Protein AF-A0A7S4L5F2-F1 (afdb_monomer_lite)

Secondary structure (DSSP, 8-state):
-----SSEEEEEEETTEEEEEETT-BEEEEEEETTEEPPPB-EES----TTS-HHHHHTT-S-PPSEE-B--SSEEEEEEEEESTTS-EEE-TTS-EEE-TT-EEEEEEEETTSSEEEEE-TTS-SS--EEEEPHHHHT--EEEEEEETTEEEEEETT--EEEEE--TTTTT--TTS-EE-S--S-TT-PPPHHHHHHHHTS-PPPPEESSPPPPEEEPP-TTEEEEEEEEEEEE-SSSTT-EEEEEEEEETT--EEEEEEETT-S--EEEEPPTT-TT-----GGGB----TT--HHHHHTT------EEEEEEEEESGGG-EEEEEEEEEEBTTBS-EEEEEEETTEEEEEEEEEEEES-B-TTS-B--EEEEEE--GGGS-HHHHHHHHHHTTSS---EEEEEE-SS-------------SSTTTT--S-----EEE-------HHHHHHHHHTS----

Radius of gyration: 23.86 Å; chains: 1; bounding box: 66×54×67 Å

Foldseek 3Di:
DPDDAPDFPDWADEDQKIWTAGPQQWIWIWGDDPNDTDDIDRWAAPQPDVPPPQCVLVVPALRDHTDTQGDDPFFLEKYKEKADDQAQWAAWPLGDTAGQVVIWIKIWTQGNQQQWIFIDTNRHDSYRPHTAGDPPQSFARFNYWADYNQKIWTAHLQGWIKIFRDDCQLLVNDLVAAEDQDNPDDPPDDDDPVNVVVVVPDPDGDGHHDDTDHIDIAQGAPQFPWWFRDKYKHAQGYYDQRIKIKTWGAGPVRATFIWMDGPPDNHIDTDGDDPPDPPDDDDDPNRTGSHDNDDDPVNVVVSTHDAQFFWKWWWFFFADPRPFIWIKIFRGDHQNDDWTWIWTHGPNDTATKIKGWRHQPDQDPQRWRFWIWIAIDGDPVPDDPVRVVVVCRRCVPLERAEITMDGDDDDDDDWDDDDDDDPDRPCPRHPDDSGHTYIHGTGDPPGPVVCVVVVVVVDDDD

Organism: NCBI:txid180227

Structure (mmCIF, N/CA/C/O backbone):
data_AF-A0A7S4L5F2-F1
#
_entry.id   AF-A0A7S4L5F2-F1
#
loop_
_atom_site.group_PDB
_atom_site.id
_atom_site.type_symbol
_atom_site.label_atom_id
_atom_site.label_alt_id
_atom_site.label_comp_id
_atom_site.label_asym_id
_atom_site.label_entity_id
_atom_site.label_seq_id
_atom_site.pdbx_PDB_ins_code
_atom_site.Cartn_x
_atom_site.Cartn_y
_atom_site.Cartn_z
_atom_site.occupancy
_atom_site.B_iso_or_equiv
_atom_site.auth_seq_id
_atom_site.auth_comp_id
_atom_site.auth_asym_id
_atom_site.auth_atom_id
_atom_site.pdbx_PDB_model_num
ATOM 1 N N . GLY A 1 1 ? 24.619 -21.614 6.978 1.00 56.69 1 GLY A N 1
ATOM 2 C CA . GLY A 1 1 ? 25.404 -21.291 5.772 1.00 56.69 1 GLY A CA 1
ATOM 3 C C . GLY A 1 1 ? 24.621 -20.325 4.908 1.00 56.69 1 GLY A C 1
ATOM 4 O O . GLY A 1 1 ? 23.407 -20.264 5.059 1.00 56.69 1 GLY A O 1
ATOM 5 N N . PHE A 1 2 ? 25.303 -19.556 4.061 1.00 72.62 2 PHE A N 1
ATOM 6 C CA . PHE A 1 2 ? 24.676 -18.732 3.024 1.00 72.62 2 PHE A CA 1
ATOM 7 C C . PHE A 1 2 ? 24.310 -19.646 1.847 1.00 72.62 2 PHE A C 1
ATOM 9 O O . PHE A 1 2 ? 25.204 -20.189 1.201 1.00 72.62 2 PHE A O 1
ATOM 16 N N . GLU A 1 3 ? 23.019 -19.886 1.619 1.00 79.62 3 GLU A N 1
ATOM 17 C CA . GLU A 1 3 ? 22.554 -20.665 0.469 1.00 79.62 3 GLU A CA 1
ATOM 18 C C . GLU A 1 3 ? 22.649 -19.781 -0.774 1.00 79.62 3 GLU A C 1
ATOM 20 O O . GLU A 1 3 ? 21.918 -18.804 -0.888 1.00 79.62 3 GLU A O 1
ATOM 25 N N . LYS A 1 4 ? 23.593 -20.057 -1.673 1.00 85.19 4 LYS A N 1
ATOM 26 C CA . LYS A 1 4 ? 23.807 -19.242 -2.873 1.00 85.19 4 LYS A CA 1
ATOM 27 C C . LYS A 1 4 ? 22.803 -19.647 -3.968 1.00 85.19 4 LYS A C 1
ATOM 29 O O . LYS A 1 4 ? 22.752 -20.838 -4.279 1.00 85.19 4 LYS A O 1
ATOM 34 N N . PRO A 1 5 ? 22.072 -18.703 -4.589 1.00 91.00 5 PRO A N 1
ATOM 35 C CA . PRO A 1 5 ? 21.181 -19.027 -5.698 1.00 91.00 5 PRO A CA 1
ATOM 36 C C . PRO A 1 5 ? 21.993 -19.334 -6.965 1.00 91.00 5 PRO A C 1
ATOM 38 O O . PRO A 1 5 ? 23.121 -18.849 -7.114 1.00 91.00 5 PRO A O 1
ATOM 41 N N . GLN A 1 6 ? 21.438 -20.120 -7.892 1.00 93.56 6 GLN A N 1
ATOM 42 C CA . GLN A 1 6 ? 22.108 -20.379 -9.177 1.00 93.56 6 GLN A CA 1
ATOM 43 C C . GLN A 1 6 ? 21.929 -19.200 -10.136 1.00 93.56 6 GLN A C 1
ATOM 45 O O . GLN A 1 6 ? 22.825 -18.902 -10.926 1.00 93.56 6 GLN A O 1
ATOM 50 N N . LYS A 1 7 ? 20.795 -18.497 -10.040 1.00 94.94 7 LYS A N 1
ATOM 51 C CA . LYS A 1 7 ? 20.506 -17.278 -10.806 1.00 94.94 7 LYS A CA 1
ATOM 52 C C . LYS A 1 7 ? 19.665 -16.296 -9.992 1.00 94.94 7 LYS A C 1
ATOM 54 O O . LYS A 1 7 ? 18.913 -16.691 -9.105 1.00 94.94 7 LYS A O 1
ATOM 59 N N . VAL A 1 8 ? 19.778 -15.017 -10.335 1.00 94.62 8 VAL A N 1
ATOM 60 C CA . VAL A 1 8 ? 18.838 -13.980 -9.895 1.00 94.62 8 VAL A CA 1
ATOM 61 C C . VAL A 1 8 ? 17.659 -13.984 -10.860 1.00 94.62 8 VAL A C 1
ATOM 63 O O . VAL A 1 8 ? 17.870 -13.974 -12.072 1.00 94.62 8 VAL A O 1
ATOM 66 N N . ILE A 1 9 ? 16.438 -14.032 -10.330 1.00 94.62 9 ILE A N 1
ATOM 67 C CA . ILE A 1 9 ? 15.211 -13.999 -11.137 1.00 94.62 9 ILE A CA 1
ATOM 68 C C . ILE A 1 9 ? 14.535 -12.633 -11.122 1.00 94.62 9 ILE A C 1
ATOM 70 O O . ILE A 1 9 ? 13.814 -12.325 -12.064 1.00 94.62 9 ILE A O 1
ATOM 74 N N . ASP A 1 10 ? 14.776 -11.825 -10.087 1.00 94.06 10 ASP A N 1
ATOM 75 C CA . ASP A 1 10 ? 14.198 -10.489 -9.980 1.00 94.06 10 ASP A CA 1
ATOM 76 C C . ASP A 1 10 ? 14.983 -9.596 -9.007 1.00 94.06 10 ASP A C 1
ATOM 78 O O . ASP A 1 10 ? 15.770 -10.088 -8.189 1.00 94.06 10 ASP A O 1
ATOM 82 N N . VAL A 1 11 ? 14.780 -8.282 -9.100 1.00 94.56 11 VAL A N 1
ATOM 83 C CA . VAL A 1 11 ? 15.494 -7.265 -8.325 1.00 94.56 11 VAL A CA 1
ATOM 84 C C . VAL A 1 11 ? 14.625 -6.042 -8.048 1.00 94.56 11 VAL A C 1
ATOM 86 O O . VAL A 1 11 ? 13.863 -5.590 -8.894 1.00 94.56 11 VAL A O 1
ATOM 89 N N . THR A 1 12 ? 14.812 -5.445 -6.877 1.00 94.31 12 THR A N 1
ATOM 90 C CA . THR A 1 12 ? 14.240 -4.144 -6.521 1.00 94.31 12 THR A CA 1
ATOM 91 C C . THR A 1 12 ? 15.241 -3.351 -5.690 1.00 94.31 12 THR A C 1
ATOM 93 O O . THR A 1 12 ? 16.093 -3.912 -4.994 1.00 94.31 12 THR A O 1
ATOM 96 N N . CYS A 1 13 ? 15.116 -2.031 -5.711 1.00 92.94 13 CYS A N 1
ATOM 97 C CA . CYS A 1 13 ? 15.878 -1.154 -4.839 1.00 92.94 13 CYS A CA 1
ATOM 98 C C . CYS A 1 13 ? 15.044 0.045 -4.407 1.00 92.94 13 CYS A C 1
ATOM 100 O O . CYS A 1 13 ? 14.156 0.488 -5.130 1.00 92.94 13 CYS A O 1
ATOM 102 N N . ASP A 1 14 ? 15.348 0.554 -3.221 1.00 93.31 14 ASP A N 1
ATOM 103 C CA . ASP A 1 14 ? 14.805 1.809 -2.722 1.00 93.31 14 ASP A CA 1
ATOM 104 C C . ASP A 1 14 ? 15.791 2.403 -1.714 1.00 93.31 14 ASP A C 1
ATOM 106 O O . ASP A 1 14 ? 16.363 1.684 -0.890 1.00 93.31 14 ASP A O 1
ATOM 110 N N . GLY A 1 15 ? 16.024 3.712 -1.794 1.00 89.19 15 GLY A N 1
ATOM 111 C CA . GLY A 1 15 ? 17.030 4.398 -0.985 1.00 89.19 15 GLY A CA 1
ATOM 112 C C . GLY A 1 15 ? 18.410 3.724 -1.042 1.00 89.19 15 GLY A C 1
ATOM 113 O O . GLY A 1 15 ? 19.036 3.640 -2.095 1.00 89.19 15 GLY A O 1
ATOM 114 N N . ASP A 1 16 ? 18.891 3.268 0.116 1.00 86.81 16 ASP A N 1
ATOM 115 C CA . ASP A 1 16 ? 20.165 2.560 0.286 1.00 86.81 16 ASP A CA 1
ATOM 116 C C . ASP A 1 16 ? 20.026 1.025 0.313 1.00 86.81 16 ASP A C 1
ATOM 118 O O . ASP A 1 16 ? 21.006 0.316 0.556 1.00 86.81 16 ASP A O 1
ATOM 122 N N . GLY A 1 17 ? 18.815 0.509 0.096 1.00 88.69 17 GLY A N 1
ATOM 123 C CA . GLY A 1 17 ? 18.486 -0.908 0.119 1.00 88.69 17 GLY A CA 1
ATOM 124 C C . GLY A 1 17 ? 18.395 -1.504 -1.281 1.00 88.69 17 GLY A C 1
ATOM 125 O O . GLY A 1 17 ? 17.807 -0.925 -2.195 1.00 88.69 17 GLY A O 1
ATOM 126 N N . PHE A 1 18 ? 18.948 -2.700 -1.436 1.00 91.12 18 PHE A N 1
ATOM 127 C CA . PHE A 1 18 ? 18.907 -3.466 -2.674 1.00 91.12 18 PHE A CA 1
ATOM 128 C C . PHE A 1 18 ? 18.549 -4.914 -2.355 1.00 91.12 18 PHE A C 1
ATOM 130 O O . PHE A 1 18 ? 19.153 -5.527 -1.474 1.00 91.12 18 PHE A O 1
ATOM 137 N N . VAL A 1 19 ? 17.555 -5.461 -3.048 1.00 92.69 19 VAL A N 1
ATOM 138 C CA . VAL A 1 19 ? 17.059 -6.820 -2.825 1.00 92.69 19 VAL A CA 1
ATOM 139 C C . VAL A 1 19 ? 17.018 -7.566 -4.145 1.00 92.69 19 VAL A C 1
ATOM 141 O O . VAL A 1 19 ? 16.538 -7.044 -5.146 1.00 92.69 19 VAL A O 1
ATOM 144 N N . VAL A 1 20 ? 17.501 -8.804 -4.129 1.00 93.75 20 VAL A N 1
ATOM 145 C CA . VAL A 1 20 ? 17.402 -9.741 -5.247 1.00 93.75 20 VAL A CA 1
ATOM 146 C C . VAL A 1 20 ? 16.693 -11.006 -4.807 1.00 93.75 20 VAL A C 1
ATOM 148 O O . VAL A 1 20 ? 16.810 -11.447 -3.661 1.00 93.75 20 VAL A O 1
ATOM 151 N N . ILE A 1 21 ? 15.991 -11.613 -5.751 1.00 94.50 21 ILE A N 1
ATOM 152 C CA . ILE A 1 21 ? 15.314 -12.887 -5.565 1.00 94.50 21 ILE A CA 1
ATOM 153 C C . ILE A 1 21 ? 16.125 -13.951 -6.284 1.00 94.50 21 ILE A C 1
ATOM 155 O O . ILE A 1 21 ? 16.400 -13.838 -7.482 1.00 94.50 21 ILE A O 1
ATOM 159 N N . GLY A 1 22 ? 16.539 -14.975 -5.542 1.00 94.12 22 GLY A N 1
ATOM 160 C CA . GLY A 1 22 ? 17.152 -16.160 -6.127 1.00 94.12 22 GLY A CA 1
ATOM 161 C C . GLY A 1 22 ? 16.127 -17.034 -6.844 1.00 94.12 22 GLY A C 1
ATOM 162 O O . GLY A 1 22 ? 14.928 -16.952 -6.597 1.00 94.12 22 GLY A O 1
ATOM 163 N N . ASP A 1 23 ? 16.586 -17.941 -7.695 1.00 94.12 23 ASP A N 1
ATOM 164 C CA . ASP A 1 23 ? 15.737 -18.976 -8.297 1.00 94.12 23 ASP A CA 1
ATOM 165 C C . ASP A 1 23 ? 15.162 -19.989 -7.303 1.00 94.12 23 ASP A C 1
ATOM 167 O O . ASP A 1 23 ? 14.166 -20.641 -7.598 1.00 94.12 23 ASP A O 1
ATOM 171 N N . ASN A 1 24 ? 15.729 -20.061 -6.102 1.00 92.25 24 ASN A N 1
ATOM 172 C CA . ASN A 1 24 ? 15.149 -20.732 -4.937 1.00 92.25 24 ASN A CA 1
ATOM 173 C C . ASN A 1 24 ? 14.080 -19.888 -4.204 1.00 92.25 24 ASN A C 1
ATOM 175 O O . ASN A 1 24 ? 13.639 -20.264 -3.116 1.00 92.25 24 ASN A O 1
ATOM 179 N N . ARG A 1 25 ? 13.696 -18.734 -4.770 1.00 92.81 25 ARG A N 1
ATOM 180 C CA . ARG A 1 25 ? 12.781 -17.719 -4.216 1.00 92.81 25 ARG A CA 1
ATOM 181 C C . ARG A 1 25 ? 13.216 -17.114 -2.879 1.00 92.81 25 ARG A C 1
ATOM 183 O O . ARG A 1 25 ? 12.433 -16.390 -2.264 1.00 92.81 25 ARG A O 1
ATOM 190 N N . ILE A 1 26 ? 14.440 -17.383 -2.422 1.00 92.94 26 ILE A N 1
ATOM 191 C CA . ILE A 1 26 ? 14.986 -16.751 -1.221 1.00 92.94 26 ILE A CA 1
ATOM 192 C C . ILE A 1 26 ? 15.263 -15.281 -1.529 1.00 92.94 26 ILE A C 1
ATOM 194 O O . ILE A 1 26 ? 15.763 -14.925 -2.600 1.00 92.94 26 ILE A O 1
ATOM 198 N N . ILE A 1 27 ? 14.922 -14.440 -0.560 1.00 92.12 27 ILE A N 1
ATOM 199 C CA . ILE A 1 27 ? 15.156 -13.006 -0.597 1.00 92.12 27 ILE A CA 1
ATOM 200 C C . ILE A 1 27 ? 16.565 -12.732 -0.077 1.00 92.12 27 ILE A C 1
ATOM 202 O O . ILE A 1 27 ? 16.888 -13.008 1.081 1.00 92.12 27 ILE A O 1
ATOM 206 N N . TYR A 1 28 ? 17.402 -12.160 -0.935 1.00 90.75 28 TYR A N 1
ATOM 207 C CA . TYR A 1 28 ? 18.740 -11.709 -0.582 1.00 90.75 28 TYR A CA 1
ATOM 208 C C . TYR A 1 28 ? 18.759 -10.196 -0.576 1.00 90.75 28 TYR A C 1
ATOM 210 O O . TYR A 1 28 ? 18.334 -9.562 -1.537 1.00 90.75 28 TYR A O 1
ATOM 218 N N . TRP A 1 29 ? 19.282 -9.608 0.486 1.00 88.19 29 TRP A N 1
ATOM 219 C CA . TRP A 1 29 ? 19.282 -8.170 0.660 1.00 88.19 29 TRP A CA 1
ATOM 220 C C . TRP A 1 29 ? 20.678 -7.644 0.962 1.00 88.19 29 TRP A C 1
ATOM 222 O O . TRP A 1 29 ? 21.551 -8.333 1.499 1.00 88.19 29 TRP A O 1
ATOM 232 N N . LEU A 1 30 ? 20.875 -6.402 0.555 1.00 86.69 30 LEU A N 1
ATOM 233 C CA . LEU A 1 30 ? 22.110 -5.656 0.637 1.00 86.69 30 LEU A CA 1
ATOM 234 C C . LEU A 1 30 ? 21.767 -4.231 1.060 1.00 86.69 30 LEU A C 1
ATOM 236 O O . LEU A 1 30 ? 20.797 -3.648 0.573 1.00 86.69 30 LEU A O 1
ATOM 240 N N . ARG A 1 31 ? 22.590 -3.655 1.934 1.00 80.19 31 ARG A N 1
ATOM 241 C CA . ARG A 1 31 ? 22.562 -2.220 2.219 1.00 80.19 31 ARG A CA 1
ATOM 242 C C . ARG A 1 31 ? 23.845 -1.564 1.763 1.00 80.19 31 ARG A C 1
ATOM 244 O O . ARG A 1 31 ? 24.933 -2.129 1.897 1.00 80.19 31 ARG A O 1
ATOM 251 N N . TRP A 1 32 ? 23.706 -0.340 1.285 1.00 75.06 32 TRP A N 1
ATOM 252 C CA . TRP A 1 32 ? 24.827 0.536 1.007 1.00 75.06 32 TRP A CA 1
ATOM 253 C C . TRP A 1 32 ? 25.029 1.497 2.175 1.00 75.06 32 TRP A C 1
ATOM 255 O O . TRP A 1 32 ? 24.124 2.247 2.524 1.00 75.06 32 TRP A O 1
ATOM 265 N N . LYS A 1 33 ? 26.220 1.525 2.783 1.00 66.75 33 LYS A N 1
ATOM 266 C CA . LYS A 1 33 ? 26.515 2.463 3.876 1.00 66.75 33 LYS A CA 1
ATOM 267 C C . LYS A 1 33 ? 27.794 3.234 3.587 1.00 66.75 33 LYS A C 1
ATOM 269 O O . LYS A 1 33 ? 28.862 2.649 3.457 1.00 66.75 33 LYS A O 1
ATOM 274 N N . ASN A 1 34 ? 27.698 4.565 3.522 1.00 56.88 34 ASN A N 1
ATOM 275 C CA . ASN A 1 34 ? 28.844 5.474 3.363 1.00 56.88 34 ASN A CA 1
ATOM 276 C C . ASN A 1 34 ? 29.780 5.117 2.188 1.00 56.88 34 ASN A C 1
ATOM 278 O O . ASN A 1 34 ? 30.998 5.198 2.318 1.00 56.88 34 ASN A O 1
ATOM 282 N N . GLY A 1 35 ? 29.224 4.683 1.053 1.00 50.38 35 GLY A N 1
ATOM 283 C CA . GLY A 1 35 ? 30.015 4.290 -0.120 1.00 50.38 35 GLY A CA 1
ATOM 284 C C . GLY A 1 35 ? 30.648 2.894 -0.040 1.00 50.38 35 GLY A C 1
ATOM 285 O O . GLY A 1 35 ? 31.235 2.462 -1.027 1.00 50.38 35 GLY A O 1
ATOM 286 N N . PHE A 1 36 ? 30.481 2.167 1.069 1.00 43.66 36 PHE A N 1
ATOM 287 C CA . PHE A 1 36 ? 30.908 0.778 1.212 1.00 43.66 36 PHE A CA 1
ATOM 288 C C . PHE A 1 36 ? 29.712 -0.175 1.136 1.00 43.66 36 PHE A C 1
ATOM 290 O O . PHE A 1 36 ? 28.650 0.057 1.721 1.00 43.66 36 PHE A O 1
ATOM 297 N N . GLN A 1 37 ? 29.914 -1.263 0.401 1.00 55.62 37 GLN A N 1
ATOM 298 C CA . GLN A 1 37 ? 28.980 -2.373 0.291 1.00 55.62 37 GLN A CA 1
ATOM 299 C C . GLN A 1 37 ? 28.976 -3.176 1.609 1.00 55.62 37 GLN A C 1
ATOM 301 O O . GLN A 1 37 ? 30.035 -3.622 2.055 1.00 55.62 37 GLN A O 1
ATOM 306 N N . GLU A 1 38 ? 27.810 -3.378 2.239 1.00 67.19 38 GLU A N 1
ATOM 307 C CA . GLU A 1 38 ? 27.666 -4.418 3.273 1.00 67.19 38 GLU A CA 1
ATOM 308 C C . GLU A 1 38 ? 27.711 -5.817 2.629 1.00 67.19 38 GLU A C 1
ATOM 310 O O . GLU A 1 38 ? 27.595 -5.967 1.420 1.00 67.19 38 GLU A O 1
ATOM 315 N N . TYR A 1 39 ? 27.887 -6.885 3.404 1.00 72.69 39 TYR A N 1
ATOM 316 C CA . TYR A 1 39 ? 27.792 -8.238 2.846 1.00 72.69 39 TYR A CA 1
ATOM 317 C C . TYR A 1 39 ? 26.339 -8.578 2.492 1.00 72.69 39 TYR A C 1
ATOM 319 O O . TYR A 1 39 ? 25.419 -8.181 3.205 1.00 72.69 39 TYR A O 1
ATOM 327 N N . TRP A 1 40 ? 26.139 -9.356 1.425 1.00 80.88 40 TRP A N 1
ATOM 328 C CA . TRP A 1 40 ? 24.834 -9.935 1.103 1.00 80.88 40 TRP A CA 1
ATOM 329 C C . TRP A 1 40 ? 24.306 -10.776 2.265 1.00 80.88 40 TRP A C 1
ATOM 331 O O . TRP A 1 40 ? 25.015 -11.636 2.794 1.00 80.88 40 TRP A O 1
ATOM 341 N N . GLN A 1 41 ? 23.043 -10.564 2.621 1.00 79.88 41 GLN A N 1
ATOM 342 C CA . GLN A 1 41 ? 22.358 -11.306 3.671 1.00 79.88 41 GLN A CA 1
ATOM 343 C C . GLN A 1 41 ? 21.153 -12.039 3.087 1.00 79.88 41 GLN A C 1
ATOM 345 O O . GLN A 1 41 ? 20.427 -11.501 2.263 1.00 79.88 41 GLN A O 1
ATOM 350 N N . ALA A 1 42 ? 20.945 -13.281 3.518 1.00 79.94 42 ALA A N 1
ATOM 351 C CA . ALA A 1 42 ? 19.770 -14.087 3.162 1.00 79.94 42 ALA A CA 1
ATOM 352 C C . ALA A 1 42 ? 18.823 -14.286 4.354 1.00 79.94 42 ALA A C 1
ATOM 354 O O . ALA A 1 42 ? 17.774 -14.913 4.236 1.00 79.94 42 ALA A O 1
ATOM 355 N N . ARG A 1 43 ? 19.236 -13.824 5.541 1.00 80.06 43 ARG A N 1
ATOM 356 C CA . ARG A 1 43 ? 18.418 -13.898 6.746 1.00 80.06 43 ARG A CA 1
ATOM 357 C C . ARG A 1 43 ? 17.649 -12.601 6.899 1.00 80.06 43 ARG A C 1
ATOM 359 O O . ARG A 1 43 ? 18.245 -11.527 6.855 1.00 80.06 43 ARG A O 1
ATOM 366 N N . TRP A 1 44 ? 16.346 -12.735 7.057 1.00 78.38 44 TRP A N 1
ATOM 367 C CA . TRP A 1 44 ? 15.419 -11.663 7.365 1.00 78.38 44 TRP A CA 1
ATOM 368 C C . TRP A 1 44 ? 15.038 -11.740 8.845 1.00 78.38 44 TRP A C 1
ATOM 370 O O . TRP A 1 44 ? 15.040 -12.830 9.421 1.00 78.38 44 TRP A O 1
ATOM 380 N N . GLY A 1 45 ? 14.738 -10.595 9.454 1.00 71.56 45 GLY A N 1
ATOM 381 C CA . GLY A 1 45 ? 14.506 -10.477 10.894 1.00 71.56 45 GLY A CA 1
ATOM 382 C C . GLY A 1 45 ? 15.741 -9.992 11.665 1.00 71.56 45 GLY A C 1
ATOM 383 O O . GLY A 1 45 ? 16.881 -10.173 11.232 1.00 71.56 45 GLY A O 1
ATOM 384 N N . LEU A 1 46 ? 15.525 -9.374 12.828 1.00 60.91 46 LEU A N 1
ATOM 385 C CA . LEU A 1 46 ? 16.576 -8.714 13.621 1.00 60.91 46 LEU A CA 1
ATOM 386 C C . LEU A 1 46 ? 17.681 -9.619 14.141 1.00 60.91 46 LEU A C 1
ATOM 388 O O . LEU A 1 46 ? 18.736 -9.111 14.517 1.00 60.91 46 LEU A O 1
ATOM 392 N N . GLY A 1 47 ? 17.449 -10.929 14.214 1.00 50.72 47 GLY A N 1
ATOM 393 C CA . GLY A 1 47 ? 18.423 -11.843 14.797 1.00 50.72 47 GLY A CA 1
ATOM 394 C C . GLY A 1 47 ? 18.946 -11.352 16.137 1.00 50.72 47 GLY A C 1
ATOM 395 O O . GLY A 1 47 ? 20.161 -11.373 16.349 1.00 50.72 47 GLY A O 1
ATOM 396 N N . LEU A 1 48 ? 18.033 -10.867 16.997 1.00 47.44 48 LEU A N 1
ATOM 397 C CA . LEU A 1 48 ? 18.388 -10.390 18.326 1.00 47.44 48 LEU A CA 1
ATOM 398 C C . LEU A 1 48 ? 19.280 -11.445 18.992 1.00 47.44 48 LEU A C 1
ATOM 400 O O . LEU A 1 48 ? 19.018 -12.645 18.846 1.00 47.44 48 LEU A O 1
ATOM 404 N N . PRO A 1 49 ? 20.373 -11.023 19.654 1.00 38.81 49 PRO A N 1
ATOM 405 C CA . PRO A 1 49 ? 21.340 -11.952 20.200 1.00 38.81 49 PRO A CA 1
ATOM 406 C C . PRO A 1 49 ? 20.633 -12.989 21.061 1.00 38.81 49 PRO A C 1
ATOM 408 O O . PRO A 1 49 ? 19.715 -12.661 21.806 1.00 38.81 49 PRO A O 1
ATOM 411 N N . GLN A 1 50 ? 21.156 -14.207 21.030 1.00 39.00 50 GLN A N 1
ATOM 412 C CA . GLN A 1 50 ? 20.758 -15.394 21.801 1.00 39.00 50 GLN A CA 1
ATOM 413 C C . GLN A 1 50 ? 20.725 -15.174 23.340 1.00 39.00 50 GLN A C 1
ATOM 415 O O . GLN A 1 50 ? 20.512 -16.110 24.102 1.00 39.00 50 GLN A O 1
ATOM 420 N N . TYR A 1 51 ? 20.982 -13.942 23.791 1.00 39.38 51 TYR A N 1
ATOM 421 C CA . TYR A 1 51 ? 20.953 -13.445 25.161 1.00 39.38 51 TYR A CA 1
ATOM 422 C C . TYR A 1 51 ? 19.638 -12.741 25.533 1.00 39.38 51 TYR A C 1
ATOM 424 O O . TYR A 1 51 ? 19.406 -12.513 26.717 1.00 39.38 51 TYR A O 1
ATOM 432 N N . PHE A 1 52 ? 18.773 -12.408 24.567 1.00 42.00 52 PHE A N 1
ATOM 433 C CA . PHE A 1 52 ? 17.357 -12.205 24.862 1.00 42.00 52 PHE A CA 1
ATOM 434 C C . PHE A 1 52 ? 16.711 -13.591 24.937 1.00 42.00 52 PHE A C 1
ATOM 436 O O . PHE A 1 52 ? 16.840 -14.355 23.977 1.00 42.00 52 PHE A O 1
ATOM 443 N N . PRO A 1 53 ? 16.066 -13.966 26.056 1.00 44.97 53 PRO A N 1
ATOM 444 C CA . PRO A 1 53 ? 15.397 -15.254 26.149 1.00 44.97 53 PRO A CA 1
ATOM 445 C C . PRO A 1 53 ? 14.403 -15.372 24.994 1.00 44.97 53 PRO A C 1
ATOM 447 O O . PRO A 1 53 ? 13.510 -14.537 24.880 1.00 44.97 53 PRO A O 1
ATOM 450 N N . SER A 1 54 ? 14.562 -16.379 24.135 1.00 43.84 54 SER A N 1
ATOM 451 C CA . SER A 1 54 ? 13.751 -16.557 22.921 1.00 43.84 54 SER A CA 1
ATOM 452 C C . SER A 1 54 ? 12.244 -16.582 23.203 1.00 43.84 54 SER A C 1
ATOM 454 O O . SER A 1 54 ? 11.457 -16.165 22.356 1.00 43.84 54 SER A O 1
ATOM 456 N N . PHE A 1 55 ? 11.854 -16.994 24.416 1.00 46.41 55 PHE A N 1
ATOM 457 C CA . PHE A 1 55 ? 10.472 -16.943 24.886 1.00 46.41 55 PHE A CA 1
ATOM 458 C C . PHE A 1 55 ? 9.973 -15.509 25.122 1.00 46.41 55 PHE A C 1
ATOM 460 O O . PHE A 1 55 ? 8.817 -15.238 24.861 1.00 46.41 55 PHE A O 1
ATOM 467 N N . LEU A 1 56 ? 10.808 -14.557 25.555 1.00 39.94 56 LEU A N 1
ATOM 468 C CA . LEU A 1 56 ? 10.405 -13.148 25.689 1.00 39.94 56 LEU A CA 1
ATOM 469 C C . LEU A 1 56 ? 10.328 -12.436 24.334 1.00 39.94 56 LEU A C 1
ATOM 471 O O . LEU A 1 56 ? 9.621 -11.445 24.217 1.00 39.94 56 LEU A O 1
ATOM 475 N N . THR A 1 57 ? 11.033 -12.910 23.306 1.00 41.47 57 THR A N 1
ATOM 476 C CA . THR A 1 57 ? 10.907 -12.352 21.951 1.00 41.47 57 THR A CA 1
ATOM 477 C C . THR A 1 57 ? 9.713 -12.920 21.190 1.00 41.47 57 THR A C 1
ATOM 479 O O . THR A 1 57 ? 9.065 -12.147 20.504 1.00 41.47 57 THR A O 1
ATOM 482 N N . SER A 1 58 ? 9.366 -14.207 21.353 1.00 43.12 58 SER A N 1
ATOM 483 C CA . SER A 1 58 ? 8.189 -14.793 20.684 1.00 43.12 58 SER A CA 1
ATOM 484 C C . SER A 1 58 ? 6.862 -14.518 21.400 1.00 43.12 58 SER A C 1
ATOM 486 O O . SER A 1 58 ? 5.817 -14.616 20.780 1.00 43.12 58 SER A O 1
ATOM 488 N N . LEU A 1 59 ? 6.884 -14.222 22.707 1.00 41.84 59 LEU A N 1
ATOM 489 C CA . LEU A 1 59 ? 5.673 -13.956 23.502 1.00 41.84 59 LEU A CA 1
ATOM 490 C C . LEU A 1 59 ? 5.240 -12.478 23.457 1.00 41.84 59 LEU A C 1
ATOM 492 O O . LEU A 1 59 ? 4.166 -12.143 23.938 1.00 41.84 59 LEU A O 1
ATOM 496 N N . TYR A 1 60 ? 6.089 -11.587 22.933 1.00 40.66 60 TYR A N 1
ATOM 497 C CA . TYR A 1 60 ? 5.843 -10.135 22.904 1.00 40.66 60 TYR A CA 1
ATOM 498 C C . TYR A 1 60 ? 5.892 -9.525 21.505 1.00 40.66 60 TYR A C 1
ATOM 500 O O . TYR A 1 60 ? 5.485 -8.380 21.318 1.00 40.66 60 TYR A O 1
ATOM 508 N N . PHE A 1 61 ? 6.407 -10.268 20.533 1.00 48.47 61 PHE A N 1
ATOM 509 C CA . PHE A 1 61 ? 6.535 -9.834 19.161 1.00 48.47 61 PHE A CA 1
ATOM 510 C C . PHE A 1 61 ? 6.240 -11.054 18.298 1.00 48.47 61 PHE A C 1
ATOM 512 O O . PHE A 1 61 ? 6.800 -12.121 18.545 1.00 48.47 61 PHE A O 1
ATOM 519 N N . ASP A 1 62 ? 5.500 -10.891 17.207 1.00 48.66 62 ASP A N 1
ATOM 520 C CA . ASP A 1 62 ? 5.577 -11.833 16.084 1.00 48.66 62 ASP A CA 1
ATOM 521 C C . ASP A 1 62 ? 6.966 -11.736 15.400 1.00 48.66 62 ASP A C 1
ATOM 523 O O . ASP A 1 62 ? 7.098 -11.853 14.191 1.00 48.66 62 ASP A O 1
ATOM 527 N N . ALA A 1 63 ? 8.033 -11.437 16.157 1.00 48.72 63 ALA A N 1
ATOM 528 C CA . ALA A 1 63 ? 9.418 -11.405 15.730 1.00 48.72 63 ALA A CA 1
ATOM 529 C C . ALA A 1 63 ? 9.977 -12.822 15.863 1.00 48.72 63 ALA A C 1
ATOM 531 O O . ALA A 1 63 ? 10.511 -13.230 16.898 1.00 48.72 63 ALA A O 1
ATOM 532 N N . GLY A 1 64 ? 9.832 -13.591 14.792 1.00 47.41 64 GLY A N 1
ATOM 533 C CA . GLY A 1 64 ? 10.411 -14.921 14.691 1.00 47.41 64 GLY A CA 1
ATOM 534 C C . GLY A 1 64 ? 11.942 -14.894 14.706 1.00 47.41 64 GLY A C 1
ATOM 535 O O . GLY A 1 64 ? 12.571 -13.855 14.460 1.00 47.41 64 GLY A O 1
ATOM 536 N N . PRO A 1 65 ? 12.586 -16.047 14.965 1.00 52.91 65 PRO A N 1
ATOM 537 C CA . PRO A 1 65 ? 14.023 -16.160 14.790 1.00 52.91 65 PRO A CA 1
ATOM 538 C C . PRO A 1 65 ? 14.405 -15.758 13.357 1.00 52.91 65 PRO A C 1
ATOM 540 O O . PRO A 1 65 ? 13.645 -16.008 12.418 1.00 52.91 65 PRO A O 1
ATOM 543 N N . PRO A 1 66 ? 15.596 -15.168 13.160 1.00 65.81 66 PRO A N 1
ATOM 544 C CA . PRO A 1 66 ? 16.038 -14.754 11.842 1.00 65.81 66 PRO A CA 1
ATOM 545 C C . PRO A 1 66 ? 16.068 -15.971 10.919 1.00 65.81 66 PRO A C 1
ATOM 547 O O . PRO A 1 66 ? 16.797 -16.941 11.157 1.00 65.81 66 PRO A O 1
ATOM 550 N N . GLY A 1 67 ? 15.278 -15.906 9.859 1.00 73.69 67 GLY A N 1
ATOM 551 C CA . GLY A 1 67 ? 15.041 -17.014 8.946 1.00 73.69 67 GLY A CA 1
ATOM 552 C C . GLY A 1 67 ? 15.217 -16.585 7.503 1.00 73.69 67 GLY A C 1
ATOM 553 O O . GLY A 1 67 ? 15.533 -15.433 7.208 1.00 73.69 67 GLY A O 1
ATOM 554 N N . TRP A 1 68 ? 15.055 -17.526 6.587 1.00 81.94 68 TRP A N 1
ATOM 555 C CA . TRP A 1 68 ? 15.037 -17.203 5.167 1.00 81.94 68 TRP A CA 1
ATOM 556 C C . TRP A 1 68 ? 13.647 -16.710 4.797 1.00 81.94 68 TRP A C 1
ATOM 558 O O . TRP A 1 68 ? 12.704 -17.496 4.800 1.00 81.94 68 TRP A O 1
ATOM 568 N N . ALA A 1 69 ? 13.534 -15.428 4.456 1.00 87.06 69 ALA A N 1
ATOM 569 C CA . ALA A 1 69 ? 12.325 -14.944 3.814 1.00 87.06 69 ALA A CA 1
ATOM 570 C C . ALA A 1 69 ? 12.273 -15.496 2.388 1.00 87.06 69 ALA A C 1
ATOM 572 O O . ALA A 1 69 ? 13.267 -15.452 1.653 1.00 87.06 69 ALA A O 1
ATOM 573 N N . LYS A 1 70 ? 11.112 -16.029 2.009 1.00 91.62 70 LYS A N 1
ATOM 574 C CA . LYS A 1 70 ? 10.845 -16.530 0.662 1.00 91.62 70 LYS A CA 1
ATOM 575 C C . LYS A 1 70 ? 9.717 -15.740 0.034 1.00 91.62 70 LYS A C 1
ATOM 577 O O . LYS A 1 70 ? 8.706 -15.470 0.678 1.00 91.62 70 LYS A O 1
ATOM 582 N N . LEU A 1 71 ? 9.888 -15.399 -1.235 1.00 93.31 71 LEU A N 1
ATOM 583 C CA . LEU A 1 71 ? 8.836 -14.770 -2.013 1.00 93.31 71 LEU A CA 1
ATOM 584 C C . LEU A 1 71 ? 7.723 -15.806 -2.282 1.00 93.31 71 LEU A C 1
ATOM 586 O O . LEU A 1 71 ? 8.049 -16.868 -2.822 1.00 93.31 71 LEU A O 1
ATOM 590 N N . PRO A 1 72 ? 6.444 -15.543 -1.948 1.00 92.31 72 PRO A N 1
ATOM 591 C CA . PRO A 1 72 ? 5.338 -16.465 -2.233 1.00 92.31 72 PRO A CA 1
ATOM 592 C C . PRO A 1 72 ? 5.215 -16.728 -3.732 1.00 92.31 72 PRO A C 1
ATOM 594 O O . PRO A 1 72 ? 5.554 -15.845 -4.516 1.00 92.31 72 PRO A O 1
ATOM 597 N N . GLU A 1 73 ? 4.783 -17.921 -4.143 1.00 91.06 73 GLU A N 1
ATOM 598 C CA . GLU A 1 73 ? 4.686 -18.295 -5.565 1.00 91.06 73 GLU A CA 1
ATOM 599 C C . GLU A 1 73 ? 3.604 -17.516 -6.319 1.00 91.06 73 GLU A C 1
ATOM 601 O O . GLU A 1 73 ? 3.790 -17.185 -7.488 1.00 91.06 73 GLU A O 1
ATOM 606 N N . ASP A 1 74 ? 2.532 -17.167 -5.620 1.00 93.50 74 ASP A N 1
ATOM 607 C CA . ASP A 1 74 ? 1.291 -16.605 -6.134 1.00 93.50 74 ASP A CA 1
ATOM 608 C C . ASP A 1 74 ? 1.250 -15.077 -5.962 1.00 93.50 74 ASP A C 1
ATOM 610 O O . ASP A 1 74 ? 0.539 -14.505 -5.130 1.00 93.50 74 ASP A O 1
ATOM 614 N N . ILE A 1 75 ? 2.093 -14.388 -6.736 1.00 94.44 75 ILE A N 1
ATOM 615 C CA . ILE A 1 75 ? 2.209 -12.925 -6.706 1.00 94.44 75 ILE A CA 1
ATOM 616 C C . ILE A 1 75 ? 2.152 -12.314 -8.107 1.00 94.44 75 ILE A C 1
ATOM 618 O O . ILE A 1 75 ? 2.716 -12.853 -9.059 1.00 94.44 75 ILE A O 1
ATOM 622 N N . PHE A 1 76 ? 1.538 -11.134 -8.221 1.00 91.31 76 PHE A N 1
ATOM 623 C CA . PHE A 1 76 ? 1.644 -10.298 -9.422 1.00 91.31 76 PHE A CA 1
ATOM 624 C C . PHE A 1 76 ? 2.875 -9.401 -9.404 1.00 91.31 76 PHE A C 1
ATOM 626 O O . PHE A 1 76 ? 3.506 -9.176 -10.435 1.00 91.31 76 PHE A O 1
ATOM 633 N N . SER A 1 77 ? 3.194 -8.847 -8.238 1.00 95.00 77 SER A N 1
ATOM 634 C CA . SER A 1 77 ? 4.271 -7.872 -8.084 1.00 95.00 77 SER A CA 1
ATOM 635 C C . SER A 1 77 ? 4.746 -7.831 -6.644 1.00 95.00 77 SER A C 1
ATOM 637 O O . SER A 1 77 ? 4.010 -8.187 -5.723 1.00 95.00 77 SER A O 1
ATOM 639 N N . TRP A 1 78 ? 5.962 -7.356 -6.442 1.00 96.75 78 TRP A N 1
ATOM 640 C CA . TRP A 1 78 ? 6.549 -7.168 -5.128 1.00 96.75 78 TRP A CA 1
ATOM 641 C C . TRP A 1 78 ? 7.501 -5.977 -5.170 1.00 96.75 78 TRP A C 1
ATOM 643 O O . TRP A 1 78 ? 7.864 -5.499 -6.244 1.00 96.75 78 TRP A O 1
ATOM 653 N N . GLY A 1 79 ? 7.914 -5.492 -4.006 1.00 96.50 79 GLY A N 1
ATOM 654 C CA . GLY A 1 79 ? 8.943 -4.466 -3.961 1.00 96.50 79 GLY A CA 1
ATOM 655 C C . GLY A 1 79 ? 9.447 -4.167 -2.562 1.00 96.50 79 GLY A C 1
ATOM 656 O O . GLY A 1 79 ? 8.827 -4.524 -1.556 1.00 96.50 79 GLY A O 1
ATOM 657 N N . LEU A 1 80 ? 10.599 -3.504 -2.527 1.00 95.56 80 LEU A N 1
ATOM 658 C CA . LEU A 1 80 ? 11.261 -3.037 -1.318 1.00 95.56 80 LEU A CA 1
ATOM 659 C C . LEU A 1 80 ? 10.938 -1.575 -1.077 1.00 95.56 80 LEU A C 1
ATOM 661 O O . LEU A 1 80 ? 11.177 -0.731 -1.930 1.00 95.56 80 LEU A O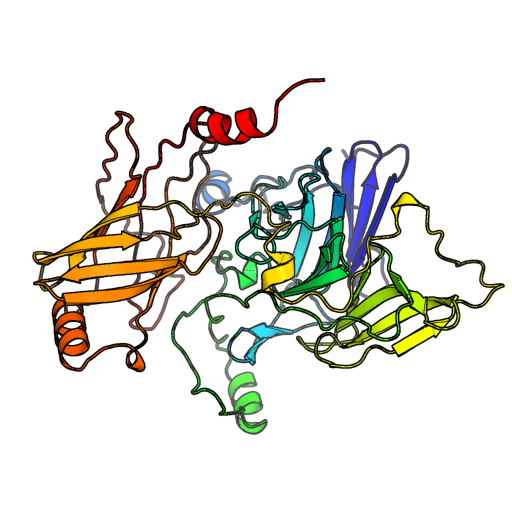 1
ATOM 665 N N . SER A 1 81 ? 10.494 -1.285 0.132 1.00 94.88 81 SER A N 1
ATOM 666 C CA . SER A 1 81 ? 10.445 0.052 0.689 1.00 94.88 81 SER A CA 1
ATOM 667 C C . SER A 1 81 ? 11.600 0.256 1.661 1.00 94.88 81 SER A C 1
ATOM 669 O O . SER A 1 81 ? 11.873 -0.610 2.498 1.00 94.88 81 SER A O 1
ATOM 671 N N . ARG A 1 82 ? 12.233 1.429 1.605 1.00 91.50 82 ARG A N 1
ATOM 672 C CA . ARG A 1 82 ? 13.314 1.814 2.507 1.00 91.50 82 ARG A CA 1
ATOM 673 C C . ARG A 1 82 ? 13.290 3.307 2.825 1.00 91.50 82 ARG A C 1
ATOM 675 O O . ARG A 1 82 ? 13.600 4.132 1.975 1.00 91.50 82 ARG A O 1
ATOM 682 N N . ARG A 1 83 ? 13.034 3.682 4.080 1.00 90.06 83 ARG A N 1
ATOM 683 C CA . ARG A 1 83 ? 13.239 5.063 4.566 1.00 90.06 83 ARG A CA 1
ATOM 684 C C . ARG A 1 83 ? 14.469 5.122 5.458 1.00 90.06 83 ARG A C 1
ATOM 686 O O . ARG A 1 83 ? 14.582 4.317 6.382 1.00 90.06 83 ARG A O 1
ATOM 693 N N . TYR A 1 84 ? 15.379 6.064 5.203 1.00 87.00 84 TYR A N 1
ATOM 694 C CA . TYR A 1 84 ? 16.562 6.291 6.043 1.00 87.00 84 TYR A CA 1
ATOM 695 C C . TYR A 1 84 ? 17.188 7.678 5.815 1.00 87.00 84 TYR A C 1
ATOM 697 O O . TYR A 1 84 ? 16.457 8.642 5.675 1.00 87.00 84 TYR A O 1
ATOM 705 N N . TRP A 1 85 ? 18.517 7.827 5.755 1.00 79.94 85 TRP A N 1
ATOM 706 C CA . TRP A 1 85 ? 19.204 9.131 5.698 1.00 79.94 85 TRP A CA 1
ATOM 707 C C . TRP A 1 85 ? 18.740 10.090 4.590 1.00 79.94 85 TRP A C 1
ATOM 709 O O . TRP A 1 85 ? 18.734 11.304 4.787 1.00 79.94 85 TRP A O 1
ATOM 719 N N . TYR A 1 86 ? 18.357 9.565 3.424 1.00 82.12 86 TYR A N 1
ATOM 720 C CA . TYR A 1 86 ? 17.879 10.377 2.296 1.00 82.12 86 TYR A CA 1
ATOM 721 C C . TYR A 1 86 ? 16.399 10.774 2.420 1.00 82.12 86 TYR A C 1
ATOM 723 O O . TYR A 1 86 ? 15.929 11.656 1.701 1.00 82.12 86 TYR A O 1
ATOM 731 N N . ASN A 1 87 ? 15.686 10.152 3.358 1.00 86.94 87 ASN A N 1
ATOM 732 C CA . ASN A 1 87 ? 14.286 10.384 3.676 1.00 86.94 87 ASN A CA 1
ATOM 733 C C . ASN A 1 87 ? 14.066 10.145 5.177 1.00 86.94 87 ASN A C 1
ATOM 735 O O . ASN A 1 87 ? 13.537 9.115 5.595 1.00 86.94 87 ASN A O 1
ATOM 739 N N . ASP A 1 88 ? 14.604 11.056 5.987 1.00 85.31 88 ASP A N 1
ATOM 740 C CA . ASP A 1 88 ? 14.800 10.871 7.429 1.00 85.31 88 ASP A CA 1
ATOM 741 C C . ASP A 1 88 ? 13.565 11.216 8.269 1.00 85.31 88 ASP A C 1
ATOM 743 O O . ASP A 1 88 ? 13.577 11.026 9.486 1.00 85.31 88 ASP A O 1
ATOM 747 N N . TYR A 1 89 ? 12.478 11.645 7.629 1.00 90.19 89 TYR A N 1
ATOM 748 C CA . TYR A 1 89 ? 11.177 11.822 8.256 1.00 90.19 89 TYR A CA 1
ATOM 749 C C . TYR A 1 89 ? 10.033 11.528 7.281 1.00 90.19 89 TYR A C 1
ATOM 751 O O . TYR A 1 89 ? 10.190 11.602 6.062 1.00 90.19 89 TYR A O 1
ATOM 759 N N . TYR A 1 90 ? 8.863 11.257 7.846 1.00 91.75 90 TYR A N 1
ATOM 760 C CA . TYR A 1 90 ? 7.578 11.280 7.153 1.00 91.75 90 TYR A CA 1
ATOM 761 C C . TYR A 1 90 ? 6.595 12.142 7.946 1.00 91.75 90 TYR A C 1
ATOM 763 O O . TYR A 1 90 ? 6.817 12.402 9.127 1.00 91.75 90 TYR A O 1
ATOM 771 N N . GLU A 1 91 ? 5.531 12.612 7.317 1.00 91.75 91 GLU A N 1
ATOM 772 C CA . GLU A 1 91 ? 4.420 13.270 7.998 1.00 91.75 91 GLU A CA 1
ATOM 773 C C . GLU A 1 91 ? 3.336 12.237 8.316 1.00 91.75 91 GLU A C 1
ATOM 775 O O . GLU A 1 91 ? 2.974 11.454 7.446 1.00 91.75 91 GLU A O 1
ATOM 780 N N . ASP A 1 92 ? 2.830 12.201 9.549 1.00 91.12 92 ASP A N 1
ATOM 781 C CA . ASP A 1 92 ? 1.636 11.404 9.856 1.00 91.12 92 ASP A CA 1
ATOM 782 C C . ASP A 1 92 ? 0.354 12.065 9.307 1.00 91.12 92 ASP A C 1
ATOM 784 O O . ASP A 1 92 ? 0.404 13.142 8.708 1.00 91.12 92 ASP A O 1
ATOM 788 N N . ILE A 1 93 ? -0.813 11.439 9.515 1.00 88.25 93 ILE A N 1
ATOM 789 C CA . ILE A 1 93 ? -2.105 11.924 8.987 1.00 88.25 93 ILE A CA 1
ATOM 790 C C . ILE A 1 93 ? -2.464 13.351 9.445 1.00 88.25 93 ILE A C 1
ATOM 792 O O . ILE A 1 93 ? -3.282 14.022 8.820 1.00 88.25 93 ILE A O 1
ATOM 796 N N . GLU A 1 94 ? -1.847 13.841 10.523 1.00 85.12 94 GLU A N 1
ATOM 797 C CA . GLU A 1 94 ? -2.038 15.203 11.023 1.00 85.12 94 GLU A CA 1
ATOM 798 C C . GLU A 1 94 ? -0.946 16.180 10.569 1.00 85.12 94 GLU A C 1
ATOM 800 O O . GLU A 1 94 ? -0.882 17.314 11.051 1.00 85.12 94 GLU A O 1
ATOM 805 N N . GLY A 1 95 ? -0.063 15.750 9.669 1.00 87.31 95 GLY A N 1
ATOM 806 C CA . GLY A 1 95 ? 1.048 16.548 9.165 1.00 87.31 95 GLY A CA 1
ATOM 807 C C . GLY A 1 95 ? 2.234 16.645 10.126 1.00 87.31 95 GLY A C 1
ATOM 808 O O . GLY A 1 95 ? 3.151 17.430 9.875 1.00 87.31 95 GLY A O 1
ATOM 809 N N . VAL A 1 96 ? 2.250 15.891 11.233 1.00 85.56 96 VAL A N 1
ATOM 810 C CA . VAL A 1 96 ? 3.365 15.946 12.187 1.00 85.56 96 VAL A CA 1
ATOM 811 C C . VAL A 1 96 ? 4.530 15.123 11.659 1.00 85.56 96 VAL A C 1
ATOM 813 O O . VAL A 1 96 ? 4.378 13.954 11.313 1.00 85.56 96 VAL A O 1
ATOM 816 N N . ARG A 1 97 ? 5.718 15.736 11.629 1.00 89.25 97 ARG A N 1
ATOM 817 C CA . ARG A 1 97 ? 6.950 15.070 11.203 1.00 89.25 97 ARG A CA 1
ATOM 818 C C . ARG A 1 97 ? 7.387 14.032 12.229 1.00 89.25 97 ARG A C 1
ATOM 820 O O . ARG A 1 97 ? 7.654 14.356 13.384 1.00 89.25 97 ARG A O 1
ATOM 827 N N . GLN A 1 98 ? 7.518 12.801 11.767 1.00 87.38 98 GLN A N 1
ATOM 828 C CA . GLN A 1 98 ? 7.963 11.647 12.525 1.00 87.38 98 GLN A CA 1
ATOM 829 C C . GLN A 1 98 ? 9.343 11.223 12.019 1.00 87.38 98 GLN A C 1
ATOM 831 O O . GLN A 1 98 ? 9.500 10.972 10.820 1.00 87.38 98 GLN A O 1
ATOM 836 N N . PRO A 1 99 ? 10.360 11.147 12.894 1.00 86.62 99 PRO A N 1
ATOM 837 C CA . PRO A 1 99 ? 11.693 10.748 12.480 1.00 86.62 99 PRO A CA 1
ATOM 838 C C . PRO A 1 99 ? 11.719 9.265 12.107 1.00 86.62 99 PRO A C 1
ATOM 840 O O . PRO A 1 99 ? 11.035 8.430 12.703 1.00 86.62 99 PRO A O 1
ATOM 843 N N . THR A 1 100 ? 12.562 8.946 11.133 1.00 82.00 100 THR A N 1
ATOM 844 C CA . THR A 1 100 ? 12.808 7.578 10.662 1.00 82.00 100 THR A CA 1
ATOM 845 C C . THR A 1 100 ? 13.934 6.892 11.462 1.00 82.00 100 THR A C 1
ATOM 847 O O . THR A 1 100 ? 14.067 5.673 11.425 1.00 82.00 100 THR A O 1
ATOM 850 N N . ASP A 1 101 ? 14.723 7.657 12.228 1.00 74.31 101 ASP A N 1
ATOM 851 C CA . ASP A 1 101 ? 15.785 7.214 13.149 1.00 74.31 101 ASP A CA 1
ATOM 852 C C . ASP A 1 101 ? 16.697 6.099 12.599 1.00 74.31 101 ASP A C 1
ATOM 854 O O . ASP A 1 101 ? 17.650 6.368 11.875 1.00 74.31 101 ASP A O 1
ATOM 858 N N . ILE A 1 102 ? 16.421 4.843 12.959 1.00 74.50 102 ILE A N 1
ATOM 859 C CA . ILE A 1 102 ? 17.216 3.648 12.631 1.00 74.50 102 ILE A CA 1
ATOM 860 C C . ILE A 1 102 ? 16.912 3.077 11.241 1.00 74.50 102 ILE A C 1
ATOM 862 O O . ILE A 1 102 ? 17.582 2.149 10.781 1.00 74.50 102 ILE A O 1
ATOM 866 N N . GLY A 1 103 ? 15.951 3.678 10.546 1.00 81.38 103 GLY A N 1
ATOM 867 C CA . GLY A 1 103 ? 15.518 3.269 9.229 1.00 81.38 103 GLY A CA 1
ATOM 868 C C . GLY A 1 103 ? 14.339 2.309 9.277 1.00 81.38 103 GLY A C 1
ATOM 869 O O . GLY A 1 103 ? 14.300 1.410 10.110 1.00 81.38 103 GLY A O 1
ATOM 870 N N . VAL A 1 104 ? 13.441 2.454 8.309 1.00 88.31 104 VAL A N 1
ATOM 871 C CA . VAL A 1 104 ? 12.305 1.552 8.094 1.00 88.31 104 VAL A CA 1
ATOM 872 C C . VAL A 1 104 ? 12.544 0.781 6.807 1.00 88.31 104 VAL A C 1
ATOM 874 O O . VAL A 1 104 ? 12.994 1.365 5.818 1.00 88.31 104 VAL A O 1
ATOM 877 N N . THR A 1 105 ? 12.311 -0.526 6.831 1.00 90.25 105 THR A N 1
ATOM 878 C CA . THR A 1 105 ? 12.503 -1.402 5.675 1.00 90.25 105 THR A CA 1
ATOM 879 C C . THR A 1 105 ? 11.343 -2.367 5.627 1.00 90.25 105 THR A C 1
ATOM 881 O O . THR A 1 105 ? 11.161 -3.129 6.562 1.00 90.25 105 THR A O 1
ATOM 884 N N . THR A 1 106 ? 10.603 -2.395 4.531 1.00 92.88 106 THR A N 1
ATOM 885 C CA . THR A 1 106 ? 9.440 -3.275 4.425 1.00 92.88 106 THR A CA 1
ATOM 886 C C . THR A 1 106 ? 9.386 -3.850 3.021 1.00 92.88 106 THR A C 1
ATOM 888 O O . THR A 1 106 ? 9.575 -3.130 2.039 1.00 92.88 106 THR A O 1
ATOM 891 N N . LEU A 1 107 ? 9.174 -5.156 2.914 1.00 95.44 107 LEU A N 1
ATOM 892 C CA . LEU A 1 107 ? 8.917 -5.816 1.639 1.00 95.44 107 LEU A CA 1
ATOM 893 C C . LEU A 1 107 ? 7.426 -6.050 1.513 1.00 95.44 107 LEU A C 1
ATOM 895 O O . LEU A 1 107 ? 6.818 -6.586 2.434 1.00 95.44 107 LEU A O 1
ATOM 899 N N . TYR A 1 108 ? 6.867 -5.701 0.362 1.00 97.44 108 TYR A N 1
ATOM 900 C CA . TYR A 1 108 ? 5.456 -5.901 0.058 1.00 97.44 108 TYR A CA 1
ATOM 901 C C . TYR A 1 108 ? 5.313 -6.857 -1.112 1.00 97.44 108 TYR A C 1
ATOM 903 O O . TYR A 1 108 ? 6.122 -6.837 -2.041 1.00 97.44 108 TYR A O 1
ATOM 911 N N . VAL A 1 109 ? 4.245 -7.642 -1.092 1.00 97.44 109 VAL A N 1
ATOM 912 C CA . VAL A 1 109 ? 3.807 -8.485 -2.202 1.00 97.44 109 VAL A CA 1
ATOM 913 C C . VAL A 1 109 ? 2.340 -8.206 -2.477 1.00 97.44 109 VAL A C 1
ATOM 915 O O . VAL A 1 109 ? 1.534 -8.178 -1.553 1.00 97.44 109 VAL A O 1
ATOM 918 N N . LEU A 1 110 ? 1.998 -8.012 -3.745 1.00 97.44 110 LEU A N 1
ATOM 919 C CA . LEU A 1 110 ? 0.626 -8.060 -4.234 1.00 97.44 110 LEU A CA 1
ATOM 920 C C . LEU A 1 110 ? 0.370 -9.493 -4.700 1.00 97.44 110 LEU A C 1
ATOM 922 O O . LEU A 1 110 ? 1.061 -9.967 -5.610 1.00 97.44 110 LEU A O 1
ATOM 926 N N . ARG A 1 111 ? -0.589 -10.179 -4.075 1.00 94.00 111 ARG A N 1
ATOM 927 C CA . ARG A 1 111 ? -0.972 -11.544 -4.463 1.00 94.00 111 ARG A CA 1
ATOM 928 C C . ARG A 1 111 ? -1.554 -11.557 -5.875 1.00 94.00 111 ARG A C 1
ATOM 930 O O . ARG A 1 111 ? -2.054 -10.543 -6.358 1.00 94.00 111 ARG A O 1
ATOM 937 N N . ASP A 1 112 ? -1.483 -12.698 -6.543 1.00 91.88 112 ASP A N 1
ATOM 938 C CA . ASP A 1 112 ? -2.007 -12.880 -7.906 1.00 91.88 112 ASP A CA 1
ATOM 939 C C . ASP A 1 112 ? -3.548 -12.816 -8.004 1.00 91.88 112 ASP A C 1
ATOM 941 O O . ASP A 1 112 ? -4.110 -12.700 -9.093 1.00 91.88 112 ASP A O 1
ATOM 945 N N . ASN A 1 113 ? -4.255 -12.804 -6.872 1.00 89.94 113 ASN A N 1
ATOM 946 C CA . ASN A 1 113 ? -5.671 -12.445 -6.835 1.00 89.94 113 ASN A CA 1
ATOM 947 C C . ASN A 1 113 ? -5.904 -10.936 -7.068 1.00 89.94 113 ASN A C 1
ATOM 949 O O . ASN A 1 113 ? -6.988 -10.541 -7.494 1.00 89.94 113 ASN A O 1
ATOM 953 N N . GLY A 1 114 ? -4.886 -10.096 -6.845 1.00 92.81 114 GLY A N 1
ATOM 954 C CA . GLY A 1 114 ? -4.918 -8.644 -7.020 1.00 92.81 114 GLY A CA 1
ATOM 955 C C . GLY A 1 114 ? -5.610 -7.857 -5.901 1.00 92.81 114 GLY A C 1
ATOM 956 O O . GLY A 1 114 ? -5.619 -6.631 -5.962 1.00 92.81 114 GLY A O 1
ATOM 957 N N . TYR A 1 115 ? -6.165 -8.513 -4.880 1.00 90.88 115 TYR A N 1
ATOM 958 C CA . TYR A 1 115 ? -6.942 -7.870 -3.807 1.00 90.88 115 TYR A CA 1
ATOM 959 C C . TYR A 1 115 ? -6.181 -7.764 -2.484 1.00 90.88 115 T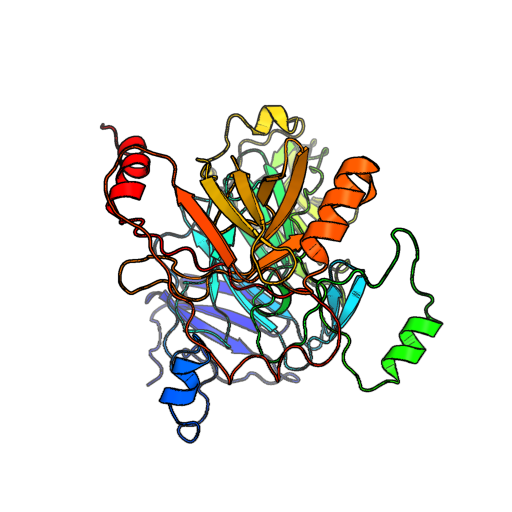YR A C 1
ATOM 961 O O . TYR A 1 115 ? -6.543 -6.964 -1.619 1.00 90.88 115 TYR A O 1
ATOM 969 N N . GLU A 1 116 ? -5.106 -8.537 -2.335 1.00 89.69 116 GLU A N 1
ATOM 970 C CA . GLU A 1 116 ? -4.347 -8.643 -1.095 1.00 89.69 116 GLU A CA 1
ATOM 971 C C . GLU A 1 116 ? -2.916 -8.149 -1.255 1.00 89.69 116 GLU A C 1
ATOM 973 O O . GLU A 1 116 ? -2.165 -8.624 -2.114 1.00 89.69 116 GLU A O 1
ATOM 978 N N . ILE A 1 117 ? -2.510 -7.251 -0.357 1.00 95.00 117 ILE A N 1
ATOM 979 C CA . ILE A 1 117 ? -1.111 -6.880 -0.187 1.00 95.00 117 ILE A CA 1
ATOM 980 C C . ILE A 1 117 ? -0.634 -7.482 1.127 1.00 95.00 117 ILE A C 1
ATOM 982 O O . ILE A 1 117 ? -1.204 -7.205 2.181 1.00 95.00 117 ILE A O 1
ATOM 986 N N . LYS A 1 118 ? 0.420 -8.294 1.084 1.00 93.38 118 LYS A N 1
ATOM 987 C CA . LYS A 1 118 ? 1.084 -8.798 2.290 1.00 93.38 118 LYS A CA 1
ATOM 988 C C . LYS A 1 118 ? 2.450 -8.163 2.447 1.00 93.38 118 LYS A C 1
ATOM 990 O O . LYS A 1 118 ? 3.052 -7.746 1.457 1.00 93.38 118 LYS A O 1
ATOM 995 N N . PHE A 1 119 ? 2.955 -8.094 3.669 1.00 93.06 119 PHE A N 1
ATOM 996 C CA . PHE A 1 119 ? 4.272 -7.529 3.917 1.00 93.06 119 PHE A CA 1
ATOM 997 C C . PHE A 1 119 ? 5.062 -8.272 4.989 1.00 93.06 119 PHE A C 1
ATOM 999 O O . PHE A 1 119 ? 4.501 -8.985 5.819 1.00 93.06 119 PHE A O 1
ATOM 1006 N N . ILE A 1 120 ? 6.379 -8.079 4.942 1.00 89.88 120 ILE A N 1
ATOM 1007 C CA . ILE A 1 120 ? 7.316 -8.439 6.006 1.00 89.88 120 ILE A CA 1
ATOM 1008 C C . ILE A 1 120 ? 8.209 -7.252 6.332 1.00 89.88 120 ILE A C 1
ATOM 1010 O O . ILE A 1 120 ? 8.548 -6.439 5.469 1.00 89.88 120 ILE A O 1
ATOM 1014 N N . ASP A 1 121 ? 8.638 -7.197 7.581 1.00 87.56 121 ASP A N 1
ATOM 1015 C CA . ASP A 1 121 ? 9.500 -6.158 8.128 1.00 87.56 121 ASP A CA 1
ATOM 1016 C C . ASP A 1 121 ? 10.620 -6.829 8.948 1.00 87.56 121 ASP A C 1
ATOM 1018 O O . ASP A 1 121 ? 10.407 -7.933 9.453 1.00 87.56 121 ASP A O 1
ATOM 1022 N N . PRO A 1 122 ? 11.839 -6.269 9.057 1.00 80.38 122 PRO A N 1
ATOM 1023 C CA . PRO A 1 122 ? 12.887 -6.825 9.911 1.00 80.38 122 PRO A CA 1
ATOM 1024 C C . PRO A 1 122 ? 12.497 -6.980 11.388 1.00 80.38 122 PRO A C 1
ATOM 1026 O O . PRO A 1 122 ? 13.133 -7.768 12.090 1.00 80.38 122 PRO A O 1
ATOM 1029 N N . TRP A 1 123 ? 11.490 -6.245 11.865 1.00 75.56 123 TRP A N 1
ATOM 1030 C CA . TRP A 1 123 ? 10.926 -6.398 13.210 1.00 75.56 123 TRP A CA 1
ATOM 1031 C C . TRP A 1 123 ? 9.942 -7.573 13.333 1.00 75.56 123 TRP A C 1
ATOM 1033 O O . TRP A 1 123 ? 9.521 -7.879 14.444 1.00 75.56 123 TRP A O 1
ATOM 1043 N N . LEU A 1 124 ? 9.605 -8.243 12.227 1.00 78.50 124 LEU A N 1
ATOM 1044 C CA . LEU A 1 124 ? 8.591 -9.296 12.142 1.00 78.50 124 LEU A CA 1
ATOM 1045 C C . LEU A 1 124 ? 9.194 -10.639 11.711 1.00 78.50 124 LEU A C 1
ATOM 1047 O O . LEU A 1 124 ? 10.340 -10.729 11.253 1.00 78.50 124 LEU A O 1
ATOM 1051 N N . CYS A 1 125 ? 8.397 -11.697 11.849 1.00 77.56 125 CYS A N 1
ATOM 1052 C CA . CYS A 1 125 ? 8.664 -13.020 11.312 1.00 77.56 125 CYS A CA 1
ATOM 1053 C C . CYS A 1 125 ? 9.014 -12.918 9.818 1.00 77.56 125 CYS A C 1
ATOM 1055 O O . CYS A 1 125 ? 8.423 -12.121 9.084 1.00 77.56 125 CYS A O 1
ATOM 1057 N N . PRO A 1 126 ? 9.946 -13.748 9.320 1.00 82.69 126 PRO A N 1
ATOM 1058 C CA . PRO A 1 126 ? 10.355 -13.757 7.916 1.00 82.69 126 PRO A CA 1
ATOM 1059 C C . PRO A 1 126 ? 9.309 -14.431 6.999 1.00 82.69 126 PRO A C 1
ATOM 1061 O O . PRO A 1 126 ? 9.665 -15.141 6.060 1.00 82.69 126 PRO A O 1
ATOM 1064 N N . GLU A 1 127 ? 8.021 -14.220 7.270 1.00 83.62 127 GLU A N 1
ATOM 1065 C CA . GLU A 1 127 ? 6.874 -14.815 6.587 1.00 83.62 127 GLU A CA 1
ATOM 1066 C C . GLU A 1 127 ? 5.826 -13.738 6.289 1.00 83.62 127 GLU A C 1
ATOM 1068 O O . GLU A 1 127 ? 5.484 -12.942 7.159 1.00 83.62 127 GLU A O 1
ATOM 1073 N N . PHE A 1 128 ? 5.293 -13.720 5.063 1.00 86.69 128 PHE A N 1
ATOM 1074 C CA . PHE A 1 128 ? 4.282 -12.753 4.616 1.00 86.69 128 PHE A CA 1
ATOM 1075 C C . PHE A 1 128 ? 2.905 -13.040 5.239 1.00 86.69 128 PHE A C 1
ATOM 1077 O O . PHE A 1 128 ? 1.989 -13.486 4.544 1.00 86.69 128 PHE A O 1
ATOM 1084 N N . LYS A 1 129 ? 2.770 -12.803 6.547 1.00 82.00 129 LYS A N 1
ATOM 1085 C CA . LYS A 1 129 ? 1.522 -12.966 7.312 1.00 82.00 129 LYS A CA 1
ATOM 1086 C C . LYS A 1 129 ? 0.741 -11.664 7.434 1.00 82.00 129 LYS A C 1
ATOM 1088 O O . LYS A 1 129 ? -0.478 -11.658 7.308 1.00 82.00 129 LYS A O 1
ATOM 1093 N N . HIS A 1 130 ? 1.443 -10.547 7.599 1.00 83.81 130 HIS A N 1
ATOM 1094 C CA . HIS A 1 130 ? 0.797 -9.254 7.788 1.00 83.81 130 HIS A CA 1
ATOM 1095 C C . HIS A 1 130 ? 0.205 -8.733 6.484 1.00 83.81 130 HIS A C 1
ATOM 1097 O O . HIS A 1 130 ? 0.805 -8.870 5.415 1.00 83.81 130 HIS A O 1
ATOM 1103 N N . ARG A 1 131 ? -0.973 -8.115 6.585 1.00 85.75 131 ARG A N 1
ATOM 1104 C CA . ARG A 1 131 ? -1.782 -7.673 5.449 1.00 85.75 131 ARG A CA 1
ATOM 1105 C C . ARG A 1 131 ? -2.032 -6.170 5.485 1.00 85.75 131 ARG A C 1
ATOM 1107 O O . ARG A 1 131 ? -2.211 -5.568 6.540 1.00 85.75 131 ARG A O 1
ATOM 1114 N N . VAL A 1 132 ? -2.090 -5.595 4.292 1.00 87.69 132 VAL A N 1
ATOM 1115 C CA . VAL A 1 132 ? -2.653 -4.285 3.994 1.00 87.69 132 VAL A CA 1
ATOM 1116 C C . VAL A 1 132 ? -3.741 -4.483 2.948 1.00 87.69 132 VAL A C 1
ATOM 1118 O O . VAL A 1 132 ? -3.523 -5.135 1.927 1.00 87.69 132 VAL A O 1
ATOM 1121 N N . ASP A 1 133 ? -4.912 -3.904 3.175 1.00 87.44 133 ASP A N 1
ATOM 1122 C CA . ASP A 1 133 ? -5.959 -3.925 2.160 1.00 87.44 133 ASP A CA 1
ATOM 1123 C C . ASP A 1 133 ? -5.624 -3.032 0.973 1.00 87.44 133 ASP A C 1
ATOM 1125 O O . ASP A 1 133 ? -5.133 -1.908 1.131 1.00 87.44 133 ASP A O 1
ATOM 1129 N N . THR A 1 134 ? -5.981 -3.510 -0.216 1.00 93.50 134 THR A N 1
ATOM 1130 C CA . THR A 1 134 ? -6.071 -2.692 -1.428 1.00 93.50 134 THR A CA 1
ATOM 1131 C C . THR A 1 134 ? -7.143 -1.594 -1.275 1.00 93.50 134 THR A C 1
ATOM 1133 O O . THR A 1 134 ? -7.924 -1.599 -0.313 1.00 93.50 134 THR A O 1
ATOM 1136 N N . PRO A 1 135 ? -7.171 -0.587 -2.171 1.00 94.31 135 PRO A N 1
ATOM 1137 C CA . PRO A 1 135 ? -8.195 0.454 -2.161 1.00 94.31 135 PRO A CA 1
ATOM 1138 C C . PRO A 1 135 ? -9.627 -0.087 -2.088 1.00 94.31 135 PRO A C 1
ATOM 1140 O O . PRO A 1 135 ? -9.899 -1.239 -2.424 1.00 94.31 135 PRO A O 1
ATOM 1143 N N . LEU A 1 136 ? -10.553 0.781 -1.668 1.00 91.69 136 LEU A N 1
ATOM 1144 C CA . LEU A 1 136 ? -11.980 0.450 -1.580 1.00 91.69 136 LEU A CA 1
ATOM 1145 C C . LEU A 1 136 ? -12.232 -0.772 -0.675 1.00 91.69 136 LEU A C 1
ATOM 1147 O O . LEU A 1 136 ? -12.938 -1.701 -1.051 1.00 91.69 136 LEU A O 1
ATOM 1151 N N . ARG A 1 137 ? -11.607 -0.771 0.513 1.00 89.81 137 ARG A N 1
ATOM 1152 C CA . ARG A 1 137 ? -11.734 -1.820 1.546 1.00 89.81 137 ARG A CA 1
ATOM 1153 C C . ARG A 1 137 ? -11.360 -3.228 1.062 1.00 89.81 137 ARG A C 1
ATOM 1155 O O . ARG A 1 137 ? -12.046 -4.202 1.357 1.00 89.81 137 ARG A O 1
ATOM 1162 N N . GLY A 1 138 ? -10.291 -3.343 0.276 1.00 90.94 138 GLY A N 1
ATOM 1163 C CA . GLY A 1 138 ? -9.841 -4.635 -0.247 1.00 90.94 138 GLY A CA 1
ATOM 1164 C C . GLY A 1 138 ? -10.550 -5.086 -1.529 1.00 90.94 138 GLY A C 1
ATOM 1165 O O . GLY A 1 138 ? -10.289 -6.185 -2.008 1.00 90.94 138 GLY A O 1
ATOM 1166 N N . ARG A 1 139 ? -11.449 -4.267 -2.093 1.00 92.44 139 ARG A N 1
ATOM 1167 C CA . ARG A 1 139 ? -12.221 -4.622 -3.296 1.00 92.44 139 ARG A CA 1
ATOM 1168 C C . ARG A 1 139 ? -11.573 -4.166 -4.596 1.00 92.44 139 ARG A C 1
ATOM 1170 O O . ARG A 1 139 ? -12.010 -4.570 -5.671 1.00 92.44 139 ARG A O 1
ATOM 1177 N N . PHE A 1 140 ? -10.556 -3.314 -4.539 1.00 93.50 140 PHE A N 1
ATOM 1178 C CA . PHE A 1 140 ? -9.835 -2.891 -5.731 1.00 93.50 140 PHE A CA 1
ATOM 1179 C C . PHE A 1 140 ? -8.877 -3.980 -6.219 1.00 93.50 140 PHE A C 1
ATOM 1181 O O . PHE A 1 140 ? -7.977 -4.390 -5.489 1.00 93.50 140 PHE A O 1
ATOM 1188 N N . LYS A 1 141 ? -9.023 -4.399 -7.482 1.00 94.19 141 LYS A N 1
ATOM 1189 C CA . LYS A 1 141 ? -8.110 -5.363 -8.103 1.00 94.19 141 LYS A CA 1
ATOM 1190 C C . LYS A 1 141 ? -6.887 -4.661 -8.688 1.00 94.19 141 LYS A C 1
ATOM 1192 O O . LYS A 1 141 ? -6.932 -4.118 -9.792 1.00 94.19 141 LYS A O 1
ATOM 1197 N N . GLY A 1 142 ? -5.775 -4.709 -7.968 1.00 95.44 142 GLY A N 1
ATOM 1198 C CA . GLY A 1 142 ? -4.478 -4.316 -8.496 1.00 95.44 142 GLY A CA 1
ATOM 1199 C C . GLY A 1 142 ? -3.934 -5.338 -9.492 1.00 95.44 142 GLY A C 1
ATOM 1200 O O . GLY A 1 142 ? -4.025 -6.544 -9.275 1.00 95.44 142 GLY A O 1
ATOM 1201 N N . VAL A 1 143 ? -3.313 -4.849 -10.562 1.00 95.88 143 VAL A N 1
ATOM 1202 C CA . VAL A 1 143 ? -2.588 -5.675 -11.548 1.00 95.88 143 VAL A CA 1
ATOM 1203 C C . VAL A 1 143 ? -1.078 -5.435 -11.517 1.00 95.88 143 VAL A C 1
ATOM 1205 O O . VAL A 1 143 ? -0.318 -6.141 -12.179 1.00 95.88 143 VAL A O 1
ATOM 1208 N N . SER A 1 144 ? -0.635 -4.425 -10.765 1.00 96.88 144 SER A N 1
ATOM 1209 C CA . SER A 1 144 ? 0.771 -4.112 -10.520 1.00 96.88 144 SER A CA 1
ATOM 1210 C C . SER A 1 144 ? 0.908 -3.147 -9.343 1.00 96.88 144 SER A C 1
ATOM 1212 O O . SER A 1 144 ? 0.030 -2.313 -9.099 1.00 96.88 144 SER A O 1
ATOM 1214 N N . MET A 1 145 ? 2.025 -3.253 -8.629 1.00 98.12 145 MET A N 1
ATOM 1215 C CA . MET A 1 145 ? 2.387 -2.420 -7.491 1.00 98.12 145 MET A CA 1
ATOM 1216 C C . MET A 1 145 ? 3.869 -2.048 -7.571 1.00 98.12 145 MET A C 1
ATOM 1218 O O . MET A 1 145 ? 4.722 -2.880 -7.871 1.00 98.12 145 MET A O 1
ATOM 1222 N N . SER A 1 146 ? 4.177 -0.802 -7.230 1.00 98.12 146 SER A N 1
ATOM 1223 C CA . SER A 1 146 ? 5.525 -0.331 -6.928 1.00 98.12 146 SER A CA 1
ATOM 1224 C C . SER A 1 146 ? 5.518 0.322 -5.551 1.00 98.12 146 S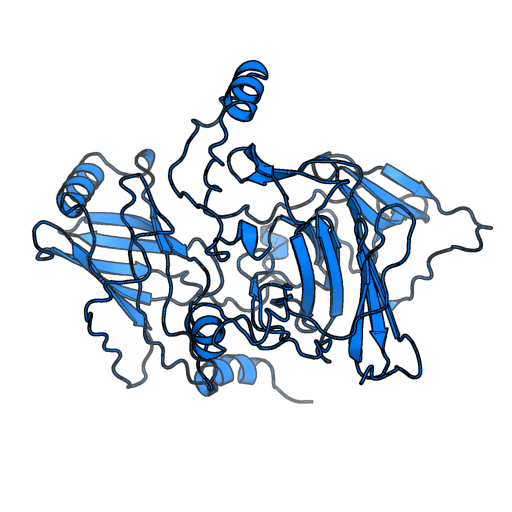ER A C 1
ATOM 1226 O O . SER A 1 146 ? 4.507 0.887 -5.134 1.00 98.12 146 SER A O 1
ATOM 1228 N N . VAL A 1 147 ? 6.624 0.234 -4.822 1.00 97.62 147 VAL A N 1
ATOM 1229 C CA . VAL A 1 147 ? 6.720 0.760 -3.458 1.00 97.62 147 VAL A CA 1
ATOM 1230 C C . VAL A 1 147 ? 8.012 1.545 -3.291 1.00 97.62 147 VAL A C 1
ATOM 1232 O O . VAL A 1 147 ? 9.043 1.166 -3.837 1.00 97.62 147 VAL A O 1
ATOM 1235 N N . ALA A 1 148 ? 7.945 2.645 -2.547 1.00 96.44 148 ALA A N 1
ATOM 1236 C CA . ALA A 1 148 ? 9.114 3.409 -2.127 1.00 96.44 148 ALA A CA 1
ATOM 1237 C C . ALA A 1 148 ? 8.763 4.280 -0.917 1.00 96.44 148 ALA A C 1
ATOM 1239 O O . ALA A 1 148 ? 7.664 4.824 -0.846 1.00 96.44 148 ALA A O 1
ATOM 1240 N N . ALA A 1 149 ? 9.681 4.462 0.029 1.00 95.00 149 ALA A N 1
ATOM 1241 C CA . ALA A 1 149 ? 9.484 5.292 1.227 1.00 95.00 149 ALA A CA 1
ATOM 1242 C C . ALA A 1 149 ? 8.206 4.967 2.021 1.00 95.00 149 ALA A C 1
ATOM 1244 O O . ALA A 1 149 ? 7.461 5.861 2.433 1.00 95.00 149 ALA A O 1
ATOM 1245 N N . SER A 1 150 ? 7.921 3.684 2.182 1.00 95.62 150 SER A N 1
ATOM 1246 C CA . SER A 1 150 ? 6.709 3.128 2.796 1.00 95.62 150 SER A CA 1
ATOM 1247 C C . SER A 1 150 ? 5.424 3.545 2.095 1.00 95.62 150 SER A C 1
ATOM 1249 O O . SER A 1 150 ? 4.342 3.440 2.659 1.00 95.62 150 SER A O 1
ATOM 1251 N N . THR A 1 151 ? 5.539 4.049 0.869 1.00 97.75 151 THR A N 1
ATOM 1252 C CA . THR A 1 151 ? 4.420 4.479 0.048 1.00 97.75 151 THR A CA 1
ATOM 1253 C C . THR A 1 151 ? 4.210 3.460 -1.053 1.00 97.75 151 THR A C 1
ATOM 1255 O O . THR A 1 151 ? 5.087 3.237 -1.887 1.00 97.75 151 THR A O 1
ATOM 1258 N N . LEU A 1 152 ? 3.036 2.845 -1.050 1.00 98.44 152 LEU A N 1
ATOM 1259 C CA . LEU A 1 152 ? 2.592 1.947 -2.101 1.00 98.44 152 LEU A CA 1
ATOM 1260 C C . LEU A 1 152 ? 2.005 2.784 -3.233 1.00 98.44 152 LEU A C 1
ATOM 1262 O O . LEU A 1 152 ? 1.314 3.768 -2.976 1.00 98.44 152 LEU A O 1
ATOM 1266 N N . PHE A 1 153 ? 2.259 2.379 -4.471 1.00 98.62 153 PHE A N 1
ATOM 1267 C CA . PHE A 1 153 ? 1.633 2.877 -5.686 1.00 98.62 153 PHE A CA 1
ATOM 1268 C C . PHE A 1 153 ? 1.083 1.673 -6.447 1.00 98.62 153 PHE A C 1
ATOM 1270 O O . PHE A 1 153 ? 1.848 0.801 -6.852 1.00 98.62 153 PHE A O 1
ATOM 1277 N N . ILE A 1 154 ? -0.236 1.601 -6.596 1.00 98.19 154 ILE A N 1
ATOM 1278 C CA . ILE A 1 154 ? -0.939 0.472 -7.212 1.00 98.19 154 ILE A CA 1
ATOM 1279 C C . ILE A 1 154 ? -1.755 0.954 -8.410 1.00 98.19 154 ILE A C 1
ATOM 1281 O O . ILE A 1 154 ? -2.290 2.066 -8.389 1.00 98.19 154 ILE A O 1
ATOM 1285 N N . ILE A 1 155 ? -1.849 0.114 -9.441 1.00 97.12 155 ILE A N 1
ATOM 1286 C CA . ILE A 1 155 ? -2.655 0.353 -10.643 1.00 97.12 155 ILE A CA 1
ATOM 1287 C C . ILE A 1 155 ? -3.576 -0.834 -10.936 1.00 97.12 155 ILE A C 1
ATOM 1289 O O . ILE A 1 155 ? -3.199 -1.987 -10.713 1.00 97.12 155 ILE A O 1
ATOM 1293 N N . GLY A 1 156 ? -4.774 -0.536 -11.436 1.00 94.94 156 GLY A N 1
ATOM 1294 C CA . GLY A 1 156 ? -5.782 -1.502 -11.870 1.00 94.94 156 GLY A CA 1
ATOM 1295 C C . GLY A 1 156 ? -5.820 -1.669 -13.389 1.00 94.94 156 GLY A C 1
ATOM 1296 O O . GLY A 1 156 ? -5.189 -0.921 -14.138 1.00 94.94 156 GLY A O 1
ATOM 1297 N N . GLU A 1 157 ? -6.595 -2.644 -13.860 1.00 92.56 157 GLU A N 1
ATOM 1298 C CA . GLU A 1 157 ? -6.678 -3.005 -15.284 1.00 92.56 157 GLU A CA 1
ATOM 1299 C C . GLU A 1 157 ? -7.305 -1.909 -16.163 1.00 92.56 157 GLU A C 1
ATOM 1301 O O . GLU A 1 157 ? -7.112 -1.908 -17.377 1.00 92.56 157 GLU A O 1
ATOM 1306 N N . LYS A 1 158 ? -8.032 -0.943 -15.587 1.00 92.31 158 LYS A N 1
ATOM 1307 C CA . LYS A 1 158 ? -8.578 0.202 -16.336 1.00 92.31 158 LYS A CA 1
ATOM 1308 C C . LYS A 1 158 ? -7.751 1.479 -16.161 1.00 92.31 158 LYS A C 1
ATOM 1310 O O . LYS A 1 158 ? -8.027 2.487 -16.817 1.00 92.31 158 LYS A O 1
ATOM 1315 N N . GLY A 1 159 ? -6.676 1.412 -15.373 1.00 93.06 159 GLY A N 1
ATOM 1316 C CA . GLY A 1 159 ? -5.711 2.488 -15.146 1.00 93.06 159 GLY A CA 1
ATOM 1317 C C . GLY A 1 159 ? -6.043 3.409 -13.977 1.00 93.06 159 GLY A C 1
ATOM 1318 O O . GLY A 1 159 ? -5.413 4.456 -13.831 1.00 93.06 159 GLY A O 1
ATOM 1319 N N . GLU A 1 160 ? -7.003 3.036 -13.134 1.00 93.62 160 GLU A N 1
ATOM 1320 C CA . GLU A 1 160 ? -7.187 3.643 -11.825 1.00 93.62 160 GLU A CA 1
ATOM 1321 C C . GLU A 1 160 ? -5.940 3.399 -10.985 1.00 93.62 160 GLU A C 1
ATOM 1323 O O . GLU A 1 160 ? -5.337 2.324 -11.003 1.00 93.62 160 GLU A O 1
ATOM 1328 N N . MET A 1 161 ? -5.549 4.426 -10.248 1.00 95.88 161 MET A N 1
ATOM 1329 C CA . MET A 1 161 ? -4.278 4.466 -9.556 1.00 95.88 161 MET A CA 1
ATOM 1330 C C . MET A 1 161 ? -4.485 4.981 -8.147 1.00 95.88 161 MET A C 1
ATOM 1332 O O . MET A 1 161 ? -5.201 5.962 -7.938 1.00 95.88 161 MET A O 1
ATOM 1336 N N . TYR A 1 162 ? -3.815 4.354 -7.191 1.00 97.81 162 TYR A N 1
ATOM 1337 C CA . TYR A 1 162 ? -3.890 4.750 -5.794 1.00 97.81 162 TYR A CA 1
ATOM 1338 C C . TYR A 1 162 ? -2.513 4.732 -5.155 1.00 97.81 162 TYR A C 1
ATOM 1340 O O . TYR A 1 162 ? -1.647 3.933 -5.513 1.00 97.81 162 TYR A O 1
ATOM 1348 N N . THR A 1 163 ? -2.326 5.609 -4.177 1.00 98.44 163 THR A N 1
ATOM 1349 C CA . THR A 1 163 ? -1.139 5.620 -3.328 1.00 98.44 163 THR A CA 1
ATOM 1350 C C . THR A 1 163 ? -1.511 5.616 -1.859 1.00 98.44 163 THR A C 1
ATOM 1352 O O . THR A 1 163 ? -2.512 6.226 -1.490 1.00 98.44 163 THR A O 1
ATOM 1355 N N . ARG A 1 164 ? -0.697 4.989 -1.011 1.00 97.12 164 ARG A N 1
ATOM 1356 C CA . ARG A 1 164 ? -0.884 5.019 0.447 1.00 97.12 164 ARG A CA 1
ATOM 1357 C C . ARG A 1 164 ? 0.447 4.875 1.161 1.00 97.12 164 ARG A C 1
ATOM 1359 O O . ARG A 1 164 ? 1.220 3.988 0.809 1.00 97.12 164 ARG A O 1
ATOM 1366 N N . LEU A 1 165 ? 0.697 5.720 2.159 1.00 96.00 165 LEU A N 1
ATOM 1367 C CA . LEU A 1 165 ? 1.803 5.538 3.094 1.00 96.00 165 LEU A CA 1
ATOM 1368 C C . LEU A 1 165 ? 1.358 4.587 4.204 1.00 96.00 165 LEU A C 1
ATOM 1370 O O . LEU A 1 165 ? 0.423 4.880 4.949 1.00 96.00 165 LEU A O 1
ATOM 1374 N N . ILE A 1 166 ? 1.983 3.415 4.260 1.00 93.75 166 ILE A N 1
ATOM 1375 C CA . ILE A 1 166 ? 1.607 2.351 5.185 1.00 93.75 166 ILE A CA 1
ATOM 1376 C C . ILE A 1 166 ? 2.743 1.339 5.339 1.00 93.75 166 ILE A C 1
ATOM 1378 O O . ILE A 1 166 ? 3.245 0.799 4.363 1.00 93.75 166 ILE A O 1
ATOM 1382 N N . ASP A 1 167 ? 3.136 1.071 6.575 1.00 92.69 167 ASP A N 1
ATOM 1383 C CA . ASP A 1 167 ? 4.149 0.105 7.007 1.00 92.69 167 ASP A CA 1
ATOM 1384 C C . ASP A 1 167 ? 3.884 -0.306 8.465 1.00 92.69 167 ASP A C 1
ATOM 1386 O O . ASP A 1 167 ? 2.954 0.196 9.098 1.00 92.69 167 ASP A O 1
ATOM 1390 N N . PHE A 1 168 ? 4.714 -1.198 9.005 1.00 86.81 168 PHE A N 1
ATOM 1391 C CA . PHE A 1 168 ? 4.612 -1.677 10.387 1.00 86.81 168 PHE A CA 1
ATOM 1392 C C . PHE A 1 168 ? 4.551 -0.537 11.426 1.00 86.81 168 PHE A C 1
ATOM 1394 O O . PHE A 1 168 ? 3.735 -0.561 12.351 1.00 86.81 168 PHE A O 1
ATOM 1401 N N . ASP A 1 169 ? 5.362 0.507 11.241 1.00 87.38 169 ASP A N 1
ATOM 1402 C CA . ASP A 1 169 ? 5.427 1.647 12.155 1.00 87.38 169 ASP A CA 1
ATOM 1403 C C . ASP A 1 169 ? 4.182 2.530 12.075 1.00 87.38 169 ASP A C 1
ATOM 1405 O O . ASP A 1 169 ? 3.681 2.989 13.093 1.00 87.38 169 ASP A O 1
ATOM 1409 N N . THR A 1 170 ? 3.691 2.824 10.880 1.00 89.00 170 THR A N 1
ATOM 1410 C CA . THR A 1 170 ? 2.571 3.750 10.646 1.00 89.00 170 THR A CA 1
ATOM 1411 C C . THR A 1 170 ? 1.220 3.099 10.911 1.00 89.00 170 THR A C 1
ATOM 1413 O O . THR A 1 170 ? 0.261 3.797 11.226 1.00 89.00 170 THR A O 1
ATOM 1416 N N . LEU A 1 171 ? 1.155 1.767 10.862 1.00 83.94 171 LEU A N 1
ATOM 1417 C CA . LEU A 1 171 ? -0.022 0.975 11.210 1.00 83.94 171 LEU A CA 1
ATOM 1418 C C . LEU A 1 171 ? -0.347 0.933 12.710 1.00 83.94 171 LEU A C 1
ATOM 1420 O O . LEU A 1 171 ? -1.407 0.433 13.080 1.00 83.94 171 LEU A O 1
ATOM 1424 N N . GLY A 1 172 ? 0.532 1.436 13.580 1.00 79.31 172 GLY A N 1
ATOM 1425 C CA . GLY A 1 172 ? 0.324 1.324 15.026 1.00 79.31 172 GLY A CA 1
ATOM 1426 C C . GLY A 1 172 ? 0.847 0.027 15.637 1.00 79.31 172 GLY A C 1
ATOM 1427 O O . GLY A 1 172 ? 0.547 -0.247 16.794 1.00 79.31 172 GLY A O 1
ATOM 1428 N N . HIS A 1 173 ? 1.580 -0.793 14.876 1.00 77.25 173 HIS A N 1
ATOM 1429 C CA . HIS A 1 173 ? 1.947 -2.146 15.308 1.00 77.25 173 HIS A CA 1
ATOM 1430 C C . HIS A 1 173 ? 3.304 -2.217 16.001 1.00 77.25 173 HIS A C 1
ATOM 1432 O O . HIS A 1 173 ? 3.592 -3.219 16.646 1.00 77.25 173 HIS A O 1
ATOM 1438 N N . ASN A 1 174 ? 4.140 -1.178 15.897 1.00 77.31 174 ASN A N 1
ATOM 1439 C CA . ASN A 1 174 ? 5.463 -1.180 16.510 1.00 77.31 174 ASN A CA 1
ATOM 1440 C C . ASN A 1 174 ? 5.398 -0.742 17.987 1.00 77.31 174 ASN A C 1
ATOM 1442 O O . ASN A 1 174 ? 5.319 0.457 18.266 1.00 77.31 174 ASN A O 1
ATOM 1446 N N . PRO A 1 175 ? 5.528 -1.656 18.965 1.00 69.81 175 PRO A N 1
ATOM 1447 C CA . PRO A 1 175 ? 5.355 -1.334 20.384 1.00 69.81 175 PRO A CA 1
ATOM 1448 C C . PRO A 1 175 ? 6.446 -0.409 20.955 1.00 69.81 175 PRO A C 1
ATOM 1450 O O . PRO A 1 175 ? 6.308 0.087 22.073 1.00 69.81 175 PRO A O 1
ATOM 1453 N N . TYR A 1 176 ? 7.536 -0.159 20.220 1.00 72.00 176 TYR A N 1
ATOM 1454 C CA . TYR A 1 176 ? 8.575 0.795 20.622 1.00 72.00 176 TYR A CA 1
ATOM 1455 C C . TYR A 1 176 ? 8.225 2.250 20.302 1.00 72.00 176 TYR A C 1
ATOM 1457 O O . TYR A 1 176 ? 8.940 3.165 20.724 1.00 72.00 176 TYR A O 1
ATOM 1465 N N . LEU A 1 177 ? 7.156 2.476 19.542 1.00 75.81 177 LEU A N 1
ATOM 1466 C CA . LEU A 1 177 ? 6.719 3.794 19.122 1.00 75.81 177 LEU A CA 1
ATOM 1467 C C . LEU A 1 177 ? 5.463 4.186 19.898 1.00 75.81 177 LEU A C 1
ATOM 1469 O O . LEU A 1 177 ? 4.606 3.365 20.209 1.00 75.81 177 LEU A O 1
ATOM 1473 N N . ALA A 1 178 ? 5.369 5.469 20.234 1.00 77.94 178 ALA A N 1
ATOM 1474 C CA . ALA A 1 178 ? 4.174 6.016 20.855 1.00 77.94 178 ALA A CA 1
ATOM 1475 C C . ALA A 1 178 ? 3.146 6.364 19.772 1.00 77.94 178 ALA A C 1
ATOM 1477 O O . ALA A 1 178 ? 3.505 6.956 18.748 1.00 77.94 178 ALA A O 1
ATOM 1478 N N . TYR A 1 179 ? 1.877 6.062 20.040 1.00 77.56 179 TYR A N 1
ATOM 1479 C CA . TYR A 1 179 ? 0.746 6.346 19.158 1.00 77.56 179 TYR A CA 1
ATOM 1480 C C . TYR A 1 179 ? -0.340 7.130 19.885 1.00 77.56 179 TYR A C 1
ATOM 1482 O O . TYR A 1 179 ? -0.473 7.050 21.106 1.00 77.56 179 TYR A O 1
ATOM 1490 N N . THR A 1 180 ? -1.122 7.899 19.136 1.00 74.25 180 THR A N 1
ATOM 1491 C CA . THR A 1 180 ? -2.262 8.645 19.662 1.00 74.25 180 THR A CA 1
ATOM 1492 C C . THR A 1 180 ? -3.390 8.671 18.652 1.00 74.25 180 THR A C 1
ATOM 1494 O O . THR A 1 180 ? -3.177 8.878 17.465 1.00 74.25 180 THR A O 1
ATOM 1497 N N . TRP A 1 181 ? -4.611 8.546 19.146 1.00 72.94 181 TRP A N 1
ATOM 1498 C CA . TRP A 1 181 ? -5.812 8.791 18.360 1.00 72.94 181 TRP A CA 1
ATOM 1499 C C . TRP A 1 181 ? -6.390 10.195 18.559 1.00 72.94 181 TRP A C 1
ATOM 1501 O O . TRP A 1 181 ? -7.376 10.585 17.934 1.00 72.94 181 TRP A O 1
ATOM 1511 N N . LYS A 1 182 ? -5.820 10.962 19.492 1.00 70.12 182 LYS A N 1
ATOM 1512 C CA . LYS A 1 182 ? -6.294 12.312 19.777 1.00 70.12 182 LYS A CA 1
ATOM 1513 C C . LYS A 1 182 ? -5.908 13.233 18.643 1.00 70.12 182 LYS A C 1
ATOM 1515 O O . LYS A 1 182 ? -4.715 13.376 18.372 1.00 70.12 182 LYS A O 1
ATOM 1520 N N . LYS A 1 183 ? -6.909 13.930 18.096 1.00 68.56 183 LYS A N 1
ATOM 1521 C CA . LYS A 1 183 ? -6.642 15.038 17.189 1.00 68.56 183 LYS A CA 1
ATOM 1522 C C . LYS A 1 183 ? -5.780 16.080 17.901 1.00 68.56 183 LYS A C 1
ATOM 1524 O O . LYS A 1 183 ? -6.198 16.610 18.935 1.00 68.56 183 LYS A O 1
ATOM 1529 N N . ARG A 1 184 ? -4.589 16.374 17.381 1.00 69.31 184 ARG A N 1
ATOM 1530 C CA . ARG A 1 184 ? -3.704 17.409 17.946 1.00 69.31 184 ARG A CA 1
ATOM 1531 C C . ARG A 1 184 ? -4.004 18.783 17.369 1.00 69.31 184 ARG A C 1
ATOM 1533 O O . ARG A 1 184 ? -3.760 19.783 18.042 1.00 69.31 184 ARG A O 1
ATOM 1540 N N . TRP A 1 185 ? -4.570 18.840 16.164 1.00 64.88 185 TRP A N 1
ATOM 1541 C CA . TRP A 1 185 ? -4.808 20.090 15.446 1.00 64.88 185 TRP A CA 1
ATOM 1542 C C . TRP A 1 185 ? -6.254 20.209 14.971 1.00 64.88 185 TRP A C 1
ATOM 1544 O O . TRP A 1 185 ? -6.939 19.220 14.712 1.00 64.88 185 TRP A O 1
ATOM 1554 N N . LYS A 1 186 ? -6.722 21.455 14.855 1.00 54.09 186 LYS A N 1
ATOM 1555 C CA . LYS A 1 186 ? -7.957 21.759 14.130 1.00 54.09 186 LYS A CA 1
ATOM 1556 C C . LYS A 1 186 ? -7.639 21.803 12.639 1.00 54.09 186 LYS A C 1
ATOM 1558 O O . LYS A 1 186 ? -6.609 22.354 12.251 1.00 54.09 186 LYS A O 1
ATOM 1563 N N . GLU A 1 187 ? -8.525 21.245 11.822 1.00 51.16 187 GLU A N 1
ATOM 1564 C CA . GLU A 1 187 ? -8.422 21.318 10.362 1.00 51.16 187 GLU A CA 1
ATOM 1565 C C . GLU A 1 187 ? -8.206 22.771 9.905 1.00 51.16 187 GLU A C 1
ATOM 1567 O O . GLU A 1 187 ? -8.856 23.694 10.397 1.00 51.16 187 GLU A O 1
ATOM 1572 N N . GLY A 1 188 ? -7.242 22.976 9.001 1.00 45.84 188 GLY A N 1
ATOM 1573 C CA . GLY A 1 188 ? -6.904 24.293 8.451 1.00 45.84 188 GLY A CA 1
ATOM 1574 C C . GLY A 1 188 ? -5.885 25.121 9.244 1.00 45.84 188 GLY A C 1
ATOM 1575 O O . GLY A 1 188 ? -5.548 26.219 8.806 1.00 45.84 188 GLY A O 1
ATOM 1576 N N . VAL A 1 189 ? -5.354 24.628 10.370 1.00 49.16 189 VAL A N 1
ATOM 1577 C CA . VAL A 1 189 ? -4.274 25.312 11.107 1.00 49.16 189 VAL A CA 1
ATOM 1578 C C . VAL A 1 189 ? -2.919 24.735 10.695 1.00 49.16 189 VAL A C 1
ATOM 1580 O O . VAL A 1 189 ? -2.495 23.692 11.186 1.00 49.16 189 VAL A O 1
ATOM 1583 N N . GLN A 1 190 ? -2.236 25.412 9.775 1.00 50.62 190 GLN A N 1
ATOM 1584 C CA . GLN A 1 190 ? -0.878 25.055 9.364 1.00 50.62 190 GLN A CA 1
ATOM 1585 C C . GLN A 1 190 ? 0.112 25.480 10.460 1.00 50.62 190 GLN A C 1
ATOM 1587 O O . GLN A 1 190 ? 0.084 26.630 10.900 1.00 50.62 190 GLN A O 1
ATOM 1592 N N . GLN A 1 191 ? 0.966 24.562 10.923 1.00 55.94 191 GLN A N 1
ATOM 1593 C CA . GLN A 1 191 ? 1.987 24.894 11.922 1.00 55.94 191 GLN A CA 1
ATOM 1594 C C . GLN A 1 191 ? 2.930 25.972 11.390 1.00 55.94 191 GLN A C 1
ATOM 1596 O O . GLN A 1 191 ? 3.396 25.904 10.250 1.00 55.94 191 GLN A O 1
ATOM 1601 N N . SER A 1 192 ? 3.254 26.942 12.241 1.00 56.94 192 SER A N 1
ATOM 1602 C CA . SER A 1 192 ? 4.307 27.905 11.929 1.00 56.94 192 SER A CA 1
ATOM 1603 C C . SER A 1 192 ? 5.684 27.227 11.967 1.00 56.94 192 SER A C 1
ATOM 1605 O O . SER A 1 192 ? 5.933 26.345 12.792 1.00 56.94 192 SER A O 1
ATOM 1607 N N . GLU A 1 193 ? 6.621 27.653 11.112 1.00 58.66 193 GLU A N 1
ATOM 1608 C CA . GLU A 1 193 ? 8.001 27.133 11.128 1.00 58.66 193 GLU A CA 1
ATOM 1609 C C . GLU A 1 193 ? 8.678 27.279 12.505 1.00 58.66 193 GLU A C 1
ATOM 1611 O O . GLU A 1 193 ? 9.526 26.467 12.878 1.00 58.66 193 GLU A O 1
ATOM 1616 N N . ASP A 1 194 ? 8.282 28.284 13.288 1.00 55.75 194 ASP A N 1
ATOM 1617 C CA . ASP A 1 194 ? 8.797 28.526 14.637 1.00 55.75 194 ASP A CA 1
ATOM 1618 C C . ASP A 1 194 ? 8.262 27.526 15.672 1.00 55.75 194 ASP A C 1
ATOM 1620 O O . ASP A 1 194 ? 8.974 27.174 16.615 1.00 55.75 194 ASP A O 1
ATOM 1624 N N . GLU A 1 195 ? 7.032 27.029 15.515 1.00 60.12 195 GLU A N 1
ATOM 1625 C CA . GLU A 1 195 ? 6.493 25.948 16.351 1.00 60.12 195 GLU A CA 1
ATOM 1626 C C . GLU A 1 195 ? 7.170 24.613 16.048 1.00 60.12 195 GLU A C 1
ATOM 1628 O O . GLU A 1 195 ? 7.508 23.882 16.983 1.00 60.12 195 GLU A O 1
ATOM 1633 N N . ILE A 1 196 ? 7.444 24.345 14.767 1.00 60.78 196 ILE A N 1
ATOM 1634 C CA . ILE A 1 196 ? 8.214 23.176 14.322 1.00 60.78 196 ILE A CA 1
ATOM 1635 C C . ILE A 1 196 ? 9.607 23.207 14.973 1.00 60.78 196 ILE A C 1
ATOM 1637 O O . ILE A 1 196 ? 9.977 22.274 15.686 1.00 60.78 196 ILE A O 1
ATOM 1641 N N . LYS A 1 197 ? 10.333 24.329 14.858 1.00 57.00 197 LYS A N 1
ATOM 1642 C CA . LYS A 1 197 ? 11.674 24.506 15.453 1.00 57.00 197 LYS A CA 1
ATOM 1643 C C . LYS A 1 197 ? 11.681 24.449 16.985 1.00 57.00 197 LYS A C 1
ATOM 1645 O O . LYS A 1 197 ? 12.621 23.933 17.592 1.00 57.00 197 LYS A O 1
ATOM 1650 N N . ARG A 1 198 ? 10.657 24.987 17.658 1.00 55.59 198 ARG A N 1
ATOM 1651 C CA . ARG A 1 198 ? 10.548 24.913 19.131 1.00 55.59 198 ARG A CA 1
ATOM 1652 C C . ARG A 1 198 ? 10.351 23.482 19.621 1.00 55.59 198 ARG A C 1
ATOM 1654 O O . ARG A 1 198 ? 10.847 23.151 20.698 1.00 55.59 198 ARG A O 1
ATOM 1661 N N . LYS A 1 199 ? 9.645 22.648 18.856 1.00 55.81 199 LYS A N 1
ATOM 1662 C CA . LYS A 1 199 ? 9.415 21.241 19.198 1.00 55.81 199 LYS A CA 1
ATOM 1663 C C . LYS A 1 199 ? 10.590 20.340 18.836 1.00 55.81 199 LYS A C 1
ATOM 1665 O O . LYS A 1 199 ? 10.907 19.479 19.642 1.00 55.81 199 LYS A O 1
ATOM 1670 N N . GLU A 1 200 ? 11.309 20.605 17.744 1.00 56.56 200 GLU A N 1
ATOM 1671 C CA . GLU A 1 200 ? 12.583 19.926 17.433 1.00 56.56 200 GLU A CA 1
ATOM 1672 C C . GLU A 1 200 ? 13.608 20.043 18.583 1.00 56.56 200 GLU A C 1
ATOM 1674 O O . GLU A 1 200 ? 14.406 19.137 18.812 1.00 56.56 200 GLU A O 1
ATOM 1679 N N . ASN A 1 201 ? 13.547 21.129 19.367 1.00 50.41 201 ASN A N 1
ATOM 1680 C CA . ASN A 1 201 ? 14.386 21.331 20.553 1.00 50.41 201 ASN A CA 1
ATOM 1681 C C . ASN A 1 201 ? 13.923 20.560 21.808 1.00 50.41 201 ASN A C 1
ATOM 1683 O O . ASN A 1 201 ? 14.698 20.422 22.760 1.00 50.41 201 ASN A O 1
ATOM 1687 N N . LYS A 1 202 ? 12.686 20.044 21.849 1.00 48.97 202 LYS A N 1
ATOM 1688 C CA . LYS A 1 202 ? 12.219 19.154 22.921 1.00 48.97 202 LYS A CA 1
ATOM 1689 C C . LYS A 1 202 ? 12.516 17.710 22.522 1.00 48.97 202 LYS A C 1
AT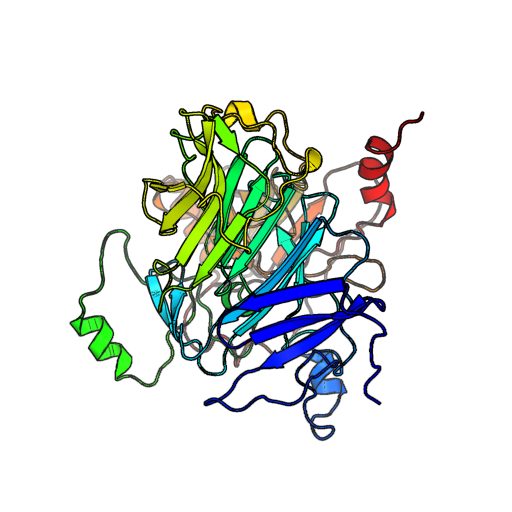OM 1691 O O . LYS A 1 202 ? 11.984 17.200 21.552 1.00 48.97 202 LYS A O 1
ATOM 1696 N N . LYS A 1 203 ? 13.327 17.015 23.324 1.00 47.19 203 LYS A N 1
ATOM 1697 C CA . LYS A 1 203 ? 13.690 15.594 23.138 1.00 47.19 203 LYS A CA 1
ATOM 1698 C C . LYS A 1 203 ? 12.514 14.599 23.232 1.00 47.19 203 LYS A C 1
ATOM 1700 O O . LYS A 1 203 ? 12.746 13.394 23.171 1.00 47.19 203 LYS A O 1
ATOM 1705 N N . GLU A 1 204 ? 11.283 15.064 23.425 1.00 53.19 204 GLU A N 1
ATOM 1706 C CA . GLU A 1 204 ? 10.101 14.204 23.475 1.00 53.19 204 GLU A CA 1
ATOM 1707 C C . GLU A 1 204 ? 9.614 13.941 22.050 1.00 53.19 204 GLU A C 1
ATOM 1709 O O . GLU A 1 204 ? 9.218 14.861 21.337 1.00 53.19 204 GLU A O 1
ATOM 1714 N N . LYS A 1 205 ? 9.660 12.675 21.626 1.00 65.12 205 LYS A N 1
ATOM 1715 C CA . LYS A 1 205 ? 9.074 12.258 20.352 1.00 65.12 205 LYS A CA 1
ATOM 1716 C C . LYS A 1 205 ? 7.555 12.348 20.473 1.00 65.12 205 LYS A C 1
ATOM 1718 O O . LYS A 1 205 ? 6.965 11.650 21.295 1.00 65.12 205 LYS A O 1
ATOM 1723 N N . GLU A 1 206 ? 6.944 13.207 19.665 1.00 77.38 206 GLU A N 1
ATOM 1724 C CA . GLU A 1 206 ? 5.487 13.303 19.561 1.00 77.38 206 GLU A CA 1
ATOM 1725 C C . GLU A 1 206 ? 4.910 11.942 19.125 1.00 77.38 206 GLU A C 1
ATOM 1727 O O . GLU A 1 206 ? 5.444 11.330 18.192 1.00 77.38 206 GLU A O 1
ATOM 1732 N N . PRO A 1 207 ? 3.830 11.448 19.759 1.00 81.94 207 PRO A N 1
ATOM 1733 C CA . PRO A 1 207 ? 3.204 10.197 19.347 1.00 81.94 207 PRO A CA 1
ATOM 1734 C C . PRO A 1 207 ? 2.705 10.287 17.898 1.00 81.94 207 PRO A C 1
ATOM 1736 O O . PRO A 1 207 ? 2.300 11.351 17.430 1.00 81.94 207 PRO A O 1
ATOM 1739 N N . ARG A 1 208 ? 2.735 9.168 17.176 1.00 84.38 208 ARG A N 1
ATOM 1740 C CA . ARG A 1 208 ? 2.228 9.047 15.801 1.00 84.38 208 ARG A CA 1
ATOM 1741 C C . ARG A 1 208 ? 0.706 9.053 15.812 1.00 84.38 208 ARG A C 1
ATOM 1743 O O . ARG A 1 208 ? 0.103 8.337 16.612 1.00 84.38 208 ARG A O 1
ATOM 1750 N N . ALA A 1 209 ? 0.091 9.853 14.948 1.00 85.44 209 ALA A N 1
ATOM 1751 C CA . ALA A 1 209 ? -1.363 9.888 14.851 1.00 85.44 209 ALA A CA 1
ATOM 1752 C C . ALA A 1 209 ? -1.942 8.614 14.214 1.00 85.44 209 ALA A C 1
ATOM 1754 O O . ALA A 1 209 ? -1.397 8.083 13.247 1.00 85.44 209 ALA A O 1
ATOM 1755 N N . LEU A 1 210 ? -3.072 8.173 14.762 1.00 81.38 210 LEU A N 1
ATOM 1756 C CA . LEU A 1 210 ? -3.936 7.114 14.258 1.00 81.38 210 LEU A CA 1
ATOM 1757 C C . LEU A 1 210 ? -5.358 7.673 14.013 1.00 81.38 210 LEU A C 1
ATOM 1759 O O . LEU A 1 210 ? -5.760 8.612 14.709 1.00 81.38 210 LEU A O 1
ATOM 1763 N N . PRO A 1 211 ? -6.149 7.103 13.078 1.00 80.56 211 PRO A N 1
ATOM 1764 C CA . PRO A 1 211 ? -5.786 6.006 12.176 1.00 80.56 211 PRO A CA 1
ATOM 1765 C C . PRO A 1 211 ? -4.698 6.432 11.190 1.00 80.56 211 PRO A C 1
ATOM 1767 O O . PRO A 1 211 ? -4.423 7.618 11.020 1.00 80.56 211 PRO A O 1
ATOM 1770 N N . ASN A 1 212 ? -4.071 5.457 10.541 1.00 84.56 212 ASN A N 1
ATOM 1771 C CA . ASN A 1 212 ? -3.106 5.750 9.496 1.00 84.56 212 ASN A CA 1
ATOM 1772 C C . ASN A 1 212 ? -3.786 6.340 8.245 1.00 84.56 212 ASN A C 1
ATOM 1774 O O . ASN A 1 212 ? -5.007 6.300 8.087 1.00 84.56 212 ASN A O 1
ATOM 1778 N N . GLU A 1 213 ? -2.971 6.876 7.340 1.00 88.62 213 GLU A N 1
ATOM 1779 C CA . GLU A 1 213 ? 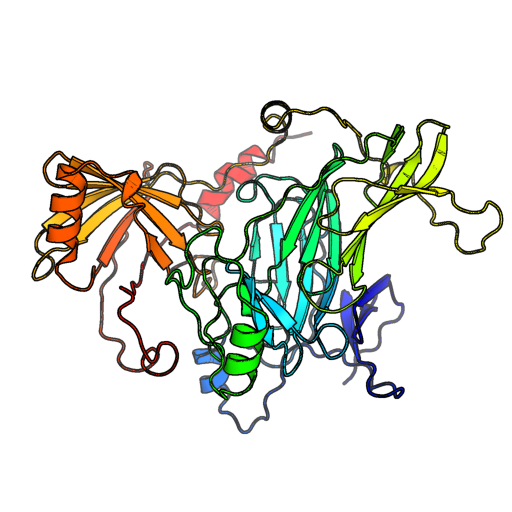-3.428 7.573 6.137 1.00 88.62 213 GLU A CA 1
ATOM 1780 C C . GLU A 1 213 ? -4.309 6.670 5.242 1.00 88.62 213 GLU A C 1
ATOM 1782 O O . GLU A 1 213 ? -3.993 5.483 5.058 1.00 88.62 213 GLU A O 1
ATOM 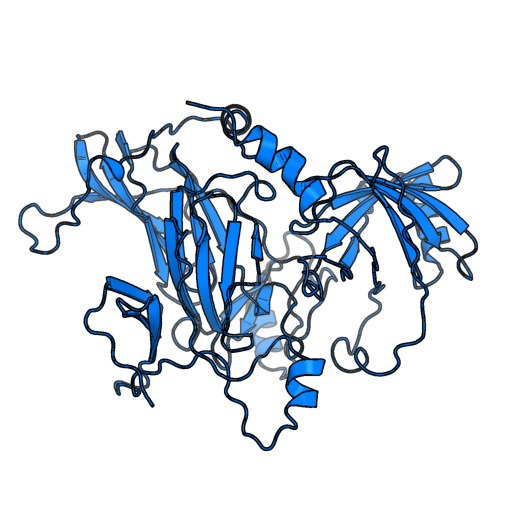1787 N N . PRO A 1 214 ? -5.411 7.194 4.668 1.00 91.75 214 PRO A N 1
ATOM 1788 C CA . PRO A 1 214 ? -6.243 6.436 3.741 1.00 91.75 214 PRO A CA 1
ATOM 1789 C C . PRO A 1 214 ? -5.550 6.261 2.382 1.00 91.75 214 PRO A C 1
ATOM 1791 O O . PRO A 1 214 ? -4.535 6.891 2.078 1.00 91.75 214 PRO A O 1
ATOM 1794 N N . TRP A 1 215 ? -6.129 5.421 1.525 1.00 95.12 215 TRP A N 1
ATOM 1795 C CA . TRP A 1 215 ? -5.749 5.387 0.114 1.00 95.12 215 TRP A CA 1
ATOM 1796 C C . TRP A 1 215 ? -6.084 6.719 -0.566 1.00 95.12 215 TRP A C 1
ATOM 1798 O O . TRP A 1 215 ? -7.209 7.204 -0.486 1.00 95.12 215 TRP A O 1
ATOM 1808 N N . TYR A 1 216 ? -5.114 7.279 -1.281 1.00 95.38 216 TYR A N 1
ATOM 1809 C CA . TYR A 1 216 ? -5.275 8.483 -2.084 1.00 95.38 216 TYR A CA 1
ATOM 1810 C C . TYR A 1 216 ? -5.367 8.113 -3.564 1.00 95.38 216 TYR A C 1
ATOM 1812 O O . TYR A 1 216 ? -4.428 7.542 -4.126 1.00 95.38 216 TYR A O 1
ATOM 1820 N N . ARG A 1 217 ? -6.497 8.433 -4.202 1.00 95.44 217 ARG A N 1
ATOM 1821 C CA . ARG A 1 217 ? -6.702 8.214 -5.638 1.00 95.44 217 ARG A CA 1
ATOM 1822 C C . ARG A 1 217 ? -5.881 9.220 -6.439 1.00 95.44 217 ARG A C 1
ATOM 1824 O O . ARG A 1 217 ? -5.965 10.425 -6.219 1.00 95.44 217 ARG A O 1
ATOM 1831 N N . GLN A 1 218 ? -5.099 8.723 -7.386 1.00 96.12 218 GLN A N 1
ATOM 1832 C CA . GLN A 1 218 ? -4.283 9.546 -8.268 1.00 96.12 218 GLN A CA 1
ATOM 1833 C C . GLN A 1 218 ? -5.093 9.962 -9.503 1.00 96.12 218 GLN A C 1
ATOM 1835 O O . GLN A 1 218 ? -5.778 9.117 -10.088 1.00 96.12 218 GLN A O 1
ATOM 1840 N N . PRO A 1 219 ? -5.010 11.233 -9.940 1.00 93.50 219 PRO A N 1
ATOM 1841 C CA . PRO A 1 219 ? -5.662 11.653 -11.172 1.00 93.50 219 PRO A CA 1
ATOM 1842 C C . PRO A 1 219 ? -5.053 10.907 -12.372 1.00 93.50 219 PRO A C 1
ATOM 1844 O O . PRO A 1 219 ? -3.843 10.655 -12.379 1.00 93.50 219 PRO A O 1
ATOM 1847 N N . PRO A 1 220 ? -5.844 10.557 -13.396 1.00 93.06 220 PRO A N 1
ATOM 1848 C CA . PRO A 1 220 ? -5.341 9.878 -14.589 1.00 93.06 220 PRO A CA 1
ATOM 1849 C C . PRO A 1 220 ? -4.487 10.809 -15.482 1.00 93.06 220 PRO A C 1
ATOM 1851 O O . PRO A 1 220 ? -4.760 12.009 -15.562 1.00 93.06 220 PRO A O 1
ATOM 1854 N N . PRO A 1 221 ? -3.481 10.300 -16.225 1.00 94.56 221 PRO A N 1
ATOM 1855 C CA . PRO A 1 221 ? -2.789 11.064 -17.265 1.00 94.56 221 PRO A CA 1
ATOM 1856 C C . PRO A 1 221 ? -3.704 11.257 -18.482 1.00 94.56 221 PRO A C 1
ATOM 1858 O O . PRO A 1 221 ? -3.698 10.466 -19.422 1.00 94.56 221 PRO A O 1
ATOM 1861 N N . HIS A 1 222 ? -4.495 12.330 -18.503 1.00 92.12 222 HIS A N 1
ATOM 1862 C CA . HIS A 1 222 ? -5.465 12.608 -19.577 1.00 92.12 222 HIS A CA 1
ATOM 1863 C C . HIS A 1 222 ? -4.851 12.774 -20.979 1.00 92.12 222 HIS A C 1
ATOM 1865 O O . HIS A 1 222 ? -5.569 12.753 -21.983 1.00 92.12 222 HIS A O 1
ATOM 1871 N N . GLN A 1 223 ? -3.536 12.972 -21.076 1.00 93.00 223 GLN A N 1
ATOM 1872 C CA . GLN A 1 223 ? -2.778 12.987 -22.328 1.00 93.00 223 GLN A CA 1
ATOM 1873 C C . GLN A 1 223 ? -2.374 11.591 -22.843 1.00 93.00 223 GLN A C 1
ATOM 1875 O O . GLN A 1 223 ? -1.774 11.506 -23.913 1.00 93.00 223 GLN A O 1
ATOM 1880 N N . ALA A 1 224 ? -2.669 10.516 -22.108 1.00 95.81 224 ALA A N 1
ATOM 1881 C CA . ALA A 1 224 ? -2.346 9.155 -22.512 1.00 95.81 224 ALA A CA 1
ATOM 1882 C C . ALA A 1 224 ? -3.368 8.601 -23.511 1.00 95.81 224 ALA A C 1
ATOM 1884 O O . ALA A 1 224 ? -4.579 8.661 -23.284 1.00 95.81 224 ALA A O 1
ATOM 1885 N N . LEU A 1 225 ? -2.864 8.012 -24.594 1.00 95.44 225 LEU A N 1
ATOM 1886 C CA . LEU A 1 225 ? -3.637 7.193 -25.524 1.00 95.44 225 LEU A CA 1
ATOM 1887 C C . LEU A 1 225 ? -3.776 5.757 -25.011 1.00 95.44 225 LEU A C 1
ATOM 1889 O O . LEU A 1 225 ? -4.843 5.162 -25.128 1.00 95.44 225 LEU A O 1
ATOM 1893 N N . LYS A 1 226 ? -2.699 5.203 -24.445 1.00 96.00 226 LYS A N 1
ATOM 1894 C CA . LYS A 1 226 ? -2.668 3.879 -23.811 1.00 96.00 226 LYS A CA 1
ATOM 1895 C C . LYS A 1 226 ? -1.708 3.887 -22.635 1.00 96.00 226 LYS A C 1
ATOM 1897 O O . LYS A 1 226 ? -0.692 4.579 -22.674 1.00 96.00 226 LYS A O 1
ATOM 1902 N N . LEU A 1 227 ? -1.989 3.056 -21.643 1.00 97.00 227 LEU A N 1
ATOM 1903 C CA . LEU A 1 227 ? -1.123 2.841 -20.492 1.00 97.00 227 LEU A CA 1
ATOM 1904 C C . LEU A 1 227 ? -0.753 1.368 -20.358 1.00 97.00 227 LEU A C 1
ATOM 1906 O O . LEU A 1 227 ? -1.421 0.483 -20.898 1.00 97.00 227 LEU A O 1
ATOM 1910 N N . THR A 1 228 ? 0.320 1.125 -19.619 1.00 97.19 228 THR A N 1
ATOM 1911 C CA . THR A 1 228 ? 0.755 -0.210 -19.216 1.00 97.19 228 THR A CA 1
ATOM 1912 C C . THR A 1 228 ? 0.647 -0.362 -17.704 1.00 97.19 228 THR A C 1
ATOM 1914 O O . THR A 1 228 ? 0.590 0.627 -16.975 1.00 97.19 228 THR A O 1
ATOM 1917 N N . LYS A 1 229 ? 0.715 -1.596 -17.209 1.00 96.25 229 LYS A N 1
ATOM 1918 C CA . LYS A 1 229 ? 0.858 -1.882 -15.775 1.00 96.25 229 LYS A CA 1
ATOM 1919 C C . LYS A 1 229 ? 2.273 -1.617 -15.233 1.00 96.25 229 LYS A C 1
ATOM 1921 O O . LYS A 1 229 ? 2.524 -1.811 -14.045 1.00 96.25 229 LYS A O 1
ATOM 1926 N N . LYS A 1 230 ? 3.226 -1.192 -16.078 1.00 96.25 230 LYS A N 1
ATOM 1927 C CA . LYS A 1 230 ? 4.601 -0.880 -15.660 1.00 96.25 230 LYS A CA 1
ATOM 1928 C C . LYS A 1 230 ? 4.651 0.502 -15.019 1.00 96.25 230 LYS A C 1
ATOM 1930 O O . LYS A 1 230 ? 4.788 1.522 -15.700 1.00 96.25 230 LYS A O 1
ATOM 1935 N N . ILE A 1 231 ? 4.542 0.502 -13.698 1.00 97.50 231 ILE A N 1
ATOM 1936 C CA . ILE A 1 231 ? 4.572 1.687 -12.849 1.00 97.50 231 ILE A CA 1
ATOM 1937 C C . ILE A 1 231 ? 5.818 1.699 -11.969 1.00 97.50 231 ILE A C 1
ATOM 1939 O O . ILE A 1 231 ? 6.364 0.651 -11.635 1.00 97.50 231 ILE A O 1
ATOM 1943 N N . THR A 1 232 ? 6.259 2.887 -11.567 1.00 97.38 232 THR A N 1
ATOM 1944 C CA . THR A 1 232 ? 7.257 3.036 -10.506 1.00 97.38 232 THR A CA 1
ATOM 1945 C C . THR A 1 232 ? 6.940 4.242 -9.638 1.00 97.38 232 THR A C 1
ATOM 1947 O O . THR A 1 232 ? 6.455 5.262 -10.128 1.00 97.38 232 THR A O 1
ATOM 1950 N N . ILE A 1 233 ? 7.242 4.138 -8.349 1.00 98.19 233 ILE A N 1
ATOM 1951 C CA . ILE A 1 233 ? 7.344 5.278 -7.439 1.00 98.19 233 ILE A CA 1
ATOM 1952 C C . ILE A 1 233 ? 8.812 5.461 -7.053 1.00 98.19 233 ILE A C 1
ATOM 1954 O O . ILE A 1 233 ? 9.525 4.487 -6.839 1.00 98.19 233 ILE A O 1
ATOM 1958 N N . LEU A 1 234 ? 9.282 6.705 -7.017 1.00 95.94 234 LEU A N 1
ATOM 1959 C CA . LEU A 1 234 ? 10.670 7.049 -6.712 1.00 95.94 234 LEU A CA 1
ATOM 1960 C C . LEU A 1 234 ? 10.721 8.054 -5.571 1.00 95.94 234 LEU A C 1
ATOM 1962 O O . LEU A 1 234 ? 9.995 9.052 -5.588 1.00 95.94 234 LEU A O 1
ATOM 1966 N N . GLN A 1 235 ? 11.632 7.851 -4.624 1.00 93.56 235 GLN A N 1
ATOM 1967 C CA . GLN A 1 235 ? 11.975 8.890 -3.657 1.00 93.56 235 GLN A CA 1
ATOM 1968 C C . GLN A 1 235 ? 12.836 9.959 -4.328 1.00 93.56 235 GLN A C 1
ATOM 1970 O O . GLN A 1 235 ? 13.836 9.648 -4.972 1.00 93.56 235 GLN A O 1
ATOM 1975 N N . ARG A 1 236 ? 12.476 11.232 -4.152 1.00 92.31 236 ARG A N 1
ATOM 1976 C CA . ARG A 1 236 ? 13.244 12.378 -4.673 1.00 92.31 236 ARG A CA 1
ATOM 1977 C C . ARG A 1 236 ? 13.810 13.282 -3.585 1.00 92.31 236 ARG A C 1
ATOM 1979 O O . ARG A 1 236 ? 14.509 14.244 -3.888 1.00 92.31 236 ARG A O 1
ATOM 1986 N N . GLY A 1 237 ? 13.497 12.984 -2.332 1.00 90.94 237 GLY A N 1
ATOM 1987 C CA . GLY A 1 237 ? 13.906 13.751 -1.169 1.00 90.94 237 GLY A CA 1
ATOM 1988 C C . GLY A 1 237 ? 13.109 13.344 0.065 1.00 90.94 237 GLY A C 1
ATOM 1989 O O . GLY A 1 237 ? 12.459 12.298 0.088 1.00 90.94 237 GLY A O 1
ATOM 1990 N N . LYS A 1 238 ? 13.156 14.203 1.081 1.00 91.00 238 LYS A N 1
ATOM 1991 C CA . LYS A 1 238 ? 12.558 13.967 2.399 1.00 91.00 238 LYS A CA 1
ATOM 1992 C C . LYS A 1 238 ? 11.062 14.275 2.433 1.00 91.00 238 LYS A C 1
ATOM 1994 O O . LYS A 1 238 ? 10.618 15.194 1.747 1.00 91.00 238 LYS A O 1
ATOM 1999 N N . GLY A 1 239 ? 10.313 13.587 3.286 1.00 91.19 239 GLY A N 1
ATOM 2000 C CA . GLY A 1 239 ? 8.900 13.883 3.526 1.00 91.19 239 GLY A CA 1
ATOM 2001 C C . GLY A 1 239 ? 7.965 13.409 2.414 1.00 91.19 239 GLY A C 1
ATOM 2002 O O . GLY A 1 239 ? 8.389 12.878 1.378 1.00 91.19 239 GLY A O 1
ATOM 2003 N N . ASN A 1 240 ? 6.666 13.577 2.652 1.00 93.94 240 ASN A N 1
ATOM 2004 C CA . ASN A 1 240 ? 5.621 12.846 1.953 1.00 93.94 240 ASN A CA 1
ATOM 2005 C C . ASN A 1 240 ? 5.372 13.282 0.517 1.00 93.94 240 ASN A C 1
ATOM 2007 O O . ASN A 1 240 ? 5.063 12.460 -0.343 1.00 93.94 240 ASN A O 1
ATOM 2011 N N . ALA A 1 241 ? 5.592 14.561 0.234 1.00 95.19 241 ALA A N 1
ATOM 2012 C CA . ALA A 1 241 ? 5.388 15.129 -1.091 1.00 95.19 241 ALA A CA 1
ATOM 2013 C C . ALA A 1 241 ? 6.531 14.827 -2.078 1.00 95.19 241 ALA A C 1
ATOM 2015 O O . ALA A 1 241 ? 6.347 14.946 -3.289 1.00 95.19 241 ALA A O 1
ATOM 2016 N N . ASN A 1 242 ? 7.712 14.426 -1.593 1.00 95.12 242 ASN A N 1
ATOM 2017 C CA . ASN A 1 242 ? 8.915 14.261 -2.418 1.00 95.12 242 ASN A CA 1
ATOM 2018 C C . ASN A 1 242 ? 9.025 12.856 -3.023 1.00 95.12 242 ASN A C 1
ATOM 2020 O O . ASN A 1 242 ? 10.065 12.197 -2.938 1.00 95.12 242 ASN A O 1
ATOM 2024 N N . ARG A 1 243 ? 7.935 12.406 -3.653 1.00 96.62 243 ARG A N 1
ATOM 2025 C CA . ARG A 1 243 ? 7.878 11.167 -4.430 1.00 96.62 243 ARG A CA 1
ATOM 2026 C C . ARG A 1 243 ? 7.411 11.462 -5.843 1.00 96.62 243 ARG A C 1
ATOM 2028 O O . ARG A 1 243 ? 6.525 12.289 -6.047 1.00 96.62 243 ARG A O 1
ATOM 2035 N N . GLU A 1 244 ? 8.016 10.794 -6.812 1.00 98.12 244 GLU A N 1
ATOM 2036 C CA . GLU A 1 244 ? 7.621 10.858 -8.216 1.00 98.12 244 GLU A CA 1
ATOM 2037 C C . GLU A 1 244 ? 6.968 9.543 -8.621 1.00 98.12 244 GLU A C 1
ATOM 2039 O O . GLU A 1 244 ? 7.531 8.475 -8.399 1.00 98.12 244 GLU A O 1
ATOM 2044 N N . LEU A 1 245 ? 5.785 9.638 -9.215 1.00 98.75 245 LEU A N 1
ATOM 2045 C CA . LEU A 1 245 ? 5.084 8.522 -9.829 1.00 98.75 245 LEU A CA 1
ATOM 2046 C C . LEU A 1 245 ? 5.425 8.508 -11.311 1.00 98.75 245 LEU A C 1
ATOM 2048 O O . LEU A 1 245 ? 5.422 9.567 -11.943 1.00 98.75 245 LEU A O 1
ATOM 2052 N N . ARG A 1 246 ? 5.682 7.327 -11.871 1.00 98.12 246 ARG A N 1
ATOM 2053 C CA . ARG A 1 246 ? 5.864 7.136 -13.310 1.00 98.12 246 ARG A CA 1
ATOM 2054 C C . ARG A 1 246 ? 5.067 5.948 -13.817 1.00 98.12 246 ARG A C 1
ATOM 2056 O O . ARG A 1 246 ? 4.909 4.955 -13.110 1.00 98.12 246 ARG A O 1
ATOM 2063 N N . ILE A 1 247 ? 4.627 6.044 -15.063 1.00 97.75 247 ILE A N 1
ATOM 2064 C CA . ILE A 1 247 ? 3.917 4.980 -15.769 1.00 97.75 247 ILE A CA 1
ATOM 2065 C C . ILE A 1 247 ? 4.296 4.974 -17.244 1.00 97.75 247 ILE A C 1
ATOM 2067 O O . ILE A 1 247 ? 4.291 6.018 -17.893 1.00 97.75 247 ILE A O 1
ATOM 2071 N N . ILE A 1 248 ? 4.621 3.802 -17.782 1.00 97.12 248 ILE A N 1
ATOM 2072 C CA . ILE A 1 248 ? 4.923 3.647 -19.208 1.00 97.12 248 ILE A CA 1
ATOM 2073 C C . ILE A 1 248 ? 3.624 3.636 -20.021 1.00 97.12 248 ILE A C 1
ATOM 2075 O O . ILE A 1 248 ? 2.643 2.993 -19.633 1.00 97.12 248 ILE A O 1
ATOM 2079 N N . GLY A 1 249 ? 3.629 4.302 -21.177 1.00 96.31 249 GLY A N 1
ATOM 2080 C CA . GLY A 1 249 ? 2.490 4.310 -22.087 1.00 96.31 249 GLY A CA 1
ATOM 2081 C C . GLY A 1 249 ? 2.755 5.010 -23.419 1.00 96.31 249 GLY A C 1
ATOM 2082 O O . GLY A 1 249 ? 3.896 5.310 -23.776 1.00 96.31 249 GLY A O 1
ATOM 2083 N N . LEU A 1 250 ? 1.667 5.253 -24.149 1.00 96.38 250 LEU A N 1
ATOM 2084 C CA . LEU A 1 250 ? 1.635 6.045 -25.378 1.00 96.38 250 LEU A CA 1
ATOM 2085 C C . LEU A 1 250 ? 0.930 7.366 -25.106 1.00 96.38 250 LEU A C 1
ATOM 2087 O O . LEU A 1 250 ? -0.143 7.372 -24.496 1.00 96.38 250 LEU A O 1
ATOM 2091 N N . ASP A 1 251 ? 1.484 8.470 -25.592 1.00 96.62 251 ASP A N 1
ATOM 2092 C CA . ASP A 1 251 ? 0.772 9.747 -25.618 1.00 96.62 251 ASP A CA 1
ATOM 2093 C C . ASP A 1 251 ? -0.269 9.797 -26.753 1.00 96.62 251 ASP A C 1
ATOM 2095 O O . ASP A 1 251 ? -0.386 8.886 -27.576 1.00 96.62 251 ASP A O 1
ATOM 2099 N N . LYS A 1 252 ? -1.046 10.882 -26.808 1.00 95.88 252 LYS A N 1
ATOM 2100 C CA . LYS A 1 252 ? -2.027 11.137 -27.880 1.00 95.88 252 LYS A CA 1
ATOM 2101 C C . LYS A 1 252 ? -1.421 11.219 -29.285 1.00 95.88 252 LYS A C 1
ATOM 2103 O O . LYS A 1 252 ? -2.157 11.023 -30.248 1.00 95.88 252 LYS A O 1
ATOM 2108 N N . ASN A 1 253 ? -0.121 11.480 -29.408 1.00 95.81 253 ASN A N 1
ATOM 2109 C CA . ASN A 1 253 ? 0.597 11.467 -30.683 1.00 95.81 253 ASN A CA 1
ATOM 2110 C C . ASN A 1 253 ? 1.126 10.071 -31.040 1.00 95.81 253 ASN A C 1
ATOM 2112 O O . ASN A 1 253 ? 1.800 9.919 -32.057 1.00 95.81 253 ASN A O 1
ATOM 2116 N N . ASN A 1 254 ? 0.795 9.055 -30.234 1.00 95.19 254 ASN A N 1
ATOM 2117 C CA . ASN A 1 254 ? 1.268 7.684 -30.367 1.00 95.19 254 ASN A CA 1
ATOM 2118 C C . ASN A 1 254 ? 2.791 7.545 -30.165 1.00 95.19 254 ASN A C 1
ATOM 2120 O O . ASN A 1 254 ? 3.399 6.573 -30.616 1.00 95.19 254 ASN A O 1
ATOM 2124 N N . ASP A 1 255 ? 3.407 8.501 -29.468 1.00 94.56 255 ASP A N 1
ATOM 2125 C CA . ASP A 1 255 ? 4.792 8.420 -29.034 1.00 94.56 255 ASP A CA 1
ATOM 2126 C C . ASP A 1 255 ? 4.903 7.541 -27.789 1.00 94.56 255 ASP A C 1
ATOM 2128 O O . ASP A 1 255 ? 4.112 7.645 -26.852 1.00 94.56 255 ASP A O 1
ATOM 2132 N N . TYR A 1 256 ? 5.917 6.675 -27.772 1.00 93.44 256 TYR A N 1
ATOM 2133 C CA . TYR A 1 256 ? 6.191 5.766 -26.663 1.00 93.44 256 TYR A CA 1
ATOM 2134 C C . TYR A 1 256 ? 7.155 6.388 -25.653 1.00 93.44 256 TYR A C 1
ATOM 2136 O O . TYR A 1 256 ? 8.215 6.911 -26.009 1.00 93.44 256 TYR A O 1
ATOM 2144 N N . GLY A 1 257 ? 6.773 6.340 -24.382 1.00 95.12 257 GLY A N 1
ATOM 2145 C CA . GLY A 1 257 ? 7.444 7.064 -23.314 1.00 95.12 257 GLY A CA 1
ATOM 2146 C C . GLY A 1 257 ? 6.893 6.704 -21.945 1.00 95.12 257 GLY A C 1
ATOM 2147 O O . GLY A 1 257 ? 6.276 5.652 -21.751 1.00 95.12 257 GLY A O 1
ATOM 2148 N N . TYR A 1 258 ? 7.084 7.609 -20.996 1.00 96.81 258 TYR A N 1
ATOM 2149 C CA . TYR A 1 258 ? 6.467 7.512 -19.685 1.00 96.81 258 TYR A CA 1
ATOM 2150 C C . TYR A 1 258 ? 5.811 8.828 -19.282 1.00 96.81 258 TYR A C 1
ATOM 2152 O O . TYR A 1 258 ? 6.263 9.916 -19.639 1.00 96.81 258 TYR A O 1
ATOM 2160 N N . PHE A 1 259 ? 4.729 8.717 -18.522 1.00 98.19 259 PHE A N 1
ATOM 2161 C CA . PHE A 1 259 ? 4.118 9.838 -17.829 1.00 98.19 259 PHE A CA 1
ATOM 2162 C C . PHE A 1 259 ? 4.716 9.924 -16.433 1.00 98.19 259 PHE A C 1
ATOM 2164 O O . PHE A 1 259 ? 4.857 8.894 -15.775 1.00 98.19 259 PHE A O 1
ATOM 2171 N N . SER A 1 260 ? 5.041 11.125 -15.966 1.00 98.31 260 SER A N 1
ATOM 2172 C CA . SER A 1 260 ? 5.528 11.362 -14.612 1.00 98.31 260 SER A CA 1
ATOM 2173 C C . SER A 1 260 ? 4.836 12.529 -13.923 1.00 98.31 260 SER A C 1
ATOM 2175 O O . SER A 1 260 ? 4.398 13.487 -14.564 1.00 98.31 260 SER A O 1
ATOM 2177 N N . LYS A 1 261 ? 4.743 12.460 -12.595 1.00 98.19 261 LYS A N 1
ATOM 2178 C CA . LYS A 1 261 ? 4.359 13.593 -11.747 1.00 98.19 261 LYS A CA 1
ATOM 2179 C C . LYS A 1 261 ? 4.866 13.426 -10.326 1.00 98.19 261 LYS A C 1
ATOM 2181 O O . LYS A 1 261 ? 5.169 12.316 -9.898 1.00 98.19 261 LYS A O 1
ATOM 2186 N N . LEU A 1 262 ? 4.890 14.515 -9.559 1.00 98.00 262 LEU A N 1
ATOM 2187 C CA . LEU A 1 262 ? 4.990 14.390 -8.105 1.00 98.00 262 LEU A CA 1
ATOM 2188 C C . LEU A 1 262 ? 3.680 13.827 -7.537 1.00 98.00 262 LEU A C 1
ATOM 2190 O O . LEU A 1 262 ? 2.593 14.094 -8.058 1.00 98.00 262 LEU A O 1
ATOM 2194 N N . ILE A 1 263 ? 3.784 13.059 -6.454 1.00 97.94 263 ILE A N 1
ATOM 2195 C CA . ILE A 1 263 ? 2.675 12.288 -5.873 1.00 97.94 263 ILE A CA 1
ATOM 2196 C C . ILE A 1 263 ? 1.417 13.127 -5.602 1.00 97.94 263 ILE A C 1
ATOM 2198 O O . ILE A 1 263 ? 0.315 12.652 -5.863 1.00 97.94 263 ILE A O 1
ATOM 2202 N N . PHE A 1 264 ? 1.571 14.395 -5.206 1.00 96.12 264 PHE A N 1
ATOM 2203 C CA . PHE A 1 264 ? 0.456 15.318 -4.948 1.00 96.12 264 PHE A CA 1
ATOM 2204 C C . PHE A 1 264 ? 0.250 16.391 -6.029 1.00 96.12 264 PHE A C 1
ATOM 2206 O O . PHE A 1 264 ? -0.642 17.224 -5.904 1.00 96.12 264 PHE A O 1
ATOM 2213 N N . SER A 1 265 ? 1.044 16.400 -7.106 1.00 96.00 265 SER A N 1
ATOM 2214 C CA . SER A 1 265 ? 0.780 17.302 -8.234 1.00 96.00 265 SER A CA 1
ATOM 2215 C C . SER A 1 265 ? -0.455 16.842 -9.014 1.00 96.00 265 SER A C 1
ATOM 2217 O O . SER A 1 265 ? -0.616 15.641 -9.215 1.00 96.00 265 SER A O 1
ATOM 2219 N N . PRO A 1 266 ? -1.312 17.748 -9.503 1.00 92.25 266 PRO A N 1
ATOM 2220 C CA . PRO A 1 266 ? -2.481 17.353 -10.289 1.00 92.25 266 PRO A CA 1
ATOM 2221 C C . PRO A 1 266 ? -2.118 16.910 -11.715 1.00 92.25 266 PRO A C 1
ATOM 2223 O O . PRO A 1 266 ? -2.829 16.111 -12.315 1.00 92.25 266 PRO A O 1
ATOM 2226 N N . GLU A 1 267 ? -1.006 17.409 -12.257 1.00 94.50 267 GLU A N 1
ATOM 2227 C CA . GLU A 1 267 ? -0.657 17.253 -13.669 1.00 94.50 267 GLU A CA 1
ATOM 2228 C C . GLU A 1 267 ? 0.439 16.214 -13.901 1.00 94.50 267 GLU A C 1
ATOM 2230 O O . GLU A 1 267 ? 1.470 16.206 -13.224 1.00 94.50 267 GLU A O 1
ATOM 2235 N N . TRP A 1 268 ? 0.229 15.392 -14.929 1.00 97.75 268 TRP A N 1
ATOM 2236 C CA . TRP A 1 268 ? 1.236 14.502 -15.495 1.00 97.75 268 TRP A CA 1
ATOM 2237 C C . TRP A 1 268 ? 2.030 15.210 -16.592 1.00 97.75 268 TRP A C 1
ATOM 2239 O O . TRP A 1 268 ? 1.484 16.014 -17.347 1.00 97.75 268 TRP A O 1
ATOM 2249 N N . LYS A 1 269 ? 3.303 14.856 -16.741 1.00 98.00 269 LYS A N 1
ATOM 2250 C CA . LYS A 1 269 ? 4.175 15.253 -17.853 1.00 98.00 269 LYS A CA 1
ATOM 2251 C C . LYS A 1 269 ? 4.549 14.015 -18.647 1.00 98.00 269 LYS A C 1
ATOM 2253 O O . LYS A 1 269 ? 4.744 12.966 -18.052 1.00 98.00 269 LYS A O 1
ATOM 2258 N N . PHE A 1 270 ? 4.617 14.121 -19.968 1.00 97.81 270 PHE A N 1
ATOM 2259 C CA . PHE A 1 270 ? 5.047 13.012 -20.817 1.00 97.81 270 PHE A CA 1
ATOM 2260 C C . PHE A 1 270 ? 6.497 13.208 -21.252 1.00 97.81 270 PHE A C 1
ATOM 2262 O O . PHE A 1 270 ? 6.859 14.283 -21.732 1.00 97.81 270 PHE A O 1
ATOM 2269 N N . GLU A 1 271 ? 7.300 12.159 -21.117 1.00 95.75 271 GLU A N 1
ATOM 2270 C CA . GLU A 1 271 ? 8.663 12.096 -21.626 1.00 95.75 271 GLU A CA 1
ATOM 2271 C C . GLU A 1 271 ? 8.799 10.922 -22.594 1.00 95.75 271 GLU A C 1
ATOM 2273 O O . GLU A 1 271 ? 8.645 9.755 -22.228 1.00 95.75 271 GLU A O 1
ATOM 2278 N N . LYS A 1 272 ? 9.098 11.246 -23.852 1.00 94.31 272 LYS A N 1
ATOM 2279 C CA . LYS A 1 272 ? 9.318 10.266 -24.915 1.00 94.31 272 LYS A CA 1
ATOM 2280 C C . LYS A 1 272 ? 10.631 9.519 -24.689 1.00 94.31 272 LYS A C 1
ATOM 2282 O O . LYS A 1 272 ? 11.663 10.140 -24.424 1.00 94.31 272 LYS A O 1
ATOM 2287 N N . PHE A 1 273 ? 10.622 8.200 -24.873 1.00 90.88 273 PHE A N 1
ATOM 2288 C CA . PHE A 1 273 ? 11.866 7.437 -24.892 1.00 90.88 273 PHE A CA 1
ATOM 2289 C C . PHE A 1 273 ? 12.662 7.752 -26.159 1.00 90.88 273 PHE A C 1
ATOM 2291 O O . PHE A 1 273 ? 12.129 7.786 -27.271 1.00 90.88 273 PHE A O 1
ATOM 2298 N N . GLN A 1 274 ? 13.965 7.976 -26.003 1.00 83.75 274 GLN A N 1
ATOM 2299 C CA . GLN A 1 274 ? 14.845 8.192 -27.145 1.00 83.75 274 GLN A CA 1
ATOM 2300 C C . GLN A 1 274 ? 15.041 6.867 -27.894 1.00 83.75 274 GLN A C 1
ATOM 2302 O O . GLN A 1 274 ? 15.409 5.864 -27.292 1.00 83.75 274 GLN A O 1
ATOM 2307 N N . GLN A 1 275 ? 14.818 6.872 -29.213 1.00 66.94 275 GLN A N 1
ATOM 2308 C CA . GLN A 1 275 ? 14.805 5.675 -30.074 1.00 66.94 275 GLN A CA 1
ATOM 2309 C C . GLN A 1 275 ? 16.128 4.881 -30.133 1.00 66.94 275 GLN A C 1
ATOM 2311 O O . GLN A 1 275 ? 16.138 3.802 -30.710 1.00 66.94 275 GLN A O 1
ATOM 2316 N N . ASN A 1 276 ? 17.209 5.374 -29.519 1.00 65.31 276 ASN A N 1
ATOM 2317 C CA . ASN A 1 276 ? 18.543 4.765 -29.545 1.00 65.31 276 ASN A CA 1
ATOM 2318 C C . ASN A 1 276 ? 19.170 4.595 -28.148 1.00 65.31 276 ASN A C 1
ATOM 2320 O O . ASN A 1 276 ? 20.388 4.466 -28.050 1.00 65.31 276 ASN A O 1
ATOM 2324 N N . SER A 1 277 ? 18.395 4.655 -27.058 1.00 59.66 277 SER A N 1
ATOM 2325 C CA . SER A 1 277 ? 18.959 4.276 -25.760 1.00 59.66 277 SER A CA 1
ATOM 2326 C C . SER A 1 277 ? 18.995 2.750 -25.649 1.00 59.66 277 SER A C 1
ATOM 2328 O O . SER A 1 277 ? 17.988 2.080 -25.869 1.00 59.66 277 SER A O 1
ATOM 2330 N N . ASP A 1 278 ? 20.130 2.196 -25.217 1.00 52.66 278 ASP A N 1
ATOM 2331 C CA . ASP A 1 278 ? 20.274 0.773 -24.849 1.00 52.66 278 ASP A CA 1
ATOM 2332 C C . ASP A 1 278 ? 19.342 0.350 -23.684 1.00 52.66 278 ASP A C 1
ATOM 2334 O O . ASP A 1 278 ? 19.314 -0.805 -23.269 1.00 52.66 278 ASP A O 1
ATOM 2338 N N . TYR A 1 279 ? 18.555 1.296 -23.159 1.00 59.00 279 TYR A N 1
ATOM 2339 C CA . TYR A 1 279 ? 17.638 1.176 -22.031 1.00 59.00 279 TYR A CA 1
ATOM 2340 C C . TYR A 1 279 ? 16.198 1.484 -22.450 1.00 59.00 279 TYR A C 1
ATOM 2342 O O . TYR A 1 279 ? 15.485 2.220 -21.768 1.00 59.00 279 TYR A O 1
ATOM 2350 N N . PHE A 1 280 ? 15.766 0.957 -23.595 1.00 65.88 280 PHE A N 1
ATOM 2351 C CA . PHE A 1 280 ? 14.363 1.001 -23.990 1.00 65.88 280 PHE A CA 1
ATOM 2352 C C . PHE A 1 280 ? 13.594 -0.041 -23.163 1.00 65.88 280 PHE A C 1
ATOM 2354 O O . PHE A 1 280 ? 13.831 -1.240 -23.343 1.00 65.88 280 PHE A O 1
ATOM 2361 N N . PRO A 1 281 ? 12.700 0.352 -22.233 1.00 78.69 281 PRO A N 1
ATOM 2362 C CA . PRO A 1 281 ? 11.979 -0.637 -21.453 1.00 78.69 281 PRO A CA 1
ATOM 2363 C C . PRO A 1 281 ? 11.080 -1.429 -22.400 1.00 78.69 281 PRO A C 1
ATOM 2365 O O . PRO A 1 281 ? 10.209 -0.861 -23.065 1.00 78.69 281 PRO A O 1
ATOM 2368 N N . SER A 1 282 ? 11.305 -2.740 -22.481 1.00 79.69 282 SER A N 1
ATOM 2369 C CA . SER A 1 282 ? 10.468 -3.620 -23.287 1.00 79.69 282 SER A CA 1
ATOM 2370 C C . SER A 1 282 ? 9.090 -3.742 -22.641 1.00 79.69 282 SER A C 1
ATOM 2372 O O . SER A 1 282 ? 8.965 -3.930 -21.429 1.00 79.69 282 SER A O 1
ATOM 2374 N N . VAL A 1 283 ? 8.045 -3.617 -23.451 1.00 88.88 283 VAL A N 1
ATOM 2375 C CA . VAL A 1 283 ? 6.650 -3.814 -23.047 1.00 88.88 283 VAL A CA 1
ATOM 2376 C C . VAL A 1 283 ? 6.090 -4.925 -23.918 1.00 88.88 283 VAL A C 1
ATOM 2378 O O . VAL A 1 283 ? 6.132 -4.855 -25.146 1.00 88.88 283 VAL A O 1
ATOM 2381 N N . SER A 1 284 ? 5.609 -5.976 -23.269 1.00 91.94 284 SER A N 1
ATOM 2382 C CA . SER A 1 284 ? 4.924 -7.090 -23.913 1.00 91.94 284 SER A CA 1
ATOM 2383 C C . SER A 1 284 ? 3.455 -6.735 -24.183 1.00 91.94 284 SER A C 1
ATOM 2385 O O . SER A 1 284 ? 2.907 -5.842 -23.534 1.00 91.94 284 SER A O 1
ATOM 2387 N N . PRO A 1 285 ? 2.758 -7.437 -25.095 1.00 93.00 285 PRO A N 1
ATOM 2388 C CA . PRO A 1 285 ? 1.318 -7.253 -25.282 1.00 93.00 285 PRO A CA 1
ATOM 2389 C C . PRO A 1 285 ? 0.505 -7.367 -23.979 1.00 93.00 285 PRO A C 1
ATOM 2391 O O . PRO A 1 285 ? -0.430 -6.601 -23.787 1.00 93.00 285 PRO A O 1
ATOM 2394 N N . SER A 1 286 ? 0.907 -8.251 -23.060 1.00 92.62 286 SER A N 1
ATOM 2395 C CA . SER A 1 286 ? 0.268 -8.473 -21.750 1.00 92.62 286 SER A CA 1
ATOM 2396 C C . SER A 1 286 ? 0.562 -7.406 -20.687 1.00 92.62 286 SER A C 1
ATOM 2398 O O . SER A 1 286 ? 0.069 -7.504 -19.561 1.00 92.62 286 SER A O 1
ATOM 2400 N N . ASP A 1 287 ? 1.416 -6.429 -20.994 1.00 95.44 287 ASP A N 1
ATOM 2401 C CA . ASP A 1 287 ? 1.677 -5.293 -20.107 1.00 95.44 287 ASP A CA 1
ATOM 2402 C C . ASP A 1 287 ? 0.702 -4.139 -20.345 1.00 95.44 287 ASP A C 1
ATOM 2404 O O . ASP A 1 287 ? 0.562 -3.283 -19.472 1.00 95.44 287 ASP A O 1
ATOM 2408 N N . TRP A 1 288 ? 0.049 -4.088 -21.508 1.00 96.38 288 TRP A N 1
ATOM 2409 C CA . TRP A 1 288 ? -0.954 -3.072 -21.812 1.00 96.38 288 TRP A CA 1
ATOM 2410 C C . TRP A 1 288 ? -2.229 -3.342 -21.032 1.00 96.38 288 TRP A C 1
ATOM 2412 O O . TRP A 1 288 ? -2.737 -4.459 -21.050 1.00 96.38 288 TRP A O 1
ATOM 2422 N N . ILE A 1 289 ? -2.746 -2.295 -20.400 1.00 94.88 289 ILE A N 1
ATOM 2423 C CA . ILE A 1 289 ? -3.996 -2.351 -19.649 1.00 94.88 289 ILE A CA 1
ATOM 2424 C C . ILE A 1 289 ? -5.160 -1.832 -20.495 1.00 94.88 289 ILE A C 1
ATOM 2426 O O . ILE A 1 289 ? -4.974 -1.082 -21.464 1.00 94.88 289 ILE A O 1
ATOM 2430 N N . SER A 1 290 ? -6.376 -2.190 -20.101 1.00 92.44 290 SER A N 1
ATOM 2431 C CA . SER A 1 290 ? -7.637 -1.736 -20.697 1.00 92.44 290 SER A CA 1
ATOM 2432 C C . SER A 1 290 ? -7.970 -0.281 -20.327 1.00 92.44 290 SER A C 1
ATOM 2434 O O . SER A 1 290 ? -9.011 0.004 -19.739 1.00 92.44 290 SER A O 1
ATOM 2436 N N . TRP A 1 291 ? -7.072 0.644 -20.679 1.00 90.00 291 TRP A N 1
ATOM 2437 C CA . TRP A 1 291 ? -7.091 2.062 -20.304 1.00 90.00 291 TRP A CA 1
ATOM 2438 C C . TRP A 1 291 ? -8.434 2.765 -20.555 1.00 90.00 291 TRP A C 1
ATOM 2440 O O . TRP A 1 291 ? -8.887 2.865 -21.699 1.00 90.00 291 TRP A O 1
ATOM 2450 N N . LYS A 1 292 ? -9.034 3.313 -19.489 1.00 86.88 292 LYS A N 1
ATOM 2451 C CA . LYS A 1 292 ? -10.303 4.057 -19.523 1.00 86.88 292 LYS A CA 1
ATOM 2452 C C . LYS A 1 292 ? -10.219 5.320 -18.636 1.00 86.88 292 LYS A C 1
ATOM 2454 O O . LYS A 1 292 ? -10.591 5.284 -17.467 1.00 86.88 292 LYS A O 1
ATOM 2459 N N . PRO A 1 293 ? -9.758 6.464 -19.181 1.00 75.19 293 PRO A N 1
ATOM 2460 C CA . PRO A 1 293 ? -9.442 7.679 -18.411 1.00 75.19 293 PRO A CA 1
ATOM 2461 C C . PRO A 1 293 ? -10.637 8.406 -17.778 1.00 75.19 293 PRO A C 1
ATOM 2463 O O . PRO A 1 293 ? -10.429 9.352 -17.021 1.00 75.19 293 PRO A O 1
ATOM 2466 N N . SER A 1 294 ? -11.865 8.049 -18.148 1.00 69.44 294 SER A N 1
ATOM 2467 C CA . SER A 1 294 ? -13.079 8.820 -17.853 1.00 69.44 294 SER A CA 1
ATOM 2468 C C . SER A 1 294 ? -14.084 8.081 -16.975 1.00 69.44 294 SER A C 1
ATOM 2470 O O . SER A 1 294 ? -15.239 8.485 -16.947 1.00 69.44 294 SER A O 1
ATOM 2472 N N . LEU A 1 295 ? -13.669 7.015 -16.287 1.00 65.50 295 LEU A N 1
ATOM 2473 C CA . LEU A 1 295 ? -14.589 6.268 -15.435 1.00 65.50 295 LEU A CA 1
ATOM 2474 C C . LEU A 1 295 ? -14.952 7.074 -14.189 1.00 65.50 295 LEU A C 1
ATOM 2476 O O . LEU A 1 295 ? -14.067 7.504 -13.430 1.00 65.50 295 LEU A O 1
ATOM 2480 N N . SER A 1 296 ? -16.256 7.249 -13.973 1.00 63.78 296 SER A N 1
ATOM 2481 C CA . SER A 1 296 ? -16.772 7.697 -12.680 1.00 63.78 296 SER A CA 1
ATOM 2482 C C . SER A 1 296 ? -16.445 6.660 -11.594 1.00 63.78 296 SER A C 1
ATOM 2484 O O . SER A 1 296 ? -16.068 5.524 -11.887 1.00 63.78 296 SER A O 1
ATOM 2486 N N . GLU A 1 297 ? -16.535 7.039 -10.316 1.00 61.06 297 GLU A N 1
ATOM 2487 C CA . GLU A 1 297 ? -16.357 6.061 -9.229 1.00 61.06 297 GLU A CA 1
ATOM 2488 C C . GLU A 1 297 ? -17.408 4.947 -9.306 1.00 61.06 297 GLU A C 1
ATOM 2490 O O . GLU A 1 297 ? -17.047 3.784 -9.169 1.00 61.06 297 GLU A O 1
ATOM 2495 N N . GLU A 1 298 ? -18.646 5.285 -9.676 1.00 58.31 298 GLU A N 1
ATOM 2496 C CA . GLU A 1 298 ? -19.745 4.336 -9.901 1.00 58.31 298 GLU A CA 1
ATOM 2497 C C . GLU A 1 298 ? -19.466 3.371 -11.069 1.00 58.31 298 GLU A C 1
ATOM 2499 O O . GLU A 1 298 ? -19.732 2.176 -10.975 1.00 58.31 298 GLU A O 1
ATOM 2504 N N . GLU A 1 299 ? -18.859 3.840 -12.166 1.00 60.06 299 GLU A N 1
ATOM 2505 C CA . GLU A 1 299 ? -18.489 2.980 -13.304 1.00 60.06 299 GLU A CA 1
ATOM 2506 C C . GLU A 1 299 ? -17.317 2.030 -12.987 1.00 60.06 299 GLU A C 1
ATOM 2508 O O . GLU A 1 299 ? -17.109 1.034 -13.692 1.00 60.06 299 GLU A O 1
ATOM 2513 N N . ASN A 1 300 ? -16.562 2.310 -11.919 1.00 60.50 300 ASN A N 1
ATOM 2514 C CA . ASN A 1 300 ? -15.543 1.402 -11.390 1.00 60.50 300 ASN A CA 1
ATOM 2515 C C . ASN A 1 300 ? -16.131 0.348 -10.444 1.00 60.50 300 ASN A C 1
ATOM 2517 O O . ASN A 1 300 ? -15.508 -0.699 -10.267 1.00 60.50 300 ASN A O 1
ATOM 2521 N N . GLU A 1 301 ? -17.330 0.564 -9.887 1.00 59.44 301 GLU A N 1
ATOM 2522 C CA . GLU A 1 301 ? -17.946 -0.384 -8.951 1.00 59.44 301 GLU A CA 1
ATOM 2523 C C . GLU A 1 301 ? -18.283 -1.740 -9.595 1.00 59.44 301 GLU A C 1
ATOM 2525 O O . GLU A 1 301 ? -18.228 -2.772 -8.925 1.00 59.44 301 GLU A O 1
ATOM 2530 N N . GLY A 1 302 ? -18.553 -1.759 -10.906 1.00 56.50 302 GLY A N 1
ATOM 2531 C CA . GLY A 1 302 ? -18.895 -2.970 -11.664 1.00 56.50 302 GLY A CA 1
ATOM 2532 C C . GLY A 1 302 ? -17.772 -4.010 -11.806 1.00 56.50 302 GLY A C 1
ATOM 2533 O O . GLY A 1 302 ? -18.060 -5.155 -12.146 1.00 56.50 302 GLY A O 1
ATOM 2534 N N . ASP A 1 303 ? -16.520 -3.643 -11.512 1.00 71.38 303 ASP A N 1
ATOM 2535 C CA . ASP A 1 303 ? -15.348 -4.537 -11.584 1.00 71.38 303 ASP A CA 1
ATOM 2536 C C . ASP A 1 303 ? -14.704 -4.768 -10.204 1.00 71.38 303 ASP A C 1
ATOM 2538 O O . ASP A 1 303 ? -13.579 -5.271 -10.097 1.00 71.38 303 ASP A O 1
ATOM 2542 N N . LEU A 1 304 ? -15.395 -4.384 -9.129 1.00 84.62 304 LEU A N 1
ATOM 2543 C CA . LEU A 1 304 ? -14.903 -4.597 -7.777 1.00 84.62 304 LEU A CA 1
ATOM 2544 C C . LEU A 1 304 ? -14.885 -6.079 -7.419 1.00 84.62 304 LEU A C 1
ATOM 2546 O O . LEU A 1 304 ? -15.775 -6.852 -7.767 1.00 84.62 304 LEU A O 1
ATOM 2550 N N . GLY A 1 305 ? -13.865 -6.450 -6.654 1.00 84.44 305 GLY A N 1
ATOM 2551 C CA . GLY A 1 305 ? -13.777 -7.756 -6.029 1.00 84.44 305 GLY A CA 1
ATOM 2552 C C . GLY A 1 305 ? -14.881 -8.012 -5.006 1.00 84.44 305 GLY A C 1
ATOM 2553 O O . GLY A 1 305 ? -15.665 -7.105 -4.666 1.00 84.44 305 GLY A O 1
ATOM 2554 N N . PRO A 1 306 ? -14.918 -9.251 -4.485 1.00 82.94 306 PRO A N 1
ATOM 2555 C CA . PRO A 1 306 ? -15.831 -9.615 -3.415 1.00 82.94 306 PRO A CA 1
ATOM 2556 C C . PRO A 1 306 ? -15.649 -8.671 -2.227 1.00 82.94 306 PRO A C 1
ATOM 2558 O O . PRO A 1 306 ? -14.534 -8.246 -1.911 1.00 82.94 306 PRO A O 1
ATOM 2561 N N . SER A 1 307 ? -16.764 -8.323 -1.589 1.00 84.88 307 SER A N 1
ATOM 2562 C CA . SER A 1 307 ? -16.707 -7.595 -0.330 1.00 84.88 307 SER A CA 1
ATOM 2563 C C . SER A 1 307 ? -16.325 -8.552 0.792 1.00 84.88 307 SER A C 1
ATOM 2565 O O . SER A 1 307 ? -16.860 -9.655 0.869 1.00 84.88 307 SER A O 1
ATOM 2567 N N . TRP A 1 308 ? -15.418 -8.107 1.658 1.00 78.94 308 TRP A N 1
ATOM 2568 C CA . TRP A 1 308 ? -15.090 -8.772 2.926 1.00 78.94 308 TRP A CA 1
ATOM 2569 C C . TRP A 1 308 ? -15.846 -8.146 4.100 1.00 78.94 308 TRP A C 1
ATOM 2571 O O . TRP A 1 308 ? -15.563 -8.449 5.256 1.00 78.94 308 TRP A O 1
ATOM 2581 N N . ASP A 1 309 ? -16.758 -7.226 3.796 1.00 83.44 309 ASP A N 1
ATOM 2582 C CA . ASP A 1 309 ? -17.620 -6.593 4.772 1.00 83.44 309 ASP A CA 1
ATOM 2583 C C . ASP A 1 309 ? -18.682 -7.597 5.238 1.00 83.44 309 ASP A C 1
ATOM 2585 O O . ASP A 1 309 ? -19.397 -8.191 4.430 1.00 83.44 309 ASP A O 1
ATOM 2589 N N . ILE A 1 310 ? -18.775 -7.775 6.550 1.00 77.62 310 ILE A N 1
ATOM 2590 C CA . ILE A 1 310 ? -19.655 -8.729 7.212 1.00 77.62 310 ILE A CA 1
ATOM 2591 C C . ILE A 1 310 ? -20.649 -7.934 8.062 1.00 77.62 310 ILE A C 1
ATOM 2593 O O . ILE A 1 310 ? -20.236 -7.076 8.852 1.00 77.62 310 ILE A O 1
ATOM 2597 N N . PRO A 1 311 ? -21.960 -8.199 7.951 1.00 77.25 311 PRO A N 1
ATOM 2598 C CA . PRO A 1 311 ? -22.911 -7.643 8.888 1.00 77.25 311 PRO A CA 1
ATOM 2599 C C . PRO A 1 311 ? -22.731 -8.305 10.254 1.00 77.25 311 PRO A C 1
ATOM 2601 O O . PRO A 1 311 ? -22.728 -9.531 10.376 1.00 77.25 311 PRO A O 1
ATOM 2604 N N . LEU A 1 312 ? -22.611 -7.491 11.296 1.00 76.25 312 LEU A N 1
ATOM 2605 C CA . LEU A 1 312 ? -22.533 -7.982 12.662 1.00 76.25 312 LEU A CA 1
ATOM 2606 C C . LEU A 1 312 ? -23.599 -7.329 13.536 1.00 76.25 312 LEU A C 1
ATOM 2608 O O . LEU A 1 312 ? -23.878 -6.133 13.418 1.00 76.25 312 LEU A O 1
ATOM 2612 N N . GLU A 1 313 ? -24.138 -8.106 14.470 1.00 74.62 313 GLU A N 1
ATOM 2613 C CA . GLU A 1 313 ? -25.019 -7.609 15.523 1.00 74.62 313 GLU A CA 1
ATOM 2614 C C . GLU A 1 313 ? -24.478 -7.994 16.894 1.00 74.62 313 GLU A C 1
ATOM 2616 O O . GLU A 1 313 ? -23.875 -9.046 17.085 1.00 74.62 313 GLU A O 1
ATOM 2621 N N . GLY A 1 314 ? -24.671 -7.133 17.880 1.00 74.25 314 GLY A N 1
ATOM 2622 C CA . GLY A 1 314 ? -24.011 -7.270 19.161 1.00 74.25 314 GLY A CA 1
ATOM 2623 C C . GLY A 1 314 ? -24.675 -6.501 20.283 1.00 74.25 314 GLY A C 1
ATOM 2624 O O . GLY A 1 314 ? -25.723 -5.877 20.120 1.00 74.25 314 GLY A O 1
ATOM 2625 N N . ILE A 1 315 ? -24.026 -6.540 21.438 1.00 71.62 315 ILE A N 1
ATOM 2626 C CA . ILE A 1 315 ? -24.383 -5.772 22.621 1.00 71.62 315 ILE A CA 1
ATOM 2627 C C . ILE A 1 315 ? -23.129 -5.036 23.088 1.00 71.62 315 ILE A C 1
ATOM 2629 O O . ILE A 1 315 ? -22.076 -5.641 23.295 1.00 71.62 315 ILE A O 1
ATOM 2633 N N . ALA A 1 316 ? -23.243 -3.728 23.278 1.00 73.25 316 ALA A N 1
ATOM 2634 C CA . ALA A 1 316 ? -22.232 -2.927 23.952 1.00 73.25 316 ALA A CA 1
ATOM 2635 C C . ALA A 1 316 ? -22.699 -2.615 25.376 1.00 73.25 316 ALA A C 1
ATOM 2637 O O . ALA A 1 316 ? -23.871 -2.294 25.584 1.00 73.25 316 ALA A O 1
ATOM 2638 N N . ARG A 1 317 ? -21.789 -2.693 26.353 1.00 70.62 317 ARG A N 1
ATOM 2639 C CA . ARG A 1 317 ? -22.085 -2.390 27.760 1.00 70.62 317 ARG A CA 1
ATOM 2640 C C . ARG A 1 317 ? -21.313 -1.166 28.220 1.00 70.62 317 ARG A C 1
ATOM 2642 O O . ARG A 1 317 ? -20.092 -1.184 28.195 1.00 70.62 317 ARG A O 1
ATOM 2649 N N . GLY A 1 318 ? -22.009 -0.134 28.677 1.00 70.25 318 GLY A N 1
ATOM 2650 C CA . GLY A 1 318 ? -21.408 1.108 29.163 1.00 70.25 318 GLY A CA 1
ATOM 2651 C C . GLY A 1 318 ? -22.130 1.662 30.389 1.00 70.25 318 GLY A C 1
ATOM 2652 O O . GLY A 1 318 ? -22.845 0.940 31.094 1.00 70.25 318 GLY A O 1
ATOM 2653 N N . GLY A 1 319 ? -21.933 2.950 30.654 1.00 64.94 319 GLY A N 1
ATOM 2654 C CA . GLY A 1 319 ? -22.485 3.638 31.818 1.00 64.94 319 GLY A CA 1
ATOM 2655 C C . GLY A 1 319 ? -21.765 3.309 33.130 1.00 64.94 319 GLY A C 1
ATOM 2656 O O . GLY A 1 319 ? -20.788 2.557 33.184 1.00 64.94 319 GLY A O 1
ATOM 2657 N N . GLU A 1 320 ? -22.249 3.893 34.225 1.00 65.75 320 GLU A N 1
ATOM 2658 C CA . GLU A 1 320 ? -21.658 3.710 35.553 1.00 65.75 320 GLU A CA 1
ATOM 2659 C C . GLU A 1 320 ? -21.734 2.235 35.992 1.00 65.75 320 GLU A C 1
ATOM 2661 O O . GLU A 1 320 ? -22.810 1.668 36.203 1.00 65.75 320 GLU A O 1
ATOM 2666 N N . GLY A 1 321 ? -20.570 1.591 36.111 1.00 64.81 321 GLY A N 1
ATOM 2667 C CA . GLY A 1 321 ? -20.466 0.179 36.482 1.00 64.81 321 GLY A CA 1
ATOM 2668 C C . GLY A 1 321 ? -20.919 -0.813 35.402 1.00 64.81 321 GLY A C 1
ATOM 2669 O O . GLY A 1 321 ? -21.250 -1.942 35.759 1.00 64.81 321 GLY A O 1
ATOM 2670 N N . ASN A 1 322 ? -20.936 -0.422 34.118 1.00 63.41 322 ASN A N 1
ATOM 2671 C CA . ASN A 1 322 ? -21.268 -1.283 32.964 1.00 63.41 322 ASN A CA 1
ATOM 2672 C C . ASN A 1 322 ? -22.680 -1.887 32.987 1.00 63.41 322 ASN A C 1
ATOM 2674 O O . ASN A 1 322 ? -22.892 -3.014 32.536 1.00 63.41 322 ASN A O 1
ATOM 2678 N N . LYS A 1 323 ? -23.644 -1.164 33.562 1.00 70.31 323 LYS A N 1
ATOM 2679 C CA . LYS A 1 323 ? -25.024 -1.643 33.730 1.00 70.31 323 LYS A CA 1
ATOM 2680 C C . LYS A 1 323 ? -25.948 -1.294 32.565 1.00 70.31 323 LYS A C 1
ATOM 2682 O O . LYS A 1 323 ? -27.058 -1.813 32.521 1.00 70.31 323 LYS A O 1
ATOM 2687 N N . GLU A 1 324 ? -25.527 -0.416 31.658 1.00 74.00 324 GLU A N 1
ATOM 2688 C CA . GLU A 1 324 ? -26.341 0.004 30.517 1.00 74.00 324 GLU A CA 1
ATOM 2689 C C . GLU A 1 324 ? -25.954 -0.794 29.272 1.00 74.00 324 GLU A C 1
ATOM 2691 O O . GLU A 1 324 ? -24.822 -0.704 28.794 1.00 74.00 324 GLU A O 1
ATOM 2696 N N . GLU A 1 325 ? -26.903 -1.558 28.735 1.00 80.50 325 GLU A N 1
ATOM 2697 C CA . GLU A 1 325 ? -26.729 -2.334 27.508 1.00 80.50 325 GLU A CA 1
ATOM 2698 C C . GLU A 1 325 ? -27.345 -1.601 26.313 1.00 80.50 325 GLU A C 1
ATOM 2700 O O . GLU A 1 325 ? -28.460 -1.084 26.393 1.00 80.50 325 GLU A O 1
ATOM 2705 N N . GLY A 1 326 ? -26.631 -1.586 25.190 1.00 79.12 326 GLY A N 1
ATOM 2706 C CA . GLY A 1 326 ? -27.142 -1.114 23.907 1.00 79.12 326 GLY A CA 1
ATOM 2707 C C . GLY A 1 326 ? -26.940 -2.153 22.818 1.00 79.12 326 GLY A C 1
ATOM 2708 O O . GLY A 1 326 ? -25.924 -2.847 22.800 1.00 79.12 326 GLY A O 1
ATOM 2709 N N . GLN A 1 327 ? -27.896 -2.257 21.897 1.00 85.12 327 GLN A N 1
ATOM 2710 C CA . GLN A 1 327 ? -27.757 -3.145 20.743 1.00 85.12 327 GLN A CA 1
ATOM 2711 C C . GLN A 1 327 ? -26.860 -2.495 19.701 1.00 85.12 327 GLN A C 1
ATOM 2713 O O . GLN A 1 327 ? -27.105 -1.367 19.287 1.00 85.12 327 GLN A O 1
ATOM 2718 N N . LEU A 1 328 ? -25.856 -3.217 19.239 1.00 81.38 328 LEU A N 1
ATOM 2719 C CA . LEU A 1 328 ? -24.904 -2.761 18.242 1.00 81.38 328 LEU A CA 1
ATOM 2720 C C . LEU A 1 328 ? -25.195 -3.460 16.920 1.00 81.38 328 LEU A C 1
ATOM 2722 O O . LEU A 1 328 ? -25.440 -4.661 16.902 1.00 81.38 328 LEU A O 1
ATOM 2726 N N . LYS A 1 329 ? -25.178 -2.715 15.819 1.00 85.19 329 LYS A N 1
ATOM 2727 C CA . LYS A 1 329 ? -25.299 -3.261 14.465 1.00 85.19 329 LYS A CA 1
ATOM 2728 C C . LYS A 1 329 ? -24.268 -2.632 13.548 1.00 85.19 329 LYS A C 1
ATOM 2730 O O . LYS A 1 329 ? -23.950 -1.458 13.691 1.00 85.19 329 LYS A O 1
ATOM 2735 N N . THR A 1 330 ? -23.782 -3.386 12.583 1.00 84.56 330 THR A N 1
ATOM 2736 C CA . THR A 1 330 ? -22.966 -2.889 11.475 1.00 84.56 330 THR A CA 1
ATOM 2737 C C . THR A 1 330 ? -23.248 -3.739 10.254 1.00 84.56 330 THR A C 1
ATOM 2739 O O . THR A 1 330 ? -23.563 -4.919 10.382 1.00 84.56 330 THR A O 1
ATOM 2742 N N . THR A 1 331 ? -23.181 -3.131 9.077 1.00 85.62 331 THR A N 1
ATOM 2743 C CA . THR A 1 331 ? -23.301 -3.825 7.789 1.00 85.62 331 THR A CA 1
ATOM 2744 C C . THR A 1 331 ? -21.966 -3.918 7.063 1.00 85.62 331 THR A C 1
ATOM 2746 O O . THR A 1 331 ? -21.907 -4.518 5.996 1.00 85.62 331 THR A O 1
ATOM 2749 N N . ASP A 1 332 ? -20.923 -3.278 7.593 1.00 86.81 332 ASP A N 1
ATOM 2750 C CA . ASP A 1 332 ? -19.668 -3.031 6.894 1.00 86.81 332 ASP A CA 1
ATOM 2751 C C . ASP A 1 332 ? -18.430 -3.480 7.686 1.00 86.81 332 ASP A C 1
ATOM 2753 O O . ASP A 1 332 ? -17.332 -2.992 7.425 1.00 86.81 332 ASP A O 1
ATOM 2757 N N . PHE A 1 333 ? -18.558 -4.394 8.658 1.00 82.94 333 PHE A N 1
ATOM 2758 C CA . PHE A 1 333 ? -17.400 -4.826 9.442 1.00 82.94 333 PHE A CA 1
ATOM 2759 C C . PHE A 1 333 ? -16.397 -5.585 8.587 1.00 82.94 333 PHE A C 1
ATOM 2761 O O . PHE A 1 333 ? -16.718 -6.617 8.011 1.00 82.94 333 PHE A O 1
ATOM 2768 N N . ASN A 1 334 ? -15.154 -5.116 8.575 1.00 81.88 334 ASN A N 1
ATOM 2769 C CA . ASN A 1 334 ? -14.071 -5.770 7.861 1.00 81.88 334 ASN A CA 1
ATOM 2770 C C . ASN A 1 334 ? -12.876 -5.943 8.800 1.00 81.88 334 ASN A C 1
ATOM 2772 O O . ASN A 1 334 ? -12.305 -4.943 9.232 1.00 81.88 334 ASN A O 1
ATOM 2776 N N . PRO A 1 335 ? -12.453 -7.177 9.110 1.00 73.38 335 PRO A N 1
ATOM 2777 C CA . PRO A 1 335 ? -11.373 -7.412 10.067 1.00 73.38 335 PRO A CA 1
ATOM 2778 C C . PRO A 1 335 ? -9.999 -6.930 9.575 1.00 73.38 335 PRO A C 1
ATOM 2780 O O . PRO A 1 335 ? -9.068 -6.831 10.375 1.00 73.38 335 PRO A O 1
ATOM 2783 N N . TYR A 1 336 ? -9.869 -6.625 8.281 1.00 75.69 336 TYR A N 1
ATOM 2784 C CA . TYR A 1 336 ? -8.642 -6.132 7.657 1.00 75.69 336 TYR A CA 1
ATOM 2785 C C . TYR A 1 336 ? -8.711 -4.637 7.311 1.00 75.69 336 TYR A C 1
ATOM 2787 O O . TYR A 1 336 ? -7.667 -4.015 7.081 1.00 75.69 336 TYR A O 1
ATOM 2795 N N . SER A 1 337 ? -9.915 -4.045 7.342 1.00 81.56 337 SER A N 1
ATOM 2796 C CA . SER A 1 337 ? -10.166 -2.669 6.917 1.00 81.56 337 SER A CA 1
ATOM 2797 C C . SER A 1 337 ? -10.809 -1.803 7.984 1.00 81.56 337 SER A C 1
ATOM 2799 O O . SER A 1 337 ? -11.757 -2.165 8.672 1.00 81.56 337 SER A O 1
ATOM 2801 N N . SER A 1 338 ? -10.317 -0.575 8.059 1.00 77.88 338 SER A N 1
ATOM 2802 C CA . SER A 1 338 ? -10.731 0.431 9.025 1.00 77.88 338 SER A CA 1
ATOM 2803 C C . SER A 1 338 ? -10.954 1.762 8.300 1.00 77.88 338 SER A C 1
ATOM 2805 O O . SER A 1 338 ? -10.178 2.086 7.394 1.00 77.88 338 SER A O 1
ATOM 2807 N N . PRO A 1 339 ? -11.971 2.555 8.682 1.00 85.44 339 PRO A N 1
ATOM 2808 C CA . PRO A 1 339 ? -12.927 2.306 9.768 1.00 85.44 339 PRO A CA 1
ATOM 2809 C C . PRO A 1 339 ? -14.137 1.443 9.369 1.00 85.44 339 PRO A C 1
ATOM 2811 O O . PRO A 1 339 ? -14.352 1.200 8.191 1.00 85.44 339 PRO A O 1
ATOM 2814 N N . THR A 1 340 ? -14.945 1.028 10.343 1.00 83.62 340 THR A N 1
ATOM 2815 C CA . THR A 1 340 ? -16.267 0.388 10.187 1.00 83.62 340 THR A CA 1
ATOM 2816 C C . THR A 1 340 ? -17.344 1.275 10.817 1.00 83.62 340 THR A C 1
ATOM 2818 O O . THR A 1 340 ? -17.098 1.873 11.870 1.00 83.62 340 THR A O 1
ATOM 2821 N N . THR A 1 341 ? -18.538 1.348 10.225 1.00 86.88 341 THR A N 1
ATOM 2822 C CA . THR A 1 341 ? -19.669 2.077 10.815 1.00 86.88 341 THR A CA 1
ATOM 2823 C C . THR A 1 341 ? -20.487 1.168 11.730 1.00 86.88 341 THR A C 1
ATOM 2825 O O . THR A 1 341 ? -21.052 0.162 11.310 1.00 86.88 341 THR A O 1
ATOM 2828 N N . LEU A 1 342 ? -20.595 1.546 12.999 1.00 83.94 342 LEU A N 1
ATOM 2829 C CA . LEU A 1 342 ? -21.438 0.904 13.999 1.00 83.94 342 LEU A CA 1
ATOM 2830 C C . LEU A 1 342 ? -22.656 1.781 14.304 1.00 83.94 342 LEU A C 1
ATOM 2832 O O . LEU A 1 342 ? -22.550 2.997 14.435 1.00 83.94 342 LEU A O 1
ATOM 2836 N N . ILE A 1 343 ? -23.808 1.157 14.492 1.00 88.50 343 ILE A N 1
ATOM 2837 C CA . ILE A 1 343 ? -25.035 1.783 14.976 1.00 88.50 343 ILE A CA 1
ATOM 2838 C C . ILE A 1 343 ? -25.317 1.205 16.353 1.00 88.50 343 ILE A C 1
ATOM 2840 O O . ILE A 1 343 ? -25.634 0.024 16.486 1.00 88.50 343 ILE A O 1
ATOM 2844 N N . LEU A 1 344 ? -25.199 2.040 17.379 1.00 85.31 344 LEU A N 1
ATOM 2845 C CA . LEU A 1 344 ? -25.516 1.681 18.751 1.00 85.31 344 LEU A CA 1
ATOM 2846 C C . LEU A 1 344 ? -26.914 2.188 19.113 1.00 85.31 344 LEU A C 1
ATOM 2848 O O . LEU A 1 344 ? -27.149 3.390 19.175 1.00 85.31 344 LEU A O 1
ATOM 2852 N N . ASN A 1 345 ? -27.833 1.271 19.386 1.00 88.12 345 ASN A N 1
ATOM 2853 C CA . ASN A 1 345 ? -29.182 1.560 19.848 1.00 88.12 345 ASN A CA 1
ATOM 2854 C C . ASN A 1 345 ? -29.211 1.556 21.384 1.00 88.12 345 ASN A C 1
ATOM 2856 O O . ASN A 1 345 ? -29.065 0.499 22.002 1.00 88.12 345 ASN A O 1
ATOM 2860 N N . LEU A 1 346 ? -29.413 2.726 21.991 1.00 83.75 346 LEU A N 1
ATOM 2861 C CA . LEU A 1 346 ? -29.551 2.924 23.437 1.00 83.75 346 LEU A CA 1
ATOM 2862 C C . LEU A 1 346 ? -30.855 3.660 23.732 1.00 83.75 346 LEU A C 1
ATOM 2864 O O . LEU A 1 346 ? -31.010 4.795 23.291 1.00 83.75 346 LEU A O 1
ATOM 2868 N N . ASN A 1 347 ? -31.751 3.064 24.527 1.00 78.62 347 ASN A N 1
ATOM 2869 C CA . ASN A 1 347 ? -32.981 3.716 25.009 1.00 78.62 347 ASN A CA 1
ATOM 2870 C C . ASN A 1 347 ? -33.750 4.448 23.884 1.00 78.62 347 ASN A C 1
ATOM 2872 O O . ASN A 1 347 ? -34.001 5.647 23.982 1.00 78.62 347 ASN A O 1
ATOM 2876 N N . ASP A 1 348 ? -34.038 3.732 22.791 1.00 79.94 348 ASP A N 1
ATOM 2877 C CA . ASP A 1 348 ? -34.698 4.216 21.562 1.00 79.94 348 ASP A CA 1
ATOM 2878 C C . ASP A 1 348 ? -33.919 5.241 20.709 1.00 79.94 348 ASP A C 1
ATOM 2880 O O . ASP A 1 348 ? -34.386 5.640 19.641 1.00 79.94 348 ASP A O 1
ATOM 2884 N N . ALA A 1 349 ? -32.703 5.627 21.106 1.00 84.06 349 ALA A N 1
ATOM 2885 C CA . ALA A 1 349 ? -31.810 6.451 20.297 1.00 84.06 349 ALA A CA 1
ATOM 2886 C C . ALA A 1 349 ? -30.806 5.599 19.511 1.00 84.06 349 ALA A C 1
ATOM 2888 O O . ALA A 1 349 ? -30.175 4.698 20.060 1.00 84.06 349 ALA A O 1
ATOM 2889 N N . GLN A 1 350 ? -30.602 5.935 18.236 1.00 87.88 350 GLN A N 1
ATOM 2890 C CA . GLN A 1 350 ? -29.535 5.364 17.411 1.00 87.88 350 GLN A CA 1
ATOM 2891 C C . GLN A 1 350 ? -28.323 6.290 17.433 1.00 87.88 350 GLN A C 1
ATOM 2893 O O . GLN A 1 350 ? -28.451 7.479 17.143 1.00 87.88 350 GLN A O 1
ATOM 2898 N N . LEU A 1 351 ? -27.150 5.767 17.764 1.00 82.44 351 LEU A N 1
ATOM 2899 C CA . LEU A 1 351 ? -25.894 6.504 17.787 1.00 82.44 351 LEU A CA 1
ATOM 2900 C C . LEU A 1 351 ? -24.964 5.936 16.711 1.00 82.44 351 LEU A C 1
ATOM 2902 O O . LEU A 1 351 ? -24.543 4.784 16.841 1.00 82.44 351 LEU A O 1
ATOM 2906 N N . PRO A 1 352 ? -24.628 6.706 15.663 1.00 82.81 352 PRO A N 1
ATOM 2907 C CA . PRO A 1 352 ? -23.574 6.312 14.744 1.00 82.81 352 PRO A CA 1
ATOM 2908 C C . PRO A 1 352 ? -22.220 6.423 15.456 1.00 82.81 352 PRO A C 1
ATOM 2910 O O . PRO A 1 352 ? -21.872 7.461 16.022 1.00 82.81 352 PRO A O 1
ATOM 2913 N N . ILE A 1 353 ? -21.454 5.340 15.435 1.00 78.62 353 ILE A N 1
ATOM 2914 C CA . ILE A 1 353 ? -20.120 5.229 16.018 1.00 78.62 353 ILE A CA 1
ATOM 2915 C C . ILE A 1 353 ? -19.191 4.682 14.941 1.00 78.62 353 ILE A C 1
ATOM 2917 O O . ILE A 1 353 ? -19.534 3.768 14.206 1.00 78.62 353 ILE A O 1
ATOM 2921 N N . THR A 1 354 ? -17.993 5.231 14.830 1.00 79.62 354 THR A N 1
ATOM 2922 C CA . THR A 1 354 ? -16.966 4.738 13.915 1.00 79.62 354 THR A CA 1
ATOM 2923 C C . THR A 1 354 ? -15.993 3.852 14.684 1.00 79.62 354 THR A C 1
ATOM 2925 O O . THR A 1 354 ? -15.349 4.318 15.621 1.00 79.62 354 THR A O 1
ATOM 2928 N N . LEU A 1 355 ? -15.863 2.587 14.293 1.00 78.12 355 LEU A N 1
ATOM 2929 C CA . LEU A 1 355 ? -14.856 1.667 14.816 1.00 78.12 355 LEU A CA 1
ATOM 2930 C C . LEU A 1 355 ? -13.606 1.719 13.949 1.00 78.12 355 LEU A C 1
ATOM 2932 O O . LEU A 1 355 ? -13.635 1.347 12.780 1.00 78.12 355 LEU A O 1
ATOM 2936 N N . HIS A 1 356 ? -12.492 2.132 14.536 1.00 76.81 356 HIS A N 1
ATOM 2937 C CA . HIS A 1 356 ? -11.184 2.006 13.919 1.00 76.81 356 HIS A CA 1
ATOM 2938 C C . HIS A 1 356 ? -10.486 0.765 14.452 1.00 76.81 356 HIS A C 1
ATOM 2940 O O . HIS A 1 356 ? -10.242 0.685 15.651 1.00 76.81 356 HIS A O 1
ATOM 2946 N N . LEU A 1 357 ? -10.135 -0.173 13.580 1.00 71.62 357 LEU A N 1
ATOM 2947 C CA . LEU A 1 357 ? -9.336 -1.339 13.948 1.00 71.62 357 LEU A CA 1
ATOM 2948 C C . LEU A 1 357 ? -7.840 -1.035 13.812 1.00 71.62 357 LEU A C 1
ATOM 2950 O O . LEU A 1 357 ? -7.411 -0.359 12.873 1.00 71.62 357 LEU A O 1
ATOM 2954 N N . LEU A 1 358 ? -7.066 -1.552 14.758 1.00 65.12 358 LEU A N 1
ATOM 2955 C CA . LEU A 1 358 ? -5.659 -1.907 14.612 1.00 65.12 358 LEU A CA 1
ATOM 2956 C C . LEU A 1 358 ? -5.613 -3.383 14.201 1.00 65.12 358 LEU A C 1
ATOM 2958 O O . LEU A 1 358 ? -6.596 -4.101 14.389 1.00 65.12 358 LEU A O 1
ATOM 2962 N N . ALA A 1 359 ? -4.520 -3.824 13.576 1.00 54.50 359 ALA A N 1
ATOM 2963 C CA . ALA A 1 359 ? -4.471 -5.173 13.010 1.00 54.50 359 ALA A CA 1
ATOM 2964 C C . ALA A 1 359 ? -4.787 -6.249 14.054 1.00 54.50 359 ALA A C 1
ATOM 2966 O O . ALA A 1 359 ? -4.569 -6.022 15.250 1.00 54.50 359 ALA A O 1
ATOM 2967 N N . PRO A 1 360 ? -5.290 -7.409 13.598 1.00 51.41 360 PRO A N 1
ATOM 2968 C CA . PRO A 1 360 ? -5.493 -8.543 14.479 1.00 51.41 360 PRO A CA 1
ATOM 2969 C C . PRO A 1 360 ? -4.204 -8.903 15.223 1.00 51.41 360 PRO A C 1
ATOM 2971 O O . PRO A 1 360 ? -3.114 -8.857 14.653 1.00 51.41 360 PRO A O 1
ATOM 2974 N N . GLU A 1 361 ? -4.354 -9.244 16.501 1.00 44.72 361 GLU A N 1
ATOM 2975 C CA . GLU A 1 361 ? -3.235 -9.548 17.400 1.00 44.72 361 GLU A CA 1
ATOM 2976 C C . GLU A 1 361 ? -2.617 -10.919 17.083 1.00 44.72 361 GLU A C 1
ATOM 2978 O O . GLU A 1 361 ? -1.398 -11.057 17.095 1.00 44.72 361 GLU A O 1
ATOM 2983 N N . GLU A 1 362 ? -3.444 -11.911 16.740 1.00 45.84 362 GLU A N 1
ATOM 2984 C CA . GLU A 1 362 ? -3.008 -13.272 16.425 1.00 45.84 362 GLU A CA 1
ATOM 2985 C C . GLU A 1 362 ? -3.932 -13.919 15.388 1.00 45.84 362 GLU A C 1
ATOM 2987 O O . GLU A 1 362 ? -5.162 -13.837 15.487 1.00 45.84 362 GLU A O 1
ATOM 2992 N N . GLU A 1 363 ? -3.307 -14.581 14.416 1.00 46.31 363 GLU A N 1
ATOM 2993 C CA . GLU A 1 363 ? -3.915 -15.594 13.559 1.00 46.31 363 GLU A CA 1
ATOM 2994 C C . GLU A 1 363 ? -3.502 -16.955 14.137 1.00 46.31 363 GLU A C 1
ATOM 2996 O O . GLU A 1 363 ? -2.305 -17.230 14.266 1.00 46.31 363 GLU A O 1
ATOM 3001 N N . ASP A 1 364 ? -4.462 -17.775 14.573 1.00 47.62 364 ASP A N 1
ATOM 3002 C CA . ASP A 1 364 ? -4.142 -19.089 15.139 1.00 47.62 364 ASP A CA 1
ATOM 3003 C C . ASP A 1 364 ? -3.595 -20.060 14.071 1.00 47.62 364 ASP A C 1
ATOM 3005 O O . ASP A 1 364 ? -3.557 -19.766 12.875 1.00 47.62 364 ASP A O 1
ATOM 3009 N N . GLU A 1 365 ? -3.163 -21.252 14.490 1.00 40.59 365 GLU A N 1
ATOM 3010 C CA . GLU A 1 365 ? -2.618 -22.281 13.588 1.00 40.59 365 GLU A CA 1
ATOM 3011 C C . GLU A 1 365 ? -3.590 -22.740 12.480 1.00 40.59 365 GLU A C 1
ATOM 3013 O O . GLU A 1 365 ? -3.166 -23.377 11.513 1.00 40.59 365 GLU A O 1
ATOM 3018 N N . ASN A 1 366 ? -4.874 -22.388 12.594 1.00 42.22 366 ASN A N 1
ATOM 3019 C CA . ASN A 1 366 ? -5.929 -22.685 11.631 1.00 42.22 366 ASN A CA 1
ATOM 3020 C C . ASN A 1 366 ? -6.347 -21.467 10.789 1.00 42.22 366 ASN A C 1
ATOM 3022 O O . ASN A 1 366 ? -7.161 -21.627 9.877 1.00 42.22 366 ASN A O 1
ATOM 3026 N N . GLY A 1 367 ? -5.777 -20.284 11.034 1.00 44.62 367 GLY A N 1
ATOM 3027 C CA . GLY A 1 367 ? -6.105 -19.059 10.307 1.00 44.62 367 GLY A CA 1
ATOM 3028 C C . GLY A 1 367 ? -7.151 -18.165 10.984 1.00 44.62 367 GLY A C 1
ATOM 3029 O O . GLY A 1 367 ? -7.657 -17.241 10.348 1.00 44.62 367 GLY A O 1
ATOM 3030 N N . HIS A 1 368 ? -7.533 -18.429 12.239 1.00 48.72 368 HIS A N 1
ATOM 3031 C CA . HIS A 1 368 ? -8.581 -17.659 12.914 1.00 48.72 368 HIS A CA 1
ATOM 3032 C C . HIS A 1 368 ? -8.038 -16.395 13.576 1.00 48.72 368 HIS A C 1
ATOM 3034 O O . HIS A 1 368 ? -7.042 -16.434 14.298 1.00 48.72 368 HIS A O 1
ATOM 3040 N N . LEU A 1 369 ? -8.756 -15.285 13.402 1.00 52.41 369 LEU A N 1
ATOM 3041 C CA . LEU A 1 369 ? -8.482 -14.023 14.084 1.00 52.41 369 LEU A CA 1
ATOM 3042 C C . LEU A 1 369 ? -9.316 -13.945 15.368 1.00 52.41 369 LEU A C 1
ATOM 3044 O O . LEU A 1 369 ? -10.549 -13.981 15.316 1.00 52.41 369 LEU A O 1
ATOM 3048 N N . ASN A 1 370 ? -8.639 -13.849 16.514 1.00 46.03 370 ASN A N 1
ATOM 3049 C CA . ASN A 1 370 ? -9.279 -13.987 17.831 1.00 46.03 370 ASN A CA 1
ATOM 3050 C C . ASN A 1 370 ? -9.317 -12.693 18.662 1.00 46.03 370 ASN A C 1
ATOM 3052 O O . ASN A 1 370 ? -10.050 -12.607 19.648 1.00 46.03 370 ASN A O 1
ATOM 3056 N N . HIS A 1 371 ? -8.532 -11.679 18.295 1.00 50.62 371 HIS A N 1
ATOM 3057 C CA . HIS A 1 371 ? -8.448 -10.430 19.049 1.00 50.62 371 HIS A CA 1
ATOM 3058 C C . HIS A 1 371 ? -8.153 -9.249 18.132 1.00 50.62 371 HIS A C 1
ATOM 3060 O O . HIS A 1 371 ? -7.234 -9.303 17.312 1.00 50.62 371 HIS A O 1
ATOM 3066 N N . TRP A 1 372 ? -8.899 -8.160 18.327 1.00 55.09 372 TRP A N 1
ATOM 3067 C CA . TRP A 1 372 ? -8.633 -6.884 17.679 1.00 55.09 372 TRP A CA 1
ATOM 3068 C C . TRP A 1 372 ? -8.512 -5.777 18.721 1.00 55.09 372 TRP A C 1
ATOM 3070 O O . TRP A 1 372 ? -9.324 -5.640 19.642 1.00 55.09 372 TRP A O 1
ATOM 3080 N N . PHE A 1 373 ? -7.515 -4.922 18.533 1.00 59.34 373 PHE A N 1
ATOM 3081 C CA . PHE A 1 373 ? -7.496 -3.626 19.192 1.00 59.34 373 PHE A CA 1
ATOM 3082 C C . PHE A 1 373 ? -8.140 -2.600 18.288 1.00 59.34 373 PHE A C 1
ATOM 3084 O O . PHE A 1 373 ? -8.023 -2.661 17.069 1.00 59.34 373 PHE A O 1
ATOM 3091 N N . GLY A 1 374 ? -8.811 -1.627 18.879 1.00 62.31 374 GLY A N 1
ATOM 3092 C CA . GLY A 1 374 ? -9.421 -0.570 18.107 1.00 62.31 374 GLY A CA 1
ATOM 3093 C C . GLY A 1 374 ? -9.817 0.610 18.962 1.00 62.31 374 GLY A C 1
ATOM 3094 O O . GLY A 1 374 ? -9.691 0.591 20.186 1.00 62.31 374 GLY A O 1
ATOM 3095 N N . MET A 1 375 ? -10.302 1.650 18.300 1.00 67.06 375 MET A N 1
ATOM 3096 C CA . MET A 1 375 ? -10.867 2.814 18.953 1.00 67.06 375 MET A CA 1
ATOM 3097 C C . MET A 1 375 ? -12.223 3.150 18.345 1.00 67.06 375 MET A C 1
ATOM 3099 O O . MET A 1 375 ? -12.373 3.204 17.125 1.00 67.06 375 MET A O 1
ATOM 3103 N N . LEU A 1 376 ? -13.193 3.442 19.207 1.00 66.75 376 LEU A N 1
ATOM 3104 C CA . LEU A 1 376 ? -14.457 4.037 18.803 1.00 66.75 376 LEU A CA 1
ATOM 3105 C C . LEU A 1 376 ? -14.345 5.562 18.765 1.00 66.75 376 LEU A C 1
ATOM 3107 O O . LEU A 1 376 ? -13.927 6.187 19.740 1.00 66.75 376 LEU A O 1
ATOM 3111 N N . THR A 1 377 ? -14.761 6.170 17.658 1.00 66.56 377 THR A N 1
ATOM 3112 C CA . THR A 1 377 ? -14.976 7.616 17.570 1.00 66.56 377 THR A CA 1
ATOM 3113 C C . THR A 1 377 ? -16.426 7.930 17.286 1.00 66.56 377 THR A C 1
ATOM 3115 O O . THR A 1 377 ? -17.149 7.156 16.665 1.00 66.56 377 THR A O 1
ATOM 3118 N N . VAL A 1 378 ? -16.850 9.104 17.737 1.00 67.50 378 VAL A N 1
ATOM 3119 C CA . VAL A 1 378 ? -18.129 9.683 17.353 1.00 67.50 378 VAL A CA 1
ATOM 3120 C C . VAL A 1 378 ? -17.872 11.106 16.905 1.00 67.50 378 VAL A C 1
ATOM 3122 O O . VAL A 1 378 ? -17.219 11.886 17.606 1.00 67.50 378 VAL A O 1
ATOM 3125 N N . LYS A 1 379 ? -18.375 11.457 15.725 1.00 67.31 379 LYS A N 1
ATOM 3126 C CA . LYS A 1 379 ? -18.318 12.832 15.249 1.00 67.31 379 LYS A CA 1
ATOM 3127 C C . LYS A 1 379 ? -19.417 13.618 15.942 1.00 67.31 379 LYS A C 1
ATOM 3129 O O . LYS A 1 379 ? -20.598 13.446 15.670 1.00 67.31 379 LYS A O 1
ATOM 3134 N N . LYS A 1 380 ? -19.010 14.493 16.859 1.00 63.88 380 LYS A N 1
ATOM 3135 C CA . LYS A 1 380 ? -19.927 15.313 17.661 1.00 63.88 380 LYS A CA 1
ATOM 3136 C C . LYS A 1 380 ? -20.917 16.109 16.804 1.00 63.88 380 LYS A C 1
ATOM 3138 O O . LYS A 1 380 ? -22.059 16.278 17.211 1.00 63.88 380 LYS A O 1
ATOM 3143 N N . ASP A 1 381 ? -20.477 16.563 15.636 1.00 68.69 381 ASP A N 1
ATOM 3144 C CA . ASP A 1 381 ? -21.271 17.396 14.730 1.00 68.69 381 ASP A CA 1
ATOM 3145 C C . ASP A 1 381 ? -22.349 16.591 13.976 1.00 68.69 381 ASP A C 1
ATOM 3147 O O . ASP A 1 381 ? -23.263 17.175 13.403 1.00 68.69 381 ASP A O 1
ATOM 3151 N N . GLU A 1 382 ? -22.266 15.256 14.012 1.00 68.69 382 GLU A N 1
ATOM 3152 C CA . GLU A 1 382 ? -23.257 14.331 13.447 1.00 68.69 382 GLU A CA 1
ATOM 3153 C C . GLU A 1 382 ? -24.293 13.875 14.496 1.00 68.69 382 GLU A C 1
ATOM 3155 O O . GLU A 1 382 ? -25.255 13.189 14.152 1.00 68.69 382 GLU A O 1
ATOM 3160 N N . LEU A 1 383 ? -24.135 14.265 15.770 1.00 72.62 383 LEU A N 1
ATOM 3161 C CA . LEU A 1 383 ? -25.094 13.957 16.833 1.00 72.62 383 LEU A CA 1
ATOM 3162 C C . LEU A 1 383 ? -26.084 15.104 17.058 1.00 72.62 383 LEU A C 1
ATOM 3164 O O . LEU A 1 383 ? -25.711 16.266 17.228 1.00 72.62 383 LEU A O 1
ATOM 3168 N N . SER A 1 384 ? -27.359 14.757 17.209 1.00 80.12 384 SER A N 1
ATOM 3169 C CA . SER A 1 384 ? -28.357 15.641 17.801 1.00 80.12 384 SER A CA 1
ATOM 3170 C C . SER A 1 384 ? -27.992 15.979 19.254 1.00 80.12 384 SER A C 1
ATOM 3172 O O . SER A 1 384 ? -27.230 15.276 19.924 1.00 80.12 384 SER A O 1
ATOM 3174 N N . SER A 1 385 ? -28.569 17.057 19.793 1.00 79.69 385 SER A N 1
ATOM 3175 C CA . SER A 1 385 ? -28.343 17.436 21.199 1.00 79.69 385 SER A CA 1
ATOM 3176 C C . SER A 1 385 ? -28.757 16.332 22.183 1.00 79.69 385 SER A C 1
ATOM 3178 O O . SER A 1 385 ? -28.129 16.169 23.230 1.00 79.69 385 SER A O 1
ATOM 3180 N N . GLU A 1 386 ? -29.787 15.559 21.835 1.00 80.19 386 GLU A N 1
ATOM 3181 C CA . GLU A 1 386 ? -30.277 14.424 22.617 1.00 80.19 386 GLU A CA 1
ATOM 3182 C C . GLU A 1 386 ? -29.332 13.224 22.524 1.00 80.19 386 GLU A C 1
ATOM 3184 O O . GLU A 1 386 ? -28.890 12.715 23.554 1.00 80.19 386 GLU A O 1
ATOM 3189 N N . GLN A 1 387 ? -28.922 12.853 21.309 1.00 78.19 387 GLN A N 1
ATOM 3190 C CA . GLN A 1 387 ? -27.931 11.801 21.074 1.00 78.19 387 GLN A CA 1
ATOM 3191 C C . GLN A 1 387 ? -26.613 12.101 21.795 1.00 78.19 387 GLN A C 1
ATOM 3193 O O . GLN A 1 387 ? -26.051 11.229 22.451 1.00 78.19 387 GLN A O 1
ATOM 3198 N N . ASN A 1 388 ? -26.144 13.350 21.756 1.00 75.25 388 ASN A N 1
ATOM 3199 C CA . ASN A 1 388 ? -24.942 13.759 22.474 1.00 75.25 388 ASN A CA 1
ATOM 3200 C C . ASN A 1 388 ? -25.120 13.652 23.998 1.00 75.25 388 ASN A C 1
ATOM 3202 O O . ASN A 1 388 ? -24.198 13.237 24.691 1.00 75.25 388 ASN A O 1
ATOM 3206 N N . LYS A 1 389 ? -26.296 13.975 24.550 1.00 76.81 389 LYS A N 1
ATOM 3207 C CA . LYS A 1 389 ? -26.562 13.812 25.990 1.00 76.81 389 LYS A CA 1
ATOM 3208 C C . LYS A 1 389 ? -26.561 12.338 26.406 1.00 76.81 389 LYS A C 1
ATOM 3210 O O . LYS A 1 389 ? -25.990 12.017 27.450 1.00 76.81 389 LYS A O 1
ATOM 3215 N N . ILE A 1 390 ? -27.169 11.468 25.600 1.00 74.75 390 ILE A N 1
ATOM 3216 C CA . ILE A 1 390 ? -27.174 10.014 25.813 1.00 74.75 390 ILE A CA 1
ATOM 3217 C C . ILE A 1 390 ? -25.743 9.488 25.743 1.00 74.75 390 ILE A C 1
ATOM 3219 O O . ILE A 1 390 ? -25.277 8.888 26.705 1.00 74.75 390 ILE A O 1
ATOM 3223 N N . PHE A 1 391 ? -25.011 9.818 24.677 1.00 72.69 391 PHE A N 1
ATOM 3224 C CA . PHE A 1 391 ? -23.618 9.418 24.501 1.00 72.69 391 PHE A CA 1
ATOM 3225 C C . PHE A 1 391 ? -22.744 9.858 25.681 1.00 72.69 391 PHE A C 1
ATOM 3227 O O . PHE A 1 391 ? -22.067 9.036 26.279 1.00 72.69 391 PHE A O 1
ATOM 3234 N N . GLN A 1 392 ? -22.803 11.128 26.092 1.00 70.81 392 GLN A N 1
ATOM 3235 C CA . GLN A 1 392 ? -22.028 11.629 27.235 1.00 70.81 392 GLN A CA 1
ATOM 3236 C C . GLN A 1 392 ? -22.406 10.952 28.558 1.00 70.81 392 GLN A C 1
ATOM 3238 O O . GLN A 1 392 ? -21.566 10.834 29.439 1.00 70.81 392 GLN A O 1
ATOM 3243 N N . THR A 1 393 ? -23.660 10.530 28.726 1.00 70.94 393 THR A N 1
ATOM 3244 C CA . THR A 1 393 ? -24.116 9.840 29.943 1.00 70.94 393 THR A CA 1
ATOM 3245 C C . THR A 1 393 ? -23.641 8.392 29.956 1.00 70.94 393 THR A C 1
ATOM 3247 O O . THR A 1 393 ? -23.107 7.933 30.960 1.00 70.94 393 THR A O 1
ATOM 3250 N N . TRP A 1 394 ? -23.744 7.713 28.819 1.00 67.94 394 TRP A N 1
ATOM 3251 C CA . TRP A 1 394 ? -23.272 6.346 28.645 1.00 67.94 394 TRP A CA 1
ATOM 3252 C C . TRP A 1 394 ? -21.734 6.249 28.709 1.00 67.94 394 TRP A C 1
ATOM 3254 O O . TRP A 1 394 ? -21.193 5.300 29.266 1.00 67.94 394 TRP A O 1
ATOM 3264 N N . MET A 1 395 ? -21.020 7.284 28.250 1.00 60.69 395 MET A N 1
ATOM 3265 C CA . MET A 1 395 ? -19.555 7.413 28.322 1.00 60.69 395 MET A CA 1
ATOM 3266 C C . MET A 1 395 ? -19.034 8.034 29.634 1.00 60.69 395 MET A C 1
ATOM 3268 O O . MET A 1 395 ? -17.839 8.293 29.749 1.00 60.69 395 MET A O 1
ATOM 3272 N N . LYS A 1 396 ? -19.893 8.341 30.624 1.00 52.41 396 LYS A N 1
ATOM 3273 C CA . LYS A 1 396 ? -19.439 8.886 31.925 1.00 52.41 396 LYS A CA 1
ATOM 3274 C C . LYS A 1 396 ? -18.660 7.871 32.763 1.00 52.41 396 LYS A C 1
ATOM 3276 O O . LYS A 1 396 ? -17.930 8.284 33.660 1.00 52.41 396 LYS A O 1
ATOM 3281 N N . GLY A 1 397 ? -18.801 6.576 32.486 1.00 45.44 397 GLY A N 1
ATOM 3282 C CA . GLY A 1 397 ? -17.763 5.614 32.838 1.00 45.44 397 GLY A CA 1
ATOM 3283 C C . GLY A 1 397 ? -16.604 5.845 31.877 1.00 45.44 397 GLY A C 1
ATOM 3284 O O . GLY A 1 397 ? -16.804 5.751 30.673 1.00 45.44 397 GLY A O 1
ATOM 3285 N N . GLU A 1 398 ? -15.416 6.186 32.380 1.00 36.09 398 GLU A N 1
ATOM 3286 C CA . GLU A 1 398 ? -14.235 6.526 31.561 1.00 36.09 398 GLU A CA 1
ATOM 3287 C C . GLU A 1 398 ? -13.791 5.406 30.601 1.00 36.09 398 GLU A C 1
ATOM 3289 O O . GLU A 1 398 ? -12.843 5.597 29.847 1.00 36.09 398 GLU A O 1
ATOM 3294 N N . GLU A 1 399 ? -14.468 4.258 30.620 1.00 41.75 399 GLU A N 1
ATOM 3295 C CA . GLU A 1 399 ? -14.217 3.071 29.827 1.00 41.75 399 GLU A CA 1
ATOM 3296 C C . GLU A 1 399 ? -15.524 2.412 29.413 1.00 41.75 399 GLU A C 1
ATOM 3298 O O . GLU A 1 399 ? -16.473 2.307 30.191 1.00 41.75 399 GLU A O 1
ATOM 3303 N N . ILE A 1 400 ? -15.534 1.892 28.193 1.00 44.97 400 ILE A N 1
ATOM 3304 C CA . ILE A 1 400 ? -16.408 0.776 27.877 1.00 44.97 400 ILE A CA 1
ATOM 3305 C C . ILE A 1 400 ? -15.576 -0.469 28.023 1.00 44.97 400 ILE A C 1
ATOM 3307 O O . ILE A 1 400 ? -14.562 -0.664 27.356 1.00 44.97 400 ILE A O 1
ATOM 3311 N N . THR A 1 401 ? -16.024 -1.302 28.940 1.00 37.03 401 THR A N 1
ATOM 3312 C CA . THR A 1 401 ? -15.272 -2.476 29.358 1.00 37.03 401 THR A CA 1
ATOM 3313 C C . THR A 1 401 ? -15.406 -3.639 28.390 1.00 37.03 401 THR A C 1
ATOM 3315 O O . THR A 1 401 ? -14.541 -4.509 28.373 1.00 37.03 401 THR A O 1
ATOM 3318 N N . SER A 1 402 ? -16.479 -3.685 27.591 1.00 42.22 402 SER A N 1
ATOM 3319 C CA . SER A 1 402 ? -16.721 -4.793 26.667 1.00 42.22 402 SER A CA 1
ATOM 3320 C C . SER A 1 402 ? -17.709 -4.444 25.553 1.00 42.22 402 SER A C 1
ATOM 3322 O O . SER A 1 402 ? -18.732 -3.786 25.756 1.00 42.22 402 SER A O 1
ATOM 3324 N N . VAL A 1 403 ? -17.401 -4.938 24.357 1.00 46.62 403 VAL A N 1
ATOM 3325 C CA . VAL A 1 403 ? -18.302 -4.977 23.205 1.00 46.62 403 VAL A CA 1
ATOM 3326 C C . VAL A 1 403 ? -18.369 -6.426 22.756 1.00 46.62 403 VAL A C 1
ATOM 3328 O O . VAL A 1 403 ? -17.340 -7.030 22.462 1.00 46.62 403 VAL A O 1
ATOM 3331 N N . TYR A 1 404 ? -19.577 -6.976 22.725 1.00 46.00 404 TYR A N 1
ATOM 3332 C CA . TYR A 1 404 ? -19.845 -8.332 22.270 1.00 46.00 404 TYR A CA 1
ATOM 3333 C C . TYR A 1 404 ? -20.502 -8.241 20.909 1.00 46.00 404 TYR A C 1
ATOM 3335 O O . TYR A 1 404 ? -21.521 -7.568 20.778 1.00 46.00 404 TYR A O 1
ATOM 3343 N N . VAL A 1 405 ? -19.953 -8.910 19.903 1.00 43.97 405 VAL A N 1
ATOM 3344 C CA . VAL A 1 405 ? -20.562 -8.938 18.573 1.00 43.97 405 VAL A CA 1
ATOM 3345 C C . VAL A 1 405 ? -20.619 -10.374 18.073 1.00 43.97 405 VAL A C 1
ATOM 3347 O O . VAL A 1 405 ? -19.698 -11.155 18.299 1.00 43.97 405 VAL A O 1
ATOM 3350 N N . LYS A 1 406 ? -21.733 -10.725 17.439 1.00 36.56 406 LYS A N 1
ATOM 3351 C CA . LYS A 1 406 ? -22.039 -12.021 16.848 1.00 36.56 406 LYS A CA 1
ATOM 3352 C C . LYS A 1 406 ? -22.208 -11.843 15.335 1.00 36.56 406 LYS A C 1
ATOM 3354 O O . LYS A 1 406 ? -22.800 -10.865 14.880 1.00 36.56 406 LYS A O 1
ATOM 3359 N N . VAL A 1 407 ? -21.703 -12.807 14.568 1.00 35.88 407 VAL A N 1
ATOM 3360 C CA . VAL A 1 407 ? -21.950 -12.901 13.123 1.00 35.88 407 VAL A CA 1
ATOM 3361 C C . VAL A 1 407 ? -23.396 -13.342 12.897 1.00 35.88 407 VAL A C 1
ATOM 3363 O O . VAL A 1 407 ? -23.857 -14.320 13.491 1.00 35.88 407 VAL A O 1
ATOM 3366 N N . CYS A 1 408 ? -24.125 -12.607 12.065 1.00 31.41 408 CYS A N 1
ATOM 3367 C CA . CYS A 1 408 ? -25.507 -12.926 11.734 1.00 31.41 408 CYS A CA 1
ATOM 3368 C C . CYS A 1 408 ? -25.566 -13.815 10.492 1.00 31.41 408 CYS A C 1
ATOM 3370 O O . CYS A 1 408 ? -25.710 -13.289 9.400 1.00 31.41 408 CYS A O 1
ATOM 3372 N N . GLU A 1 409 ? -25.496 -15.139 10.663 1.00 34.50 409 GLU A N 1
ATOM 3373 C CA . GLU A 1 409 ? -26.128 -16.101 9.746 1.00 34.50 409 GLU A CA 1
ATOM 3374 C C . GLU A 1 409 ? -26.312 -17.484 10.401 1.00 34.50 409 GLU A C 1
ATOM 3376 O O . GLU A 1 409 ? -25.691 -17.810 11.415 1.00 34.50 409 GLU A O 1
ATOM 3381 N N . GLU A 1 410 ? -27.272 -18.247 9.878 1.00 31.95 410 GLU A N 1
ATOM 3382 C CA . GLU A 1 410 ? -27.791 -19.520 10.388 1.00 31.95 410 GLU A CA 1
ATOM 3383 C C . GLU A 1 410 ? -26.744 -20.651 10.393 1.00 31.95 410 GLU A C 1
ATOM 3385 O O . GLU A 1 410 ? -26.752 -21.538 9.548 1.00 31.95 410 GLU A O 1
ATOM 3390 N N . SER A 1 411 ? -25.868 -20.685 11.393 1.00 25.97 411 SER A N 1
ATOM 3391 C CA . SER A 1 411 ? -25.140 -21.904 11.753 1.00 25.97 411 SER A CA 1
ATOM 3392 C C . SER A 1 411 ? -24.767 -21.884 13.228 1.00 25.97 411 SER A C 1
ATOM 3394 O O . SER A 1 411 ? -24.215 -20.915 13.750 1.00 25.97 411 SER A O 1
ATOM 3396 N N . GLU A 1 412 ? -25.122 -22.964 13.915 1.00 26.98 412 GLU A N 1
ATOM 3397 C CA . GLU A 1 412 ? -24.741 -23.242 15.292 1.00 26.98 412 GLU A CA 1
ATOM 3398 C C . GLU A 1 412 ? -23.217 -23.167 15.447 1.00 26.98 412 GLU A C 1
ATOM 3400 O O . GLU A 1 412 ? -22.504 -23.955 14.839 1.00 26.98 412 GLU A O 1
ATOM 3405 N N . ASN A 1 413 ? -22.731 -22.219 16.253 1.00 24.69 413 ASN A N 1
ATOM 3406 C CA . ASN A 1 413 ? -21.680 -22.414 17.255 1.00 24.69 413 ASN A CA 1
ATOM 3407 C C . ASN A 1 413 ? -21.576 -21.157 18.138 1.00 24.69 413 ASN A C 1
ATOM 3409 O O . ASN A 1 413 ? -21.596 -20.018 17.671 1.00 24.69 413 ASN A O 1
ATOM 3413 N N . LEU A 1 414 ? -21.565 -21.380 19.453 1.00 23.05 414 LEU A N 1
ATOM 3414 C CA . LEU A 1 414 ? -21.520 -20.348 20.487 1.00 23.05 414 LEU A CA 1
ATOM 3415 C C . LEU A 1 414 ? -20.165 -19.626 20.497 1.00 23.05 414 LEU A C 1
ATOM 3417 O O . LEU A 1 414 ? -19.120 -20.266 20.559 1.00 23.05 414 LEU A O 1
ATOM 3421 N N . ILE A 1 415 ? -20.202 -18.295 20.558 1.00 25.59 415 ILE A N 1
ATOM 3422 C CA . ILE A 1 415 ? -19.042 -17.433 20.805 1.00 25.59 415 ILE A CA 1
ATOM 3423 C C . ILE A 1 415 ? -19.195 -16.834 22.210 1.00 25.59 415 ILE A C 1
ATOM 3425 O O . ILE A 1 415 ? -20.167 -16.135 22.496 1.00 25.59 415 ILE A O 1
ATOM 3429 N N . SER A 1 416 ? -18.246 -17.132 23.099 1.00 22.80 416 SER A N 1
ATOM 3430 C CA . SER A 1 416 ? -18.132 -16.566 24.451 1.00 22.80 416 SER A CA 1
ATOM 3431 C C . SER A 1 416 ? -16.721 -16.029 24.669 1.00 22.80 416 SER A C 1
ATOM 3433 O O . SER A 1 416 ? -15.774 -16.732 24.317 1.00 22.80 416 SER A O 1
ATOM 3435 N N . ILE A 1 417 ? -16.564 -14.868 25.318 1.00 27.41 417 ILE A N 1
ATOM 3436 C CA . ILE A 1 417 ? -15.273 -14.431 25.875 1.00 27.41 417 ILE A CA 1
ATOM 3437 C C . ILE A 1 417 ? -15.437 -13.867 27.292 1.00 27.41 417 ILE A C 1
ATOM 3439 O O . ILE A 1 417 ? -16.309 -13.042 27.570 1.00 27.41 417 ILE A O 1
ATOM 3443 N N . VAL A 1 418 ? -14.542 -14.355 28.154 1.00 23.34 418 VAL A N 1
ATOM 3444 C CA . VAL A 1 418 ? -14.252 -13.975 29.541 1.00 23.34 418 VAL A CA 1
ATOM 3445 C C . VAL A 1 418 ? -13.173 -12.885 29.539 1.00 23.34 418 VAL A C 1
ATOM 3447 O O . VAL A 1 418 ? -12.195 -12.999 28.802 1.00 23.34 418 VAL A O 1
ATOM 3450 N N . SER A 1 419 ? -13.315 -11.851 30.372 1.00 24.58 419 SER A N 1
ATOM 3451 C CA . SER A 1 419 ? -12.184 -10.994 30.741 1.00 24.58 419 SER A CA 1
ATOM 3452 C C . SER A 1 419 ? -11.528 -11.571 31.992 1.00 24.58 419 SER A C 1
ATOM 3454 O O . SER A 1 419 ? -12.156 -11.551 33.047 1.00 24.58 419 SER A O 1
ATOM 3456 N N . ASP A 1 420 ? -10.281 -12.021 31.893 1.00 22.67 420 ASP A N 1
ATOM 3457 C CA . ASP A 1 420 ? -9.415 -12.139 33.064 1.00 22.67 420 ASP A CA 1
ATOM 3458 C C . ASP A 1 420 ? -8.270 -11.133 32.931 1.00 22.67 420 ASP A C 1
ATOM 3460 O O . ASP A 1 420 ? -7.737 -10.883 31.846 1.00 22.67 420 ASP A O 1
ATOM 3464 N N . GLU A 1 421 ? -7.972 -10.491 34.056 1.00 28.19 421 GLU A N 1
ATOM 3465 C CA . GLU A 1 421 ? -6.993 -9.426 34.228 1.00 28.19 421 GLU A CA 1
ATOM 3466 C C . GLU A 1 421 ? -5.663 -9.704 33.505 1.00 28.19 421 GLU A C 1
ATOM 3468 O O . GLU A 1 421 ? -4.987 -10.695 33.776 1.00 28.19 421 GLU A O 1
ATOM 3473 N N . LEU A 1 422 ? -5.201 -8.756 32.680 1.00 26.16 422 LEU A N 1
ATOM 3474 C CA . LEU A 1 422 ? -3.797 -8.685 32.263 1.00 26.16 422 LEU A CA 1
ATOM 3475 C C . LEU A 1 422 ? -3.152 -7.378 32.731 1.00 26.16 422 LEU A C 1
ATOM 3477 O O . LEU A 1 422 ? -2.944 -6.414 31.994 1.00 26.16 422 LEU A O 1
ATOM 3481 N N . ASN A 1 423 ? -2.757 -7.398 34.003 1.00 28.38 423 ASN A N 1
ATOM 3482 C CA . ASN A 1 423 ? -1.685 -6.570 34.537 1.00 28.38 423 ASN A CA 1
ATOM 3483 C C . ASN A 1 423 ? -0.338 -7.045 33.953 1.00 28.38 423 ASN A C 1
ATOM 3485 O O . ASN A 1 423 ? 0.272 -7.925 34.546 1.00 28.38 423 ASN A O 1
ATOM 3489 N N . CYS A 1 424 ? 0.147 -6.479 32.834 1.00 24.88 424 CYS A N 1
ATOM 3490 C CA . CYS A 1 424 ? 1.602 -6.253 32.654 1.00 24.88 424 CYS A CA 1
ATOM 3491 C C . CYS A 1 424 ? 2.047 -5.477 31.397 1.00 24.88 424 CYS A C 1
ATOM 3493 O O . CYS A 1 424 ? 3.143 -4.925 31.418 1.00 24.88 424 CYS A O 1
ATOM 3495 N N . ILE A 1 425 ? 1.268 -5.394 30.312 1.00 29.91 425 ILE A N 1
ATOM 3496 C CA . ILE A 1 425 ? 1.838 -4.975 29.006 1.00 29.91 425 ILE A CA 1
ATOM 3497 C C . ILE A 1 425 ? 1.565 -3.497 28.648 1.00 29.91 425 ILE A C 1
ATOM 3499 O O . ILE A 1 425 ? 2.395 -2.843 28.024 1.00 29.91 425 ILE A O 1
ATOM 3503 N N . GLN A 1 426 ? 0.465 -2.900 29.117 1.00 33.75 426 GLN A N 1
ATOM 3504 C CA . GLN A 1 426 ? 0.019 -1.579 28.633 1.00 33.75 426 GLN A CA 1
ATOM 3505 C C . GLN A 1 426 ? 0.552 -0.346 29.388 1.00 33.75 426 GLN A C 1
ATOM 3507 O O . GLN A 1 426 ? 0.434 0.773 28.888 1.00 33.75 426 GLN A O 1
ATOM 3512 N N . ARG A 1 427 ? 1.191 -0.486 30.561 1.00 28.11 427 ARG A N 1
ATOM 3513 C CA . ARG A 1 427 ? 1.679 0.689 31.329 1.00 28.11 427 ARG A CA 1
ATOM 3514 C C . ARG A 1 427 ? 2.912 1.382 30.723 1.00 28.11 427 ARG A C 1
ATOM 3516 O O . ARG A 1 427 ? 3.300 2.456 31.195 1.00 28.11 427 ARG A O 1
ATOM 3523 N N . SER A 1 428 ? 3.565 0.791 29.723 1.00 28.91 428 SER A N 1
ATOM 3524 C CA . SER A 1 428 ? 4.770 1.360 29.099 1.00 28.91 428 SER A CA 1
ATOM 3525 C C . SER A 1 428 ? 4.508 2.086 27.775 1.00 28.91 428 SER A C 1
ATOM 3527 O O . SER A 1 428 ? 5.181 3.084 27.535 1.00 28.91 428 SER A O 1
ATOM 3529 N N . ILE A 1 429 ? 3.539 1.648 26.959 1.00 35.44 429 ILE A N 1
ATOM 3530 C CA . ILE A 1 429 ? 3.364 2.125 25.569 1.00 35.44 429 ILE A CA 1
ATOM 3531 C C . ILE A 1 429 ? 2.484 3.388 25.476 1.00 35.44 429 ILE A C 1
ATOM 3533 O O . ILE A 1 429 ? 2.720 4.247 24.632 1.00 35.44 429 ILE A O 1
ATOM 3537 N N . LEU A 1 430 ? 1.526 3.572 26.392 1.00 35.31 430 LEU A N 1
ATOM 3538 C CA . LEU A 1 430 ? 0.572 4.697 26.380 1.00 35.31 430 LEU A CA 1
ATOM 3539 C C . LEU A 1 430 ? 0.708 5.573 27.633 1.00 35.31 430 LEU A C 1
ATOM 3541 O O . LEU A 1 430 ? -0.254 5.867 28.344 1.00 35.31 430 LEU A O 1
ATOM 3545 N N . ARG A 1 431 ? 1.943 5.980 27.951 1.00 28.16 431 ARG A N 1
ATOM 3546 C CA . ARG A 1 431 ? 2.185 6.926 29.045 1.00 28.16 431 ARG A CA 1
ATOM 3547 C C . ARG A 1 431 ? 1.707 8.310 28.627 1.00 28.16 431 ARG A C 1
ATOM 3549 O O . ARG A 1 431 ? 2.334 8.961 27.801 1.00 28.16 431 ARG A O 1
ATOM 3556 N N . SER A 1 432 ? 0.656 8.762 29.299 1.00 28.00 432 SER A N 1
ATOM 3557 C CA . SER A 1 432 ? -0.005 10.063 29.186 1.00 28.00 432 SER A CA 1
ATOM 3558 C C . SER A 1 432 ? -1.102 10.112 28.125 1.00 28.00 432 SER A C 1
ATOM 3560 O O . SER A 1 432 ? -0.824 10.174 26.936 1.00 28.00 432 SER A O 1
ATOM 3562 N N . GLN A 1 433 ? -2.351 10.142 28.608 1.00 26.66 433 GLN A N 1
ATOM 3563 C CA . GLN A 1 433 ? -3.495 10.949 28.145 1.00 26.66 433 GLN A CA 1
ATOM 3564 C C . GLN A 1 433 ? -4.806 10.137 28.214 1.00 26.66 433 GLN A C 1
ATOM 3566 O O . GLN A 1 433 ? -4.791 8.959 27.875 1.00 26.66 433 GLN A O 1
ATOM 3571 N N . PRO A 1 434 ? -5.948 10.748 28.602 1.00 25.83 434 PRO A N 1
ATOM 3572 C CA . PRO A 1 434 ? -7.240 10.062 28.669 1.00 25.83 434 PRO A CA 1
ATOM 3573 C C . PRO A 1 434 ? -7.723 9.773 27.246 1.00 25.83 434 PRO A C 1
ATOM 3575 O O . PRO A 1 434 ? -8.295 10.643 26.588 1.00 25.83 434 PRO A O 1
ATOM 3578 N N . VAL A 1 435 ? -7.354 8.607 26.733 1.00 28.20 435 VAL A N 1
ATOM 3579 C CA . VAL A 1 435 ? -7.927 7.944 25.563 1.00 28.20 435 VAL A CA 1
ATOM 3580 C C . VAL A 1 435 ? -8.637 6.735 26.134 1.00 28.20 435 VAL A C 1
ATOM 3582 O O . VAL A 1 435 ? -8.039 5.989 26.907 1.00 28.20 435 VAL A O 1
ATOM 3585 N N . ILE A 1 436 ? -9.907 6.572 25.790 1.00 29.92 436 ILE A N 1
ATOM 3586 C CA . ILE A 1 436 ? -10.652 5.396 26.210 1.00 29.92 436 ILE A CA 1
ATOM 3587 C C . ILE A 1 436 ? -10.137 4.248 25.347 1.00 29.92 436 ILE A C 1
ATOM 3589 O O . ILE A 1 436 ? -10.381 4.236 24.141 1.00 29.92 436 ILE A O 1
ATOM 3593 N N . ASN A 1 437 ? -9.342 3.364 25.948 1.00 32.56 437 ASN A N 1
ATOM 3594 C CA . ASN A 1 437 ? -8.723 2.213 25.298 1.00 32.56 437 ASN A CA 1
ATOM 3595 C C . ASN A 1 437 ? -9.591 0.979 25.537 1.00 32.56 437 ASN A C 1
ATOM 3597 O O . ASN A 1 437 ? -10.116 0.797 26.630 1.00 32.56 437 ASN A O 1
ATOM 3601 N N . TRP A 1 438 ? -9.746 0.142 24.514 1.00 35.56 438 TRP A N 1
ATOM 3602 C CA . TRP A 1 438 ? -10.662 -0.994 24.543 1.00 35.56 438 TRP A CA 1
ATOM 3603 C C . TRP A 1 438 ? -9.950 -2.220 23.995 1.00 35.56 438 TRP A C 1
ATOM 3605 O O . TRP A 1 438 ? -9.108 -2.112 23.099 1.00 35.56 438 TRP A O 1
ATOM 3615 N N . LYS A 1 439 ? -10.336 -3.393 24.493 1.00 31.73 439 LYS A N 1
ATOM 3616 C CA . LYS A 1 439 ? -10.023 -4.679 23.873 1.00 31.73 439 LYS A CA 1
ATOM 3617 C C . LYS A 1 439 ? -11.315 -5.219 23.262 1.00 31.73 439 LYS A C 1
ATOM 3619 O O . LYS A 1 439 ? -12.219 -5.614 23.995 1.00 31.73 439 LYS A O 1
ATOM 3624 N N . LEU A 1 440 ? -11.416 -5.215 21.933 1.00 35.41 440 LEU A N 1
ATOM 3625 C CA . LEU A 1 440 ? -12.501 -5.890 21.226 1.00 35.41 440 LEU A CA 1
ATOM 3626 C C . LEU A 1 440 ? -12.057 -7.337 21.004 1.00 35.41 440 LEU A C 1
ATOM 3628 O O . LEU A 1 440 ? -11.370 -7.667 20.040 1.00 35.41 440 LEU A O 1
ATOM 3632 N N . SER A 1 441 ? -12.409 -8.207 21.943 1.00 30.77 441 SER A N 1
ATOM 3633 C CA . SER A 1 441 ? -12.193 -9.639 21.750 1.00 30.77 441 SER A CA 1
ATOM 3634 C C . SER A 1 441 ? -13.402 -10.167 20.983 1.00 30.77 441 SER A C 1
ATOM 3636 O O . SER A 1 441 ? -14.475 -10.298 21.569 1.00 30.77 441 SER A O 1
ATOM 3638 N N . LEU A 1 442 ? -13.262 -10.416 19.680 1.00 29.38 442 LEU A N 1
ATOM 3639 C CA . LEU A 1 442 ? -14.216 -11.276 18.982 1.00 29.38 442 LEU A CA 1
ATOM 3640 C C . LEU A 1 442 ? -13.530 -12.642 18.868 1.00 29.38 442 LEU A C 1
ATOM 3642 O O . LEU A 1 442 ? -12.487 -12.752 18.245 1.00 29.38 442 LEU A O 1
ATOM 3646 N N . SER A 1 443 ? -14.045 -13.698 19.493 1.00 27.86 443 SER A N 1
ATOM 3647 C CA . SER A 1 443 ? -13.604 -15.037 19.091 1.00 27.86 443 SER A CA 1
ATOM 3648 C C . SER A 1 443 ? -14.417 -15.373 17.864 1.00 27.86 443 SER A C 1
ATOM 3650 O O . SER A 1 443 ? -15.638 -15.461 17.928 1.00 27.86 443 SER A O 1
ATOM 3652 N N . SER A 1 444 ? -13.755 -15.492 16.725 1.00 29.17 444 SER A N 1
ATOM 3653 C CA . SER A 1 444 ? -14.392 -16.012 15.531 1.00 29.17 444 SER A CA 1
ATOM 3654 C C . SER A 1 444 ? -13.850 -17.419 15.307 1.00 29.17 444 SER A C 1
ATOM 3656 O O . SER A 1 444 ? -12.653 -17.607 15.134 1.00 29.17 444 SER A O 1
ATOM 3658 N N . GLN A 1 445 ? -14.722 -18.427 15.338 1.00 27.88 445 GLN A N 1
ATOM 3659 C CA . GLN A 1 445 ? -14.468 -19.633 14.556 1.00 27.88 445 GLN A CA 1
ATOM 3660 C C . GLN A 1 445 ? -14.957 -19.318 13.143 1.00 27.88 445 GLN A C 1
ATOM 3662 O O . GLN A 1 445 ? -16.084 -19.650 12.798 1.00 27.88 445 GLN A O 1
ATOM 3667 N N . ILE A 1 446 ? -14.162 -18.587 12.358 1.00 32.41 446 ILE A N 1
ATOM 3668 C CA . ILE A 1 446 ? -14.356 -18.570 10.903 1.00 32.41 446 ILE A CA 1
ATOM 3669 C C . ILE A 1 446 ? -13.567 -19.764 10.397 1.00 32.41 446 ILE A C 1
ATOM 3671 O O . ILE A 1 446 ? -12.390 -19.643 10.070 1.00 32.41 446 ILE A O 1
ATOM 3675 N N . GLU A 1 447 ? -14.181 -20.946 10.408 1.00 30.73 447 GLU A N 1
ATOM 3676 C CA . GLU A 1 447 ? -13.502 -22.115 9.875 1.00 30.73 447 GLU A CA 1
ATOM 3677 C C . GLU A 1 447 ? -13.169 -21.858 8.397 1.00 30.73 447 GLU A C 1
ATOM 3679 O O . GLU A 1 447 ? -13.932 -21.239 7.656 1.00 30.73 447 GLU A O 1
ATOM 3684 N N . LYS A 1 448 ? -12.044 -22.397 7.918 1.00 32.47 448 LYS A N 1
ATOM 3685 C CA . LYS A 1 448 ? -11.637 -22.336 6.502 1.00 32.47 448 LYS A CA 1
ATOM 3686 C C . LYS A 1 448 ? -12.754 -22.771 5.526 1.00 32.47 448 LYS A C 1
ATOM 3688 O O . LYS A 1 448 ? -12.734 -22.382 4.361 1.00 32.47 448 LYS A O 1
ATOM 3693 N N . LYS A 1 449 ? -13.737 -23.549 6.005 1.00 33.72 449 LYS A N 1
ATOM 3694 C CA . LYS A 1 449 ? -14.939 -23.977 5.270 1.00 33.72 449 LYS A CA 1
ATOM 3695 C C . LYS A 1 449 ? -15.986 -22.867 5.067 1.00 33.72 449 LYS A C 1
ATOM 3697 O O . LYS A 1 449 ? -16.720 -22.921 4.091 1.00 33.72 449 LYS A O 1
ATOM 3702 N N . ASP A 1 450 ? -16.026 -21.844 5.915 1.00 32.03 450 ASP A N 1
ATOM 3703 C CA . ASP A 1 450 ? -16.992 -20.740 5.803 1.00 32.03 450 ASP A CA 1
ATOM 3704 C C . ASP A 1 450 ? -16.502 -19.675 4.798 1.00 32.03 450 ASP A C 1
ATOM 3706 O O . ASP A 1 450 ? -17.292 -18.984 4.162 1.00 32.03 450 ASP A O 1
ATOM 3710 N N . VAL A 1 451 ? -15.189 -19.647 4.527 1.00 33.25 451 VAL A N 1
ATOM 3711 C CA . VAL A 1 451 ? -14.580 -18.987 3.352 1.00 33.25 451 VAL A CA 1
ATOM 3712 C C . VAL A 1 451 ? -14.722 -19.848 2.086 1.00 33.25 451 VAL A C 1
ATOM 3714 O O . VAL A 1 451 ? -14.712 -19.330 0.966 1.00 33.25 451 VAL A O 1
ATOM 3717 N N . GLN A 1 452 ? -14.921 -21.163 2.236 1.00 31.12 452 GLN A N 1
ATOM 3718 C CA . GLN A 1 452 ? -15.112 -22.068 1.104 1.00 31.12 452 GLN A CA 1
ATOM 3719 C C . GLN A 1 452 ? -16.416 -21.772 0.352 1.00 31.12 452 GLN A C 1
ATOM 3721 O O . GLN A 1 452 ? -16.437 -21.950 -0.853 1.00 31.12 452 GLN A O 1
ATOM 3726 N N . HIS A 1 453 ? -17.445 -21.187 0.979 1.00 31.56 453 HIS A N 1
ATOM 3727 C CA . HIS A 1 453 ? -18.652 -20.761 0.253 1.00 31.56 453 HIS A CA 1
ATOM 3728 C C . HIS A 1 453 ? -18.377 -19.614 -0.747 1.00 31.56 453 HIS A C 1
ATOM 3730 O O . HIS A 1 453 ? -18.995 -19.539 -1.810 1.00 31.56 453 HIS A O 1
ATOM 3736 N N . VAL A 1 454 ? -17.379 -18.768 -0.460 1.00 29.50 454 VAL A N 1
ATOM 3737 C CA . VAL A 1 454 ? -16.891 -17.715 -1.371 1.00 29.50 454 VAL A CA 1
ATOM 3738 C C . VAL A 1 454 ? -15.919 -18.287 -2.417 1.00 29.50 454 VAL A C 1
ATOM 3740 O O . VAL A 1 454 ? -15.926 -17.847 -3.567 1.00 29.50 454 VAL A O 1
ATOM 3743 N N . LEU A 1 455 ? -15.129 -19.311 -2.069 1.00 29.00 455 LEU A N 1
ATOM 3744 C CA . LEU A 1 455 ? -14.255 -20.028 -3.014 1.00 29.00 455 LEU A CA 1
ATOM 3745 C C . LEU A 1 455 ? -15.024 -20.978 -3.951 1.00 29.00 455 LEU A C 1
ATOM 3747 O O . LEU A 1 455 ? -14.620 -21.160 -5.098 1.00 29.00 455 LEU A O 1
ATOM 3751 N N . ASP A 1 456 ? -16.164 -21.511 -3.521 1.00 31.34 456 ASP A N 1
ATOM 3752 C CA . ASP A 1 456 ? -17.052 -22.354 -4.328 1.00 31.34 456 ASP A CA 1
ATOM 3753 C C . ASP A 1 456 ? -17.834 -21.515 -5.355 1.00 31.34 456 ASP A C 1
ATOM 3755 O O . ASP A 1 456 ? -18.233 -22.026 -6.399 1.00 31.34 456 ASP A O 1
ATOM 3759 N N . CYS A 1 457 ? -17.945 -20.198 -5.140 1.00 28.41 457 CYS A N 1
ATOM 3760 C CA . CYS A 1 457 ? -18.403 -19.246 -6.159 1.00 28.41 457 CYS A CA 1
ATOM 3761 C C . CYS A 1 457 ? -17.310 -18.871 -7.182 1.00 28.41 457 CYS A C 1
ATOM 3763 O O . CYS A 1 457 ? -17.617 -18.283 -8.219 1.00 28.41 457 CYS A O 1
ATOM 3765 N N . LEU A 1 458 ? -16.042 -19.216 -6.922 1.00 26.62 458 LEU A N 1
ATOM 3766 C CA . LEU A 1 458 ? -14.900 -18.992 -7.823 1.00 26.62 458 LEU A CA 1
ATOM 3767 C C . LEU A 1 458 ? -14.505 -20.243 -8.620 1.00 26.62 458 LEU A C 1
ATOM 3769 O O . LEU A 1 458 ? -13.648 -20.169 -9.500 1.00 26.62 458 LEU A O 1
ATOM 3773 N N . MET A 1 459 ? -15.152 -21.377 -8.352 1.00 31.09 459 MET A N 1
ATOM 3774 C CA . MET A 1 459 ? -14.912 -22.643 -9.033 1.00 31.09 459 MET A CA 1
ATOM 3775 C C . MET A 1 459 ? -16.210 -23.151 -9.661 1.00 31.09 459 MET A C 1
ATOM 3777 O O . MET A 1 459 ? -16.922 -23.964 -9.077 1.00 31.09 459 MET A O 1
ATOM 3781 N N . TRP A 1 460 ? -16.480 -22.738 -10.904 1.00 21.45 460 TRP A N 1
ATOM 3782 C CA . TRP A 1 460 ? -17.363 -23.512 -11.779 1.00 21.45 460 TRP A CA 1
ATOM 3783 C C . TRP A 1 460 ? -16.750 -23.764 -13.159 1.00 21.45 460 TRP A C 1
ATOM 3785 O O . TRP A 1 460 ? -15.950 -22.961 -13.636 1.00 21.45 460 TRP A O 1
ATOM 3795 N N . PRO A 1 461 ? -17.032 -24.941 -13.748 1.00 30.12 461 PRO A N 1
ATOM 3796 C CA . PRO A 1 461 ? -16.075 -25.664 -14.566 1.00 30.12 461 PRO A CA 1
ATOM 3797 C C . PRO A 1 461 ? -16.198 -25.295 -16.043 1.00 30.12 461 PRO A C 1
ATOM 3799 O O . PRO A 1 461 ? -17.306 -25.235 -16.571 1.00 30.12 461 PRO A O 1
ATOM 3802 N N . HIS A 1 462 ? -15.057 -25.125 -16.710 1.00 29.44 462 HIS A N 1
ATOM 3803 C CA . HIS A 1 462 ? -14.659 -25.898 -17.891 1.00 29.44 462 HIS A CA 1
ATOM 3804 C C . HIS A 1 462 ? -13.235 -25.557 -18.318 1.00 29.44 462 HIS A C 1
ATOM 3806 O O . HIS A 1 462 ? -12.905 -24.353 -18.381 1.00 29.44 462 HIS A O 1
#

pLDDT: mean 72.94, std 22.89, range [21.45, 98.75]

Sequence (462 aa):
GFEKPQKVIDVTCDGDGFVVIGDNRIIYWLRWKNGFQEYWQARWGLGLPQYFPSFLTSLYFDAGPPGWAKLPEDIFSWGLSRRYWYNDYYEDIEGVRQPTDIGVTTLYVLRDNGYEIKFIDPWLCPEFKHRVDTPLRGRFKGVSMSVAASTLFIIGEKGEMYTRLIDFDTLGHNPYLAYTWKKRWKEGVQQSEDEIKRKENKKEKEPRALPNEPWYRQPPPHQALKLTKKITILQRGKGNANRELRIIGLDKNNDYGYFSKLIFSPEWKFEKFQQNSDYFPSVSPSDWISWKPSLSEEENEGDLGPSWDIPLEGIARGGEGNKEEGQLKTTDFNPYSSPTTLILNLNDAQLPITLHLLAPEEEDENGHLNHWFGMLTVKKDELSSEQNKIFQTWMKGEEITSVYVKVCEESENLISIVSDELNCIQRSILRSQPVINWKLSLSSQIEKKDVQHVLDCLMWPH

=== Feature glossary ===
Legend for the data blocks above and below:

— What the protein is —

The amino-acid sequence is the protein's primary structure: the linear order of residues from the N-terminus to the C-terminus, written in one-letter code. Everything else here — the 3D coordinates, the secondary structure, the domain annotations — is ultimately a consequence of this string.

Database cross-references. InterPro integrates a dozen domain/family signature databases into unified entries with residue-range hits. GO terms attach function/process/location labels with evidence codes. CATH codes position the fold in a four-level structural taxonomy. Organism is the NCBI-taxonomy species name.

— Where its atoms are —

The mmCIF block holds the 3D Cartesian coordinates of each backbone atom (N, Cα, C, O) in ångströms. mmCIF is the PDB's canonical archive format — a tagged-loop text representation of the atomic model.

The six renders are orthographic views along the three Cartesian axes in both directions. Representation (cartoon, sticks, or surface) and color scheme (sequence-rainbow or by-chain) vary across proteins so the training set covers all the common visualization conventions.

— Local backbone conformation —

Secondary structure is the local, repeating backbone conformation. DSSP classifies it into eight states by reading the hydrogen-bond network: three helix types (H, G, I), two β types (E, B), two non-regular types (T, S), and unstructured coil (-).

SS3 is a coarse helix/strand/coil call (letters a/b/c) made by the P-SEA algorithm from inter-Cα distances and dihedrals. It is less detailed than DSSP but needs only Cα positions.

Backbone dihedral angles. Every residue except chain termini has a φ (preceding-C → N → Cα → C) and a ψ (N → Cα → C → next-N). They are reported in degrees following the IUPAC sign convention. Secondary structure is essentially a statement about which (φ, ψ) basin each residue occupies.

— Global shape and packing —

The geometric summary reports three shape descriptors. Rg (radius of gyration) measures how spread out the Cα atoms are about their centre of mass; compact globular proteins have small Rg, elongated or unfolded ones large. Cα contacts (<8 Å, |i−j|>4) count long-range residue pairs in spatial proximity — high for tightly packed folds, near zero for rods or random coil. The bounding-box extents give the protein's footprint along x, y, z in Å.

Solvent accessibility: the surface area of each residue that a 1.4 Å water probe can touch, in Å². When only backbone atoms are present the absolute values are lower than full-atom SASA (side chains contribute most of the area) and are flagged as backbone-only.

Plot images: a contact map (which residues are close in 3D, as an N×N binary image), a Ramachandran scatter (backbone torsion angles, revealing secondary-structure composition at a glance), and — for AlphaFold structures — a PAE heatmap (pairwise prediction confidence).

— Structural neighborhood —

Foldseek's 3Di representation compresses backbone geometry into a per-residue letter drawn from a learned twenty-state alphabet. It captures the tertiary interaction pattern around each residue — which residues are packed against it in space, regardless of where they are in sequence.

Structural nearest neighbors (via Foldseek easy-search vs the PDB). Reported per hit: target PDB id, E-value, and alignment TM-score. A TM-score above ~0.5 is the conventional threshold for 'same fold'.

— Confidence and disorder —

pLDDT (predicted Local Distance Difference Test) is AlphaFold's per-residue confidence score, ranging from 0 to 100. Values above 90 indicate high confidence (typically well-packed cores); 70–90 is confident; 50–70 low confidence; below 50 usually means the region is disordered or the prediction is unreliable there. AlphaFold stores pLDDT in the mmCIF B-factor column.

For experimental (PDB) structures, the B-factor (temperature factor) quantifies the positional spread of each atom in the crystal — a combination of thermal vibration and static disorder — in units of Å². High B-factors mark flexible loops or poorly resolved regions; low B-factors mark the rigid, well-ordered core.

Predicted Aligned Error (PAE) is an AlphaFold confidence matrix: entry (i, j) is the expected error in the position of residue j, in ångströms, when the prediction is superimposed on the true structure at residue i. Low PAE within a block of residues means that block is internally rigid and well-predicted; high PAE between two blocks means their relative placement is uncertain even if each block individually is confident.